Protein AF-0000000084731061 (afdb_homodimer)

Organism: Pneumocystis jirovecii (NCBI:txid42068)

Foldseek 3Di:
DADEAEAEDQQPPPVSVVVQVVVVHDHFDKDWDQDPVRDIDIDGPDQQAQHEYEYEFELDQAQSDDADDDGSDGDHSVNRLNRQLVVQLNNVVSHHPAYEYEYQHDPCLVPPDPVLLVSLVSCVVSPHAEYEYEDRVDPCSVVSHPHHYHYHYQPDDQDDLLVVVLVCLVVPPPVSQQAEEEELAPVCQVNSVSSCVVNVHHYKYFDQDDPDDDPPVDDDRQTEIGTQQAQHEYEYEAQGPDVVSQVNVVRYPHHPHYFYQYSNSRDGNVD/DADEAEAEDQQPPPVSVVVQVVVVHDHFDKDWDQDPVRAIDIDGPDQQAQHEYEYEFELDQAQSDDADDDGSDGDHSVNRLNRQLVVQLNNVVSHHPAYEYEYQHDPCLVPPDPVLLVSLVSCVVSPHAEYEYEDRVDPCSVVSHPHHYHYHYLPDPQDDLLVVVLVCLVVPPPVSQQAEEEELAPVCQVNSVSSCVVNVHHYWYFDQPPPDDDPPVDDDRQGEIGTQQAQHEYEYEAQGPDVVSQVSVVRYPHHPHYFYQYSNRRPRNVD

Structure (mmCIF, N/CA/C/O backbone):
data_AF-0000000084731061-model_v1
#
loop_
_entity.id
_entity.type
_entity.pdbx_description
1 polymer 'ribose-phosphate diphosphokinase'
#
loop_
_atom_site.group_PDB
_atom_site.id
_atom_site.type_symbol
_atom_site.label_atom_id
_atom_site.label_alt_id
_atom_site.label_comp_id
_atom_site.label_asym_id
_atom_site.label_entity_id
_atom_site.label_seq_id
_atom_site.pdbx_PDB_ins_code
_atom_site.Cartn_x
_atom_site.Cartn_y
_atom_site.Cartn_z
_atom_site.occupancy
_atom_site.B_iso_or_equiv
_atom_site.auth_seq_id
_atom_site.auth_comp_id
_atom_site.auth_asym_id
_atom_site.auth_atom_id
_atom_site.pdbx_PDB_model_num
ATOM 1 N N . MET A 1 1 ? 14.797 -31.547 1.756 1 49.38 1 MET A N 1
ATOM 2 C CA . MET A 1 1 ? 14.055 -30.828 0.726 1 49.38 1 MET A CA 1
ATOM 3 C C . MET A 1 1 ? 13.375 -29.594 1.308 1 49.38 1 MET A C 1
ATOM 5 O O . MET A 1 1 ? 12.766 -29.656 2.377 1 49.38 1 MET A O 1
ATOM 9 N N . ARG A 1 2 ? 13.812 -28.438 0.919 1 66.88 2 ARG A N 1
ATOM 10 C CA . ARG A 1 2 ? 13.234 -27.266 1.582 1 66.88 2 ARG A CA 1
ATOM 11 C C . ARG A 1 2 ? 11.719 -27.219 1.416 1 66.88 2 ARG A C 1
ATOM 13 O O . ARG A 1 2 ? 11.195 -27.625 0.375 1 66.88 2 ARG A O 1
ATOM 20 N N . ARG A 1 3 ? 10.938 -27.219 2.49 1 87.12 3 ARG A N 1
ATOM 21 C CA . ARG A 1 3 ? 9.484 -27.125 2.467 1 87.12 3 ARG A CA 1
ATOM 22 C C . ARG A 1 3 ? 9.023 -25.953 1.605 1 87.12 3 ARG A C 1
ATOM 24 O O . ARG A 1 3 ? 9.688 -24.906 1.556 1 87.12 3 ARG A O 1
ATOM 31 N N . LEU A 1 4 ? 8.109 -26.344 0.687 1 92.69 4 LEU A N 1
ATOM 32 C CA . LEU A 1 4 ? 7.551 -25.375 -0.24 1 92.69 4 LEU A CA 1
ATOM 33 C C . LEU A 1 4 ? 6.129 -24.984 0.163 1 92.69 4 LEU A C 1
ATOM 35 O O . LEU A 1 4 ? 5.324 -25.859 0.512 1 92.69 4 LEU A O 1
ATOM 39 N N . HIS A 1 5 ? 5.922 -23.688 0.292 1 95.88 5 HIS A N 1
ATOM 40 C CA . HIS A 1 5 ? 4.57 -23.188 0.5 1 95.88 5 HIS A CA 1
ATOM 41 C C . HIS A 1 5 ? 4.113 -22.328 -0.673 1 95.88 5 HIS A C 1
ATOM 43 O O . HIS A 1 5 ? 4.883 -21.5 -1.182 1 95.88 5 HIS A O 1
ATOM 49 N N . ILE A 1 6 ? 2.854 -22.578 -1.116 1 95.31 6 ILE A N 1
ATOM 50 C CA . ILE A 1 6 ? 2.254 -21.75 -2.154 1 95.31 6 ILE A CA 1
ATOM 51 C C . ILE A 1 6 ? 1.003 -21.062 -1.607 1 95.31 6 ILE A C 1
ATOM 53 O O . ILE A 1 6 ? 0.086 -21.734 -1.12 1 95.31 6 ILE A O 1
ATOM 57 N N . PHE A 1 7 ? 1.066 -19.766 -1.639 1 95.5 7 PHE A N 1
ATOM 58 C CA . PHE A 1 7 ? -0.09 -19 -1.208 1 95.5 7 PHE A CA 1
ATOM 59 C C . PHE A 1 7 ? -0.701 -18.234 -2.383 1 95.5 7 PHE A C 1
ATOM 61 O O . PHE A 1 7 ? 0.004 -17.875 -3.324 1 95.5 7 PHE A O 1
ATOM 68 N N . GLY A 1 8 ? -2.004 -18.047 -2.328 1 90 8 GLY A N 1
ATOM 69 C CA . GLY A 1 8 ? -2.711 -17.281 -3.344 1 90 8 GLY A CA 1
ATOM 70 C C . GLY A 1 8 ? -3.305 -15.992 -2.811 1 90 8 GLY A C 1
ATOM 71 O O . GLY A 1 8 ? -3.803 -15.953 -1.685 1 90 8 GLY A O 1
ATOM 72 N N . GLY A 1 9 ? -3.125 -14.961 -3.596 1 86.5 9 GLY A N 1
ATOM 73 C CA . GLY A 1 9 ? -3.879 -13.75 -3.301 1 86.5 9 GLY A CA 1
ATOM 74 C C . GLY A 1 9 ? -5.348 -13.859 -3.668 1 86.5 9 GLY A C 1
ATOM 75 O O . GLY A 1 9 ? -5.844 -14.953 -3.936 1 86.5 9 GLY A O 1
ATOM 76 N N . SER A 1 10 ? -6.023 -12.734 -3.611 1 82.06 10 SER A N 1
ATOM 77 C CA . SER A 1 10 ? -7.473 -12.734 -3.771 1 82.06 10 SER A CA 1
ATOM 78 C C . SER A 1 10 ? -7.867 -12.805 -5.242 1 82.06 10 SER A C 1
ATOM 80 O O . SER A 1 10 ? -9.031 -13.055 -5.566 1 82.06 10 SER A O 1
ATOM 82 N N . THR A 1 11 ? -7.055 -12.617 -6.188 1 69.25 11 THR A N 1
ATOM 83 C CA . THR A 1 11 ? -7.449 -12.367 -7.57 1 69.25 11 THR A CA 1
ATOM 84 C C . THR A 1 11 ? -7.465 -13.672 -8.367 1 69.25 11 THR A C 1
ATOM 86 O O . THR A 1 11 ? -8.109 -13.758 -9.414 1 69.25 11 THR A O 1
ATOM 89 N N . HIS A 1 12 ? -6.789 -14.773 -7.961 1 64.5 12 HIS A N 1
ATOM 90 C CA . HIS A 1 12 ? -6.68 -15.883 -8.906 1 64.5 12 HIS A CA 1
ATOM 91 C C . HIS A 1 12 ? -6.758 -17.219 -8.188 1 64.5 12 HIS A C 1
ATOM 93 O O . HIS A 1 12 ? -5.789 -17.984 -8.18 1 64.5 12 HIS A O 1
ATOM 99 N N . ASP A 1 13 ? -7.879 -17.469 -8 1 68.19 13 ASP A N 1
ATOM 100 C CA . ASP A 1 13 ? -8.062 -18.75 -7.332 1 68.19 13 ASP A CA 1
ATOM 101 C C . ASP A 1 13 ? -7.848 -19.922 -8.305 1 68.19 13 ASP A C 1
ATOM 103 O O . ASP A 1 13 ? -7.266 -20.938 -7.941 1 68.19 13 ASP A O 1
ATOM 107 N N . VAL A 1 14 ? -8.242 -19.719 -9.492 1 63.91 14 VAL A N 1
ATOM 108 C CA . VAL A 1 14 ? -8.148 -20.766 -10.5 1 63.91 14 VAL A CA 1
ATOM 109 C C . VAL A 1 14 ? -6.68 -21.031 -10.828 1 63.91 14 VAL A C 1
ATOM 111 O O . VAL A 1 14 ? -6.266 -22.188 -10.953 1 63.91 14 VAL A O 1
ATOM 114 N N . LEU A 1 15 ? -5.957 -20 -10.93 1 70.88 15 LEU A N 1
ATOM 115 C CA . LEU A 1 15 ? -4.543 -20.141 -11.266 1 70.88 15 LEU A CA 1
ATOM 116 C C . LEU A 1 15 ? -3.793 -20.875 -10.156 1 70.88 15 LEU A C 1
ATOM 118 O O . LEU A 1 15 ? -2.975 -21.75 -10.438 1 70.88 15 LEU A O 1
ATOM 122 N N . ILE A 1 16 ? -4.074 -20.531 -8.984 1 80.31 16 ILE A N 1
ATOM 123 C CA . ILE A 1 16 ? -3.361 -21.141 -7.863 1 80.31 16 ILE A CA 1
ATOM 124 C C . ILE A 1 16 ? -3.711 -22.625 -7.777 1 80.31 16 ILE A C 1
ATOM 126 O O . ILE A 1 16 ? -2.848 -23.453 -7.492 1 80.31 16 ILE A O 1
ATOM 130 N N . THR A 1 17 ? -4.941 -22.906 -7.977 1 77.31 17 THR A N 1
ATOM 131 C CA . THR A 1 17 ? -5.383 -24.297 -7.941 1 77.31 17 THR A CA 1
ATOM 132 C C . THR A 1 17 ? -4.699 -25.109 -9.039 1 77.31 17 THR A C 1
ATOM 134 O O . THR A 1 17 ? -4.234 -26.219 -8.797 1 77.31 17 THR A O 1
ATOM 137 N N . GLY A 1 18 ? -4.652 -24.547 -10.203 1 74.75 18 GLY A N 1
ATOM 138 C CA . GLY A 1 18 ? -3.99 -25.219 -11.312 1 74.75 18 GLY A CA 1
ATOM 139 C C . GLY A 1 18 ? -2.516 -25.469 -11.055 1 74.75 18 GLY A C 1
ATOM 140 O O . GLY A 1 18 ? -2.018 -26.562 -11.32 1 74.75 18 GLY A O 1
ATOM 141 N N . ILE A 1 19 ? -1.861 -24.469 -10.516 1 79.44 19 ILE A N 1
ATOM 142 C CA . ILE A 1 19 ? -0.438 -24.578 -10.219 1 79.44 19 ILE A CA 1
ATOM 143 C C . ILE A 1 19 ? -0.212 -25.672 -9.164 1 79.44 19 ILE A C 1
ATOM 145 O O . ILE A 1 19 ? 0.644 -26.547 -9.336 1 79.44 19 ILE A O 1
ATOM 149 N N . CYS A 1 20 ? -1.009 -25.625 -8.18 1 86.19 20 CYS A N 1
ATOM 150 C CA . CYS A 1 20 ? -0.845 -26.562 -7.078 1 86.19 20 CYS A CA 1
ATOM 151 C C . CYS A 1 20 ? -1.155 -27.984 -7.527 1 86.19 20 CYS A C 1
ATOM 153 O O . CYS A 1 20 ? -0.453 -28.922 -7.156 1 86.19 20 CYS A O 1
ATOM 155 N N . GLU A 1 21 ? -2.166 -28.125 -8.297 1 81.31 21 GLU A N 1
ATOM 156 C CA . GLU A 1 21 ? -2.514 -29.438 -8.82 1 81.31 21 GLU A CA 1
ATOM 157 C C . GLU A 1 21 ? -1.374 -30.016 -9.656 1 81.31 21 GLU A C 1
ATOM 159 O O . GLU A 1 21 ? -1.05 -31.203 -9.531 1 81.31 21 GLU A O 1
ATOM 164 N N . HIS A 1 22 ? -0.803 -29.219 -10.492 1 79.69 22 HIS A N 1
ATOM 165 C CA . HIS A 1 22 ? 0.297 -29.641 -11.344 1 79.69 22 HIS A CA 1
ATOM 166 C C . HIS A 1 22 ? 1.511 -30.047 -10.516 1 79.69 22 HIS A C 1
ATOM 168 O O . HIS A 1 22 ? 2.254 -30.953 -10.898 1 79.69 22 HIS A O 1
ATOM 174 N N . LEU A 1 23 ? 1.654 -29.438 -9.375 1 85.12 23 LEU A N 1
ATOM 175 C CA . LEU A 1 23 ? 2.826 -29.688 -8.539 1 85.12 23 LEU A CA 1
ATOM 176 C C . LEU A 1 23 ? 2.531 -30.734 -7.477 1 85.12 23 LEU A C 1
ATOM 178 O O . LEU A 1 23 ? 3.436 -31.172 -6.762 1 85.12 23 LEU A O 1
ATOM 182 N N . GLY A 1 24 ? 1.313 -31.125 -7.402 1 88.75 24 GLY A N 1
ATOM 183 C CA . GLY A 1 24 ? 0.92 -32.094 -6.375 1 88.75 24 GLY A CA 1
ATOM 184 C C . GLY A 1 24 ? 0.938 -31.484 -4.977 1 88.75 24 GLY A C 1
ATOM 185 O O . GLY A 1 24 ? 1.316 -32.156 -4.016 1 88.75 24 GLY A O 1
ATOM 186 N N . LEU A 1 25 ? 0.628 -30.219 -4.895 1 91.25 25 LEU A N 1
ATOM 187 C CA . LEU A 1 25 ? 0.623 -29.516 -3.621 1 91.25 25 LEU A CA 1
ATOM 188 C C . LEU A 1 25 ? -0.746 -28.906 -3.346 1 91.25 25 LEU A C 1
ATOM 190 O O . LEU A 1 25 ? -1.604 -28.859 -4.23 1 91.25 25 LEU A O 1
ATOM 194 N N . ARG A 1 26 ? -0.938 -28.547 -2.102 1 91.88 26 ARG A N 1
ATOM 195 C CA . ARG A 1 26 ? -2.113 -27.766 -1.716 1 91.88 26 ARG A CA 1
ATOM 196 C C . ARG A 1 26 ? -1.736 -26.328 -1.398 1 91.88 26 ARG A C 1
ATOM 198 O O . ARG A 1 26 ? -0.678 -26.078 -0.821 1 91.88 26 ARG A O 1
ATOM 205 N N . PRO A 1 27 ? -2.629 -25.484 -1.808 1 92.5 27 PRO A N 1
ATOM 206 C CA . PRO A 1 27 ? -2.365 -24.109 -1.407 1 92.5 27 PRO A CA 1
ATOM 207 C C . PRO A 1 27 ? -2.305 -23.938 0.108 1 92.5 27 PRO A C 1
ATOM 209 O O . PRO A 1 27 ? -3.07 -24.562 0.838 1 92.5 27 PRO A O 1
ATOM 212 N N . GLY A 1 28 ? -1.352 -23.109 0.56 1 94.12 28 GLY A N 1
ATOM 213 C CA . GLY A 1 28 ? -1.274 -22.812 1.98 1 94.12 28 GLY A CA 1
ATOM 214 C C . GLY A 1 28 ? -2.43 -21.969 2.477 1 94.12 28 GLY A C 1
ATOM 215 O O . GLY A 1 28 ? -2.984 -21.172 1.723 1 94.12 28 GLY A O 1
ATOM 216 N N . PRO A 1 29 ? -2.799 -22.234 3.736 1 95.25 29 PRO A N 1
ATOM 217 C CA . PRO A 1 29 ? -3.852 -21.375 4.309 1 95.25 29 PRO A CA 1
ATOM 218 C C . PRO A 1 29 ? -3.412 -19.922 4.48 1 95.25 29 PRO A C 1
ATOM 220 O O . PRO A 1 29 ? -2.342 -19.672 5.035 1 95.25 29 PRO A O 1
ATOM 223 N N . ILE A 1 30 ? -4.285 -19.031 3.947 1 94.38 30 ILE A N 1
ATOM 224 C CA . ILE A 1 30 ? -4.012 -17.609 4.051 1 94.38 30 ILE A CA 1
ATOM 225 C C . ILE A 1 30 ? -5.32 -16.844 4.211 1 94.38 30 ILE A C 1
ATOM 227 O O . ILE A 1 30 ? -6.328 -17.188 3.596 1 94.38 30 ILE A O 1
ATOM 231 N N . SER A 1 31 ? -5.316 -15.883 5.145 1 94.19 31 SER A N 1
ATOM 232 C CA . SER A 1 31 ? -6.477 -15.023 5.352 1 94.19 31 SER A CA 1
ATOM 233 C C . SER A 1 31 ? -6.25 -13.641 4.754 1 94.19 31 SER A C 1
ATOM 235 O O . SER A 1 31 ? -5.273 -12.969 5.086 1 94.19 31 SER A O 1
ATOM 237 N N . LEU A 1 32 ? -7.141 -13.289 3.85 1 91.25 32 LEU A N 1
ATOM 238 C CA . LEU A 1 32 ? -7.125 -11.984 3.201 1 91.25 32 LEU A CA 1
ATOM 239 C C . LEU A 1 32 ? -8.406 -11.211 3.506 1 91.25 32 LEU A C 1
ATOM 241 O O . LEU A 1 32 ? -9.508 -11.727 3.314 1 91.25 32 LEU A O 1
ATOM 245 N N . SER A 1 33 ? -8.227 -10.008 4.016 1 89.75 33 SER A N 1
ATOM 246 C CA . SER A 1 33 ? -9.422 -9.219 4.301 1 89.75 33 SER A CA 1
ATOM 247 C C . SER A 1 33 ? -9.148 -7.727 4.113 1 89.75 33 SER A C 1
ATOM 249 O O . SER A 1 33 ? -7.996 -7.293 4.113 1 89.75 33 SER A O 1
ATOM 251 N N . THR A 1 34 ? -10.227 -7.059 3.805 1 86.75 34 THR A N 1
ATOM 252 C CA . THR A 1 34 ? -10.211 -5.598 3.768 1 86.75 34 THR A CA 1
ATOM 253 C C . THR A 1 34 ? -10.883 -5.02 5.008 1 86.75 34 THR A C 1
ATOM 255 O O . THR A 1 34 ? -12.039 -5.34 5.305 1 86.75 34 THR A O 1
ATOM 258 N N . LEU A 1 35 ? -10.18 -4.207 5.695 1 83.5 35 LEU A N 1
ATOM 259 C CA . LEU A 1 35 ? -10.711 -3.611 6.918 1 83.5 35 LEU A CA 1
ATOM 260 C C . LEU A 1 35 ? -11.695 -2.498 6.602 1 83.5 35 LEU A C 1
ATOM 262 O O . LEU A 1 35 ? -11.859 -2.121 5.438 1 83.5 35 LEU A O 1
ATOM 266 N N . SER A 1 36 ? -12.406 -1.979 7.574 1 76.38 36 SER A N 1
ATOM 267 C CA . SER A 1 36 ? -13.445 -0.975 7.406 1 76.38 36 SER A CA 1
ATOM 268 C C . SER A 1 36 ? -12.883 0.314 6.816 1 76.38 36 SER A C 1
ATOM 270 O O . SER A 1 36 ? -13.578 1.03 6.098 1 76.38 36 SER A O 1
ATOM 272 N N . ASN A 1 37 ? -11.656 0.562 7.129 1 74.75 37 ASN A N 1
ATOM 273 C CA . ASN A 1 37 ? -11.016 1.755 6.59 1 74.75 37 ASN A CA 1
ATOM 274 C C . ASN A 1 37 ? -10.383 1.483 5.227 1 74.75 37 ASN A C 1
ATOM 276 O O . ASN A 1 37 ? -9.57 2.277 4.746 1 74.75 37 ASN A O 1
ATOM 280 N N . SER A 1 38 ? -10.555 0.317 4.625 1 84.38 38 SER A N 1
ATOM 281 C CA . SER A 1 38 ? -10.156 -0.1 3.285 1 84.38 38 SER A CA 1
ATOM 282 C C . SER A 1 38 ? -8.688 -0.519 3.254 1 84.38 38 SER A C 1
ATOM 284 O O . SER A 1 38 ? -8.117 -0.706 2.178 1 84.38 38 SER A O 1
ATOM 286 N N . GLU A 1 39 ? -8.094 -0.617 4.512 1 90.06 39 GLU A N 1
ATOM 287 C CA . GLU A 1 39 ? -6.746 -1.181 4.574 1 90.06 39 GLU A CA 1
ATOM 288 C C . GLU A 1 39 ? -6.773 -2.695 4.395 1 90.06 39 GLU A C 1
ATOM 290 O O . GLU A 1 39 ? -7.793 -3.34 4.66 1 90.06 39 GLU A O 1
ATOM 295 N N . THR A 1 40 ? -5.711 -3.191 3.861 1 92.38 40 THR A N 1
ATOM 296 C CA . THR A 1 40 ? -5.605 -4.621 3.59 1 92.38 40 THR A CA 1
ATOM 297 C C . THR A 1 40 ? -5 -5.355 4.781 1 92.38 40 THR A C 1
ATOM 299 O O . THR A 1 40 ? -4.051 -4.867 5.402 1 92.38 40 THR A O 1
ATOM 302 N N . HIS A 1 41 ? -5.621 -6.504 5.164 1 93.56 41 HIS A N 1
ATOM 303 C CA . HIS A 1 41 ? -5.113 -7.355 6.23 1 93.56 41 HIS A CA 1
ATOM 304 C C . HIS A 1 41 ? -4.809 -8.758 5.719 1 93.56 41 HIS A C 1
ATOM 306 O O . HIS A 1 41 ? -5.645 -9.383 5.062 1 93.56 41 HIS A O 1
ATOM 312 N N . VAL A 1 42 ? -3.541 -9.211 6.012 1 95.44 42 VAL A N 1
ATOM 313 C CA . VAL A 1 42 ? -3.094 -10.523 5.555 1 95.44 42 VAL A CA 1
ATOM 314 C C . VAL A 1 42 ? -2.518 -11.312 6.73 1 95.44 42 VAL A C 1
ATOM 316 O O . VAL A 1 42 ? -1.74 -10.773 7.523 1 95.44 42 VAL A O 1
ATOM 319 N N . THR A 1 43 ? -2.896 -12.57 6.84 1 95.19 43 THR A N 1
ATOM 320 C CA . THR A 1 43 ? -2.318 -13.469 7.828 1 95.19 43 THR A CA 1
ATOM 321 C C . THR A 1 43 ? -2.008 -14.828 7.207 1 95.19 43 THR A C 1
ATOM 323 O O . THR A 1 43 ? -2.867 -15.438 6.562 1 95.19 43 THR A O 1
ATOM 326 N N . LEU A 1 44 ? -0.804 -15.25 7.426 1 95.88 44 LEU A N 1
ATOM 327 C CA . LEU A 1 44 ? -0.435 -16.594 7.008 1 95.88 44 LEU A CA 1
ATOM 328 C C . LEU A 1 44 ? -0.953 -17.641 7.996 1 95.88 44 LEU A C 1
ATOM 330 O O . LEU A 1 44 ? -0.828 -17.453 9.211 1 95.88 44 LEU A O 1
ATOM 334 N N . GLY A 1 45 ? -1.534 -18.672 7.453 1 95.56 45 GLY A N 1
ATOM 335 C CA . GLY A 1 45 ? -2.17 -19.672 8.305 1 95.56 45 GLY A CA 1
ATOM 336 C C . GLY A 1 45 ? -1.247 -20.812 8.672 1 95.56 45 GLY A C 1
ATOM 337 O O . GLY A 1 45 ? -1.649 -21.734 9.383 1 95.56 45 GLY A O 1
ATOM 338 N N . SER A 1 46 ? -0.018 -20.797 8.18 1 93.94 46 SER A N 1
ATOM 339 C CA . SER A 1 46 ? 0.953 -21.844 8.484 1 93.94 46 SER A CA 1
ATOM 340 C C . SER A 1 46 ? 2.346 -21.266 8.695 1 93.94 46 SER A C 1
ATOM 342 O O . SER A 1 46 ? 2.643 -20.172 8.219 1 93.94 46 SER A O 1
ATOM 344 N N . SER A 1 47 ? 3.152 -22.016 9.469 1 95.5 47 SER A N 1
ATOM 345 C CA . SER A 1 47 ? 4.547 -21.625 9.633 1 95.5 47 SER A CA 1
ATOM 346 C C . SER A 1 47 ? 5.328 -21.781 8.336 1 95.5 47 SER A C 1
ATOM 348 O O . SER A 1 47 ? 5.168 -22.781 7.625 1 95.5 47 SER A O 1
ATOM 350 N N . VAL A 1 48 ? 6.098 -20.766 8.07 1 97.06 48 VAL A N 1
ATOM 351 C CA . VAL A 1 48 ? 6.883 -20.812 6.84 1 97.06 48 VAL A CA 1
ATOM 352 C C . VAL A 1 48 ? 8.367 -20.734 7.176 1 97.06 48 VAL A C 1
ATOM 354 O O . VAL A 1 48 ? 9.188 -20.359 6.332 1 97.06 48 VAL A O 1
ATOM 357 N N . ARG A 1 49 ? 8.727 -21.047 8.359 1 96.25 49 ARG A N 1
ATOM 358 C CA . ARG A 1 49 ? 10.109 -20.953 8.82 1 96.25 49 ARG A CA 1
ATOM 359 C C . ARG A 1 49 ? 11.031 -21.828 7.988 1 96.25 49 ARG A C 1
ATOM 361 O O . ARG A 1 49 ? 10.742 -23.016 7.773 1 96.25 49 ARG A O 1
ATOM 368 N N . ASN A 1 50 ? 12.062 -21.25 7.48 1 95.94 50 ASN A N 1
ATOM 369 C CA . ASN A 1 50 ? 13.117 -21.922 6.727 1 95.94 50 ASN A CA 1
ATOM 370 C C . ASN A 1 50 ? 12.562 -22.578 5.461 1 95.94 50 ASN A C 1
ATOM 372 O O . ASN A 1 50 ? 13.094 -23.594 5 1 95.94 50 ASN A O 1
ATOM 376 N N . SER A 1 51 ? 11.469 -22.047 4.941 1 96.88 51 SER A N 1
ATOM 377 C CA . SER A 1 51 ? 10.844 -22.609 3.752 1 96.88 51 SER A CA 1
ATOM 378 C C . SER A 1 51 ? 10.953 -21.656 2.564 1 96.88 51 SER A C 1
ATOM 380 O O . SER A 1 51 ? 11.266 -20.469 2.736 1 96.88 51 SER A O 1
ATOM 382 N N . ASP A 1 52 ? 10.773 -22.266 1.371 1 96.94 52 ASP A N 1
ATOM 383 C CA . ASP A 1 52 ? 10.57 -21.453 0.17 1 96.94 52 ASP A CA 1
ATOM 384 C C . ASP A 1 52 ? 9.086 -21.125 -0.02 1 96.94 52 ASP A C 1
ATOM 386 O O . ASP A 1 52 ? 8.25 -22.016 -0.08 1 96.94 52 ASP A O 1
ATOM 390 N N . VAL A 1 53 ? 8.852 -19.844 -0.095 1 97.69 53 VAL A N 1
ATOM 391 C CA . VAL A 1 53 ? 7.465 -19.391 -0.169 1 97.69 53 VAL A CA 1
ATOM 392 C C . VAL A 1 53 ? 7.191 -18.781 -1.544 1 97.69 53 VAL A C 1
ATOM 394 O O . VAL A 1 53 ? 7.969 -17.969 -2.035 1 97.69 53 VAL A O 1
ATOM 397 N N . TYR A 1 54 ? 6.074 -19.234 -2.186 1 96.5 54 TYR A N 1
ATOM 398 C CA . TYR A 1 54 ? 5.574 -18.672 -3.432 1 96.5 54 TYR A CA 1
ATOM 399 C C . TYR A 1 54 ? 4.223 -18 -3.219 1 96.5 54 TYR A C 1
ATOM 401 O O . TYR A 1 54 ? 3.297 -18.609 -2.68 1 96.5 54 TYR A O 1
ATOM 409 N N . ILE A 1 55 ? 4.172 -16.75 -3.613 1 96.06 55 ILE A N 1
ATOM 410 C CA . ILE A 1 55 ? 2.912 -16.031 -3.531 1 96.06 55 ILE A CA 1
ATOM 411 C C . ILE A 1 55 ? 2.414 -15.695 -4.938 1 96.06 55 ILE A C 1
ATOM 413 O O . ILE A 1 55 ? 3.07 -14.961 -5.68 1 96.06 55 ILE A O 1
ATOM 417 N N . VAL A 1 56 ? 1.175 -16.203 -5.258 1 90.94 56 VAL A N 1
ATOM 418 C CA . VAL A 1 56 ? 0.612 -16.031 -6.594 1 90.94 56 VAL A CA 1
ATOM 419 C C . VAL A 1 56 ? -0.49 -14.977 -6.559 1 90.94 56 VAL A C 1
ATOM 421 O O . VAL A 1 56 ? -1.464 -15.109 -5.812 1 90.94 56 VAL A O 1
ATOM 424 N N . GLN A 1 57 ? -0.232 -13.922 -7.27 1 86.19 57 GLN A N 1
ATOM 425 C CA . GLN A 1 57 ? -1.229 -12.859 -7.332 1 86.19 57 GLN A CA 1
ATOM 426 C C . GLN A 1 57 ? -1.157 -12.117 -8.664 1 86.19 57 GLN A C 1
ATOM 428 O O . GLN A 1 57 ? -0.068 -11.891 -9.195 1 86.19 57 GLN A O 1
ATOM 433 N N . THR A 1 58 ? -2.293 -11.891 -9.312 1 69.19 58 THR A N 1
ATOM 434 C CA . THR A 1 58 ? -2.311 -11.078 -10.531 1 69.19 58 THR A CA 1
ATOM 435 C C . THR A 1 58 ? -3.059 -9.773 -10.297 1 69.19 58 THR A C 1
ATOM 437 O O . THR A 1 58 ? -4.012 -9.727 -9.516 1 69.19 58 THR A O 1
ATOM 440 N N . VAL A 1 59 ? -2.357 -8.578 -10.445 1 62.66 59 VAL A N 1
ATOM 441 C CA . VAL A 1 59 ? -2.979 -7.27 -10.25 1 62.66 59 VAL A CA 1
ATOM 442 C C . VAL A 1 59 ? -3.834 -6.922 -11.469 1 62.66 59 VAL A C 1
ATOM 444 O O . VAL A 1 59 ? -3.316 -6.77 -12.578 1 62.66 59 VAL A O 1
ATOM 447 N N . GLY A 1 60 ? -4.914 -7.684 -11.789 1 53.5 60 GLY A N 1
ATOM 448 C CA . GLY A 1 60 ? -5.797 -7.332 -12.891 1 53.5 60 GLY A CA 1
ATOM 449 C C . GLY A 1 60 ? -7.254 -7.246 -12.477 1 53.5 60 GLY A C 1
ATOM 450 O O . GLY A 1 60 ? -7.633 -7.719 -11.406 1 53.5 60 GLY A O 1
ATOM 451 N N . ASN A 1 61 ? -7.918 -6.082 -12.867 1 45.22 61 ASN A N 1
ATOM 452 C CA . ASN A 1 61 ? -9.352 -5.867 -12.711 1 45.22 61 ASN A CA 1
ATOM 453 C C . ASN A 1 61 ? -10.133 -7.168 -12.906 1 45.22 61 ASN A C 1
ATOM 455 O O . ASN A 1 61 ? -10.688 -7.414 -13.977 1 45.22 61 ASN A O 1
ATOM 459 N N . ARG A 1 62 ? -9.57 -8.188 -12.375 1 42.97 62 ARG A N 1
ATOM 460 C CA . ARG A 1 62 ? -10.352 -9.344 -12.805 1 42.97 62 ARG A CA 1
ATOM 461 C C . ARG A 1 62 ? -11.445 -9.68 -11.797 1 42.97 62 ARG A C 1
ATOM 463 O O . ARG A 1 62 ? -11.305 -9.398 -10.609 1 42.97 62 ARG A O 1
ATOM 470 N N . TYR A 1 63 ? -12.617 -9.805 -12.266 1 36.81 63 TYR A N 1
ATOM 471 C CA . TYR A 1 63 ? -13.812 -10.273 -11.57 1 36.81 63 TYR A CA 1
ATOM 472 C C . TYR A 1 63 ? -13.516 -11.547 -10.789 1 36.81 63 TYR A C 1
ATOM 474 O O . TYR A 1 63 ? -12.875 -12.469 -11.305 1 36.81 63 TYR A O 1
ATOM 482 N N . VAL A 1 64 ? -13.102 -11.359 -9.531 1 37.56 64 VAL A N 1
ATOM 483 C CA . VAL A 1 64 ? -12.984 -12.531 -8.672 1 37.56 64 VAL A CA 1
ATOM 484 C C . VAL A 1 64 ? -14.375 -12.992 -8.242 1 37.56 64 VAL A C 1
ATOM 486 O O . VAL A 1 64 ? -15.18 -12.188 -7.762 1 37.56 64 VAL A O 1
ATOM 489 N N . GLY A 1 65 ? -15.32 -13.414 -8.883 1 34.34 65 GLY A N 1
ATOM 490 C CA . GLY A 1 65 ? -16.531 -13.969 -8.312 1 34.34 65 GLY A CA 1
ATOM 491 C C . GLY A 1 65 ? -16.672 -15.461 -8.531 1 34.34 65 GLY A C 1
ATOM 492 O O . GLY A 1 65 ? -16.094 -16.016 -9.469 1 34.34 65 GLY A O 1
ATOM 493 N N . ARG A 1 66 ? -16.688 -16.281 -7.477 1 33.19 66 ARG A N 1
ATOM 494 C CA . ARG A 1 66 ? -17.188 -17.641 -7.668 1 33.19 66 ARG A CA 1
ATOM 495 C C . ARG A 1 66 ? -18.375 -17.656 -8.625 1 33.19 66 ARG A C 1
ATOM 497 O O . ARG A 1 66 ? -19.031 -16.625 -8.828 1 33.19 66 ARG A O 1
ATOM 504 N N . ARG A 1 67 ? -18.984 -18.922 -9.086 1 33.91 67 ARG A N 1
ATOM 505 C CA . ARG A 1 67 ? -20.094 -19.312 -9.938 1 33.91 67 ARG A CA 1
ATOM 506 C C . ARG A 1 67 ? -21.328 -18.453 -9.68 1 33.91 67 ARG A C 1
ATOM 508 O O . ARG A 1 67 ? -21.906 -17.906 -10.617 1 33.91 67 ARG A O 1
ATOM 515 N N . ARG A 1 68 ? -22.484 -19 -8.961 1 32.62 68 ARG A N 1
ATOM 516 C CA . ARG A 1 68 ? -23.906 -18.641 -8.945 1 32.62 68 ARG A CA 1
ATOM 517 C C . ARG A 1 68 ? -24.094 -17.188 -8.516 1 32.62 68 ARG A C 1
ATOM 519 O O . ARG A 1 68 ? -24.672 -16.391 -9.25 1 32.62 68 ARG A O 1
ATOM 526 N N . LYS A 1 69 ? -24.609 -16.812 -7.285 1 37.56 69 LYS A N 1
ATOM 527 C CA . LYS A 1 69 ? -25.281 -15.633 -6.758 1 37.56 69 LYS A CA 1
ATOM 528 C C . LYS A 1 69 ? -24.297 -14.523 -6.43 1 37.56 69 LYS A C 1
ATOM 530 O O . LYS A 1 69 ? -24.656 -13.523 -5.809 1 37.56 69 LYS A O 1
ATOM 535 N N . ARG A 1 70 ? -23 -14.875 -6.191 1 37.69 70 ARG A N 1
ATOM 536 C CA . ARG A 1 70 ? -22.266 -13.93 -5.363 1 37.69 70 ARG A CA 1
ATOM 537 C C . ARG A 1 70 ? -21.547 -12.883 -6.219 1 37.69 70 ARG A C 1
ATOM 539 O O . ARG A 1 70 ? -21 -13.211 -7.273 1 37.69 70 ARG A O 1
ATOM 546 N N . ARG A 1 71 ? -21.703 -11.672 -6.102 1 38.97 71 ARG A N 1
ATOM 547 C CA . ARG A 1 71 ? -21.25 -10.367 -6.566 1 38.97 71 ARG A CA 1
ATOM 548 C C . ARG A 1 71 ? -19.734 -10.352 -6.734 1 38.97 71 ARG A C 1
ATOM 550 O O . ARG A 1 71 ? -18.984 -10.539 -5.77 1 38.97 71 ARG A O 1
ATOM 557 N N . LEU A 1 72 ? -19.297 -10.781 -7.973 1 41.16 72 LEU A N 1
ATOM 558 C CA . LEU A 1 72 ? -17.906 -10.617 -8.375 1 41.16 72 LEU A CA 1
ATOM 559 C C . LEU A 1 72 ? -17.344 -9.281 -7.883 1 41.16 72 LEU A C 1
ATOM 561 O O . LEU A 1 72 ? -17.906 -8.227 -8.195 1 41.16 72 LEU A O 1
ATOM 565 N N . LYS A 1 73 ? -16.797 -9.258 -6.742 1 51.84 73 LYS A N 1
ATOM 566 C CA . LYS A 1 73 ? -16.125 -8.047 -6.285 1 51.84 73 LYS A CA 1
ATOM 567 C C . LYS A 1 73 ? -14.766 -7.883 -6.953 1 51.84 73 LYS A C 1
ATOM 569 O O . LYS A 1 73 ? -13.977 -8.828 -7.012 1 51.84 73 LYS A O 1
ATOM 574 N N . ARG A 1 74 ? -14.602 -6.957 -7.84 1 58.81 74 ARG A N 1
ATOM 575 C CA . ARG A 1 74 ? -13.352 -6.578 -8.5 1 58.81 74 ARG A CA 1
ATOM 576 C C . ARG A 1 74 ? -12.328 -6.078 -7.488 1 58.81 74 ARG A C 1
ATOM 578 O O . ARG A 1 74 ? -12.594 -5.145 -6.73 1 58.81 74 ARG A O 1
ATOM 585 N N . THR A 1 75 ? -11.305 -6.922 -7.402 1 72.69 75 THR A N 1
ATOM 586 C CA . THR A 1 75 ? -10.219 -6.395 -6.582 1 72.69 75 THR A CA 1
ATOM 587 C C . THR A 1 75 ? -9.484 -5.277 -7.312 1 72.69 75 THR A C 1
ATOM 589 O O . THR A 1 75 ? -9.078 -5.441 -8.469 1 72.69 75 THR A O 1
ATOM 592 N N . ARG A 1 76 ? -9.406 -4.211 -6.695 1 84.5 76 ARG A N 1
ATOM 593 C CA . ARG A 1 76 ? -8.711 -3.07 -7.281 1 84.5 76 ARG A CA 1
ATOM 594 C C . ARG A 1 76 ? -7.203 -3.303 -7.309 1 84.5 76 ARG A C 1
ATOM 596 O O . ARG A 1 76 ? -6.66 -4.012 -6.457 1 84.5 76 ARG A O 1
ATOM 603 N N . ALA A 1 77 ? -6.547 -2.785 -8.281 1 88.44 77 ALA A N 1
ATOM 604 C CA . ALA A 1 77 ? -5.125 -3.012 -8.531 1 88.44 77 ALA A CA 1
ATOM 605 C C . ALA A 1 77 ? -4.297 -2.727 -7.281 1 88.44 77 ALA A C 1
ATOM 607 O O . ALA A 1 77 ? -3.449 -3.531 -6.895 1 88.44 77 ALA A O 1
ATOM 608 N N . ASN A 1 78 ? -4.605 -1.646 -6.652 1 92.38 78 ASN A N 1
ATOM 609 C CA . ASN A 1 78 ? -3.779 -1.242 -5.52 1 92.38 78 ASN A CA 1
ATOM 610 C C . ASN A 1 78 ? -4.078 -2.082 -4.281 1 92.38 78 ASN A C 1
ATOM 612 O O . ASN A 1 78 ? -3.193 -2.309 -3.451 1 92.38 78 ASN A O 1
ATOM 616 N N . ASP A 1 79 ? -5.258 -2.57 -4.141 1 91.06 79 ASP A N 1
ATOM 617 C CA . ASP A 1 79 ? -5.551 -3.508 -3.062 1 91.06 79 ASP A CA 1
ATOM 618 C C . ASP A 1 79 ? -4.812 -4.832 -3.268 1 91.06 79 ASP A C 1
ATOM 620 O O . ASP A 1 79 ? -4.258 -5.391 -2.318 1 91.06 79 ASP A O 1
ATOM 624 N N . ALA A 1 80 ? -4.844 -5.289 -4.469 1 90.69 80 ALA A N 1
ATOM 625 C CA . ALA A 1 80 ? -4.141 -6.523 -4.797 1 90.69 80 ALA A CA 1
ATOM 626 C C . ALA A 1 80 ? -2.639 -6.379 -4.559 1 90.69 80 ALA A C 1
ATOM 628 O O . ALA A 1 80 ? -1.989 -7.301 -4.062 1 90.69 80 ALA A O 1
ATOM 629 N N . LEU A 1 81 ? -2.16 -5.273 -4.938 1 93.88 81 LEU A N 1
ATOM 630 C CA . LEU A 1 81 ? -0.737 -4.996 -4.77 1 93.88 81 LEU A CA 1
ATOM 631 C C . LEU A 1 81 ? -0.362 -4.965 -3.291 1 93.88 81 LEU A C 1
ATOM 633 O O . LEU A 1 81 ? 0.649 -5.547 -2.891 1 93.88 81 LEU A O 1
ATOM 637 N N . MET A 1 82 ? -1.188 -4.34 -2.504 1 94.25 82 MET A N 1
ATOM 638 C CA . MET A 1 82 ? -0.894 -4.262 -1.075 1 94.25 82 MET A CA 1
ATOM 639 C C . MET A 1 82 ? -1.039 -5.629 -0.415 1 94.25 82 MET A C 1
ATOM 641 O O . MET A 1 82 ? -0.301 -5.953 0.517 1 94.25 82 MET A O 1
ATOM 645 N N . GLU A 1 83 ? -1.97 -6.398 -0.906 1 93.5 83 GLU A N 1
ATOM 646 C CA . GLU A 1 83 ? -2.066 -7.777 -0.442 1 93.5 83 GLU A CA 1
ATOM 647 C C . GLU A 1 83 ? -0.767 -8.539 -0.693 1 93.5 83 GLU A C 1
ATOM 649 O O . GLU A 1 83 ? -0.288 -9.266 0.179 1 93.5 83 GLU A O 1
ATOM 654 N N . LEU A 1 84 ? -0.277 -8.359 -1.819 1 94.94 84 LEU A N 1
ATOM 655 C CA . LEU A 1 84 ? 0.952 -9.039 -2.209 1 94.94 84 LEU A CA 1
ATOM 656 C C . LEU A 1 84 ? 2.127 -8.578 -1.356 1 94.94 84 LEU A C 1
ATOM 658 O O . LEU A 1 84 ? 2.863 -9.398 -0.804 1 94.94 84 LEU A O 1
ATOM 662 N N . PHE A 1 85 ? 2.293 -7.277 -1.192 1 97.19 85 PHE A N 1
ATOM 663 C CA . PHE A 1 85 ? 3.381 -6.738 -0.384 1 97.19 85 PHE A CA 1
ATOM 664 C C . PHE A 1 85 ? 3.285 -7.234 1.054 1 97.19 85 PHE A C 1
ATOM 666 O O . PHE A 1 85 ? 4.293 -7.609 1.654 1 97.19 85 PHE A O 1
ATOM 673 N N . SER A 1 86 ? 2.082 -7.211 1.535 1 97 86 SER A N 1
ATOM 674 C CA . SER A 1 86 ? 1.87 -7.621 2.918 1 97 86 SER A CA 1
ATOM 675 C C . SER A 1 86 ? 2.201 -9.102 3.111 1 97 86 SER A C 1
ATOM 677 O O . SER A 1 86 ? 2.814 -9.477 4.113 1 97 86 SER A O 1
ATOM 679 N N . ALA A 1 87 ? 1.785 -9.898 2.186 1 96.81 87 ALA A N 1
ATOM 680 C CA . ALA A 1 87 ? 2.061 -11.336 2.268 1 96.81 87 ALA A CA 1
ATOM 681 C C . ALA A 1 87 ? 3.561 -11.609 2.189 1 96.81 87 ALA A C 1
ATOM 683 O O . ALA A 1 87 ? 4.086 -12.438 2.939 1 96.81 87 ALA A O 1
ATOM 684 N N . VAL A 1 88 ? 4.223 -10.945 1.287 1 97.88 88 VAL A N 1
ATOM 685 C CA . VAL A 1 88 ? 5.668 -11.094 1.143 1 97.88 88 VAL A CA 1
ATOM 686 C C . VAL A 1 88 ? 6.359 -10.695 2.443 1 97.88 88 VAL A C 1
ATOM 688 O O . VAL A 1 88 ? 7.195 -11.445 2.965 1 97.88 88 VAL A O 1
ATOM 691 N N . HIS A 1 89 ? 5.996 -9.602 2.945 1 98.06 89 HIS A N 1
ATOM 692 C CA . HIS A 1 89 ? 6.641 -9.086 4.148 1 98.06 89 HIS A CA 1
ATOM 693 C C . HIS A 1 89 ? 6.359 -9.984 5.352 1 98.06 89 HIS A C 1
ATOM 695 O O . HIS A 1 89 ? 7.238 -10.203 6.184 1 98.06 89 HIS A O 1
ATOM 701 N N . ALA A 1 90 ? 5.113 -10.438 5.441 1 97.62 90 ALA A N 1
ATOM 702 C CA . ALA A 1 90 ? 4.754 -11.367 6.508 1 97.62 90 ALA A CA 1
ATOM 703 C C . ALA A 1 90 ? 5.598 -12.633 6.441 1 97.62 90 ALA A C 1
ATOM 705 O O . ALA A 1 90 ? 6.035 -13.148 7.473 1 97.62 90 ALA A O 1
ATOM 706 N N . SER A 1 91 ? 5.824 -13.117 5.27 1 97.75 91 SER A N 1
ATOM 707 C CA . SER A 1 91 ? 6.621 -14.32 5.078 1 97.75 91 SER A CA 1
ATOM 708 C C . SER A 1 91 ? 8.07 -14.102 5.512 1 97.75 91 SER A C 1
ATOM 710 O O . SER A 1 91 ? 8.664 -14.961 6.164 1 97.75 91 SER A O 1
ATOM 712 N N . LYS A 1 92 ? 8.586 -12.961 5.125 1 97 92 LYS A N 1
ATOM 713 C CA . LYS A 1 92 ? 9.961 -12.641 5.508 1 97 92 LYS A CA 1
ATOM 714 C C . LYS A 1 92 ? 10.086 -12.5 7.023 1 97 92 LYS A C 1
ATOM 716 O O . LYS A 1 92 ? 11.039 -13.008 7.617 1 97 92 LYS A O 1
ATOM 721 N N . GLY A 1 93 ? 9.133 -11.859 7.609 1 95.44 93 GLY A N 1
ATOM 722 C CA . GLY A 1 93 ? 9.133 -11.703 9.055 1 95.44 93 GLY A CA 1
ATOM 723 C C . GLY A 1 93 ? 9 -13.016 9.805 1 95.44 93 GLY A C 1
ATOM 724 O O . GLY A 1 93 ? 9.445 -13.133 10.945 1 95.44 93 GLY A O 1
ATOM 725 N N . ALA A 1 94 ? 8.43 -13.992 9.133 1 96.56 94 ALA A N 1
ATOM 726 C CA . ALA A 1 94 ? 8.227 -15.312 9.734 1 96.56 94 ALA A CA 1
ATOM 727 C C . ALA A 1 94 ? 9.414 -16.234 9.461 1 96.56 94 ALA A C 1
ATOM 729 O O . ALA A 1 94 ? 9.305 -17.453 9.602 1 96.56 94 ALA A O 1
ATOM 730 N N . SER A 1 95 ? 10.5 -15.664 8.914 1 96.81 95 SER A N 1
ATOM 731 C CA . SER A 1 95 ? 11.789 -16.328 8.773 1 96.81 95 SER A CA 1
ATOM 732 C C . SER A 1 95 ? 11.773 -17.344 7.637 1 96.81 95 SER A C 1
ATOM 734 O O . SER A 1 95 ? 12.367 -18.422 7.75 1 96.81 95 SER A O 1
ATOM 736 N N . SER A 1 96 ? 11 -17.031 6.648 1 97.5 96 SER A N 1
ATOM 737 C CA . SER A 1 96 ? 11.141 -17.844 5.438 1 97.5 96 SER A CA 1
ATOM 738 C C . SER A 1 96 ? 12.539 -17.703 4.844 1 97.5 96 SER A C 1
ATOM 740 O O . SER A 1 96 ? 13.227 -16.719 5.086 1 97.5 96 SER A O 1
ATOM 742 N N . GLN A 1 97 ? 12.969 -18.703 4.078 1 97.19 97 GLN A N 1
ATOM 743 C CA . GLN A 1 97 ? 14.297 -18.672 3.465 1 97.19 97 GLN A CA 1
ATOM 744 C C . GLN A 1 97 ? 14.297 -17.812 2.199 1 97.19 97 GLN A C 1
ATOM 746 O O . GLN A 1 97 ? 15.195 -17 1.998 1 97.19 97 GLN A O 1
ATOM 751 N N . ARG A 1 98 ? 13.312 -18.094 1.37 1 97.69 98 ARG A N 1
ATOM 752 C CA . ARG A 1 98 ? 13.156 -17.359 0.12 1 97.69 98 ARG A CA 1
ATOM 753 C C . ARG A 1 98 ? 11.688 -17.078 -0.182 1 97.69 98 ARG A C 1
ATOM 755 O O . ARG A 1 98 ? 10.836 -17.953 0 1 97.69 98 ARG A O 1
ATOM 762 N N . VAL A 1 99 ? 11.445 -15.859 -0.592 1 98.31 99 VAL A N 1
ATOM 763 C CA . VAL A 1 99 ? 10.094 -15.484 -0.983 1 98.31 99 VAL A CA 1
ATOM 764 C C . VAL A 1 99 ? 10.062 -15.102 -2.461 1 98.31 99 VAL A C 1
ATOM 766 O O . VAL A 1 99 ? 10.797 -14.211 -2.891 1 98.31 99 VAL A O 1
ATOM 769 N N . THR A 1 100 ? 9.219 -15.789 -3.262 1 97.81 100 THR A N 1
ATOM 770 C CA . THR A 1 100 ? 9.055 -15.531 -4.688 1 97.81 100 THR A CA 1
ATOM 771 C C . THR A 1 100 ? 7.637 -15.055 -4.992 1 97.81 100 THR A C 1
ATOM 773 O O . THR A 1 100 ? 6.66 -15.703 -4.605 1 97.81 100 THR A O 1
ATOM 776 N N . ALA A 1 101 ? 7.559 -13.898 -5.605 1 96.88 101 ALA A N 1
ATOM 777 C CA . ALA A 1 101 ? 6.266 -13.422 -6.09 1 96.88 101 ALA A CA 1
ATOM 778 C C . ALA A 1 101 ? 6.012 -13.891 -7.523 1 96.88 101 ALA A C 1
ATOM 780 O O . ALA A 1 101 ? 6.863 -13.711 -8.398 1 96.88 101 ALA A O 1
ATOM 781 N N . VAL A 1 102 ? 4.852 -14.523 -7.738 1 92.25 102 VAL A N 1
ATOM 782 C CA . VAL A 1 102 ? 4.445 -14.984 -9.062 1 92.25 102 VAL A CA 1
ATOM 783 C C . VAL A 1 102 ? 3.287 -14.133 -9.578 1 92.25 102 VAL A C 1
ATOM 785 O O . VAL A 1 102 ? 2.154 -14.258 -9.102 1 92.25 102 VAL A O 1
ATOM 788 N N . LEU A 1 103 ? 3.611 -13.328 -10.562 1 89.56 103 LEU A N 1
ATOM 789 C CA . LEU A 1 103 ? 2.66 -12.375 -11.109 1 89.56 103 LEU A CA 1
ATOM 790 C C . LEU A 1 103 ? 2.545 -12.523 -12.625 1 89.56 103 LEU A C 1
ATOM 792 O O . LEU A 1 103 ? 3.279 -11.883 -13.375 1 89.56 103 LEU A O 1
ATOM 796 N N . PRO A 1 104 ? 1.602 -13.25 -13.094 1 79.75 104 PRO A N 1
ATOM 797 C CA . PRO A 1 104 ? 1.471 -13.398 -14.547 1 79.75 104 PRO A CA 1
ATOM 798 C C . PRO A 1 104 ? 1.359 -12.055 -15.266 1 79.75 104 PRO A C 1
ATOM 800 O O . PRO A 1 104 ? 1.889 -11.898 -16.375 1 79.75 104 PRO A O 1
ATOM 803 N N . LEU A 1 105 ? 0.706 -11.078 -14.641 1 79.5 105 LEU A N 1
ATOM 804 C CA . LEU A 1 105 ? 0.677 -9.695 -15.094 1 79.5 105 LEU A CA 1
ATOM 805 C C . LEU A 1 105 ? 1.301 -8.766 -14.055 1 79.5 105 LEU A C 1
ATOM 807 O O . LEU A 1 105 ? 0.762 -8.609 -12.961 1 79.5 105 LEU A O 1
ATOM 811 N N . PHE A 1 106 ? 2.352 -8.195 -14.516 1 88.06 106 PHE A N 1
ATOM 812 C CA . PHE A 1 106 ? 3.031 -7.332 -13.555 1 88.06 106 PHE A CA 1
ATOM 813 C C . PHE A 1 106 ? 2.33 -5.984 -13.453 1 88.06 106 PHE A C 1
ATOM 815 O O . PHE A 1 106 ? 2.113 -5.312 -14.461 1 88.06 106 PHE A O 1
ATOM 822 N N . PRO A 1 107 ? 2.066 -5.562 -12.203 1 90.12 107 PRO A N 1
ATOM 823 C CA . PRO A 1 107 ? 1.364 -4.293 -12.016 1 90.12 107 PRO A CA 1
ATOM 824 C C . PRO A 1 107 ? 2.168 -3.094 -12.516 1 90.12 107 PRO A C 1
ATOM 826 O O . PRO A 1 107 ? 3.387 -3.043 -12.336 1 90.12 107 PRO A O 1
ATOM 829 N N . TYR A 1 108 ? 1.455 -2.174 -13.195 1 91 108 TYR A N 1
ATOM 830 C CA . TYR A 1 108 ? 1.991 -0.887 -13.625 1 91 108 TYR A CA 1
ATOM 831 C C . TYR A 1 108 ? 3.047 -1.07 -14.711 1 91 108 TYR A C 1
ATOM 833 O O . TYR A 1 108 ? 3.855 -0.173 -14.961 1 91 108 TYR A O 1
ATOM 841 N N . SER A 1 109 ? 3.137 -2.271 -15.312 1 86.38 109 SER A N 1
ATOM 842 C CA . SER A 1 109 ? 4.156 -2.539 -16.328 1 86.38 109 SER A CA 1
ATOM 843 C C . SER A 1 109 ? 3.887 -1.747 -17.594 1 86.38 109 SER A C 1
ATOM 845 O O . SER A 1 109 ? 4.809 -1.481 -18.375 1 86.38 109 SER A O 1
ATOM 847 N N . ARG A 1 110 ? 2.623 -1.366 -17.828 1 81.06 110 ARG A N 1
ATOM 848 C CA . ARG A 1 110 ? 2.271 -0.601 -19.031 1 81.06 110 ARG A CA 1
ATOM 849 C C . ARG A 1 110 ? 2.023 0.864 -18.688 1 81.06 110 ARG A C 1
ATOM 851 O O . ARG A 1 110 ? 1.515 1.623 -19.516 1 81.06 110 ARG A O 1
ATOM 858 N N . HIS A 1 111 ? 2.293 1.186 -17.453 1 85.88 111 HIS A N 1
ATOM 859 C CA . HIS A 1 111 ? 2.082 2.535 -16.953 1 85.88 111 HIS A CA 1
ATOM 860 C C . HIS A 1 111 ? 3.082 3.516 -17.562 1 85.88 111 HIS A C 1
ATOM 862 O O . HIS A 1 111 ? 4.242 3.166 -17.781 1 85.88 111 HIS A O 1
ATOM 868 N N . ALA A 1 112 ? 2.713 4.703 -17.844 1 79.56 112 ALA A N 1
ATOM 869 C CA . ALA A 1 112 ? 3.58 5.691 -18.469 1 79.56 112 ALA A CA 1
ATOM 870 C C . ALA A 1 112 ? 4.164 6.648 -17.438 1 79.56 112 ALA A C 1
ATOM 872 O O . ALA A 1 112 ? 5.051 7.449 -17.766 1 79.56 112 ALA A O 1
ATOM 873 N N . GLY A 1 113 ? 3.939 6.547 -16.203 1 86.62 113 GLY A N 1
ATOM 874 C CA . GLY A 1 113 ? 4.383 7.508 -15.211 1 86.62 113 GLY A CA 1
ATOM 875 C C . GLY A 1 113 ? 5.426 6.945 -14.266 1 86.62 113 GLY A C 1
ATOM 876 O O . GLY A 1 113 ? 6.043 5.918 -14.555 1 86.62 113 GLY A O 1
ATOM 877 N N . ALA A 1 114 ? 5.695 7.695 -13.219 1 84.75 114 ALA A N 1
ATOM 878 C CA . ALA A 1 114 ? 6.758 7.41 -12.266 1 84.75 114 ALA A CA 1
ATOM 879 C C . ALA A 1 114 ? 6.527 6.066 -11.57 1 84.75 114 ALA A C 1
ATOM 881 O O . ALA A 1 114 ? 7.48 5.406 -11.156 1 84.75 114 ALA A O 1
ATOM 882 N N . ALA A 1 115 ? 5.297 5.688 -11.531 1 88.88 115 ALA A N 1
ATOM 883 C CA . ALA A 1 115 ? 4.969 4.457 -10.82 1 88.88 115 ALA A CA 1
ATOM 884 C C . ALA A 1 115 ? 5.602 3.246 -11.5 1 88.88 115 ALA A C 1
ATOM 886 O O . ALA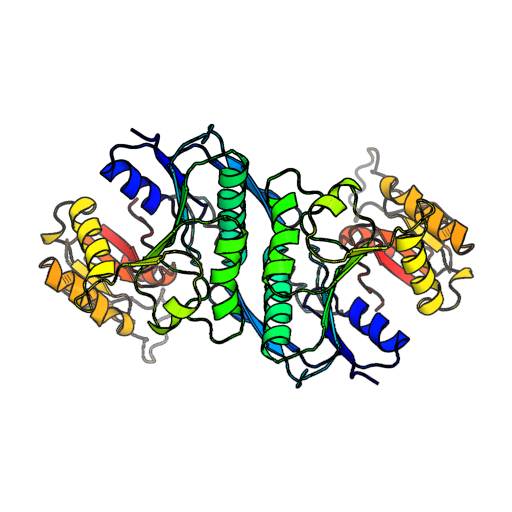 A 1 115 ? 5.848 2.223 -10.852 1 88.88 115 ALA A O 1
ATOM 887 N N . ARG A 1 116 ? 5.898 3.381 -12.781 1 90.5 116 ARG A N 1
ATOM 888 C CA . ARG A 1 116 ? 6.496 2.291 -13.547 1 90.5 116 ARG A CA 1
ATOM 889 C C . ARG A 1 116 ? 7.824 1.856 -12.93 1 90.5 116 ARG A C 1
ATOM 891 O O . ARG A 1 116 ? 8.094 0.66 -12.805 1 90.5 116 ARG A O 1
ATOM 898 N N . ALA A 1 117 ? 8.602 2.766 -12.555 1 94.38 117 ALA A N 1
ATOM 899 C CA . ALA A 1 117 ? 9.914 2.473 -11.969 1 94.38 117 ALA A CA 1
ATOM 900 C C . ALA A 1 117 ? 9.805 2.246 -10.469 1 94.38 117 ALA A C 1
ATOM 902 O O . ALA A 1 117 ? 10.688 1.633 -9.859 1 94.38 117 ALA A O 1
ATOM 903 N N . LEU A 1 118 ? 8.789 2.66 -9.859 1 97.31 118 LEU A N 1
ATOM 904 C CA . LEU A 1 118 ? 8.602 2.613 -8.414 1 97.31 118 LEU A CA 1
ATOM 905 C C . LEU A 1 118 ? 8.242 1.202 -7.957 1 97.31 118 LEU A C 1
ATOM 907 O O . LEU A 1 118 ? 8.797 0.704 -6.973 1 97.31 118 LEU A O 1
ATOM 911 N N . ILE A 1 119 ? 7.336 0.556 -8.648 1 96.75 119 ILE A N 1
ATOM 912 C CA . ILE A 1 119 ? 6.703 -0.674 -8.188 1 96.75 119 ILE A CA 1
ATOM 913 C C . ILE A 1 119 ? 7.762 -1.756 -7.992 1 96.75 119 ILE A C 1
ATOM 915 O O . ILE A 1 119 ? 7.809 -2.408 -6.945 1 96.75 119 ILE A O 1
ATOM 919 N N . PRO A 1 120 ? 8.719 -1.984 -8.977 1 96.75 120 PRO A N 1
ATOM 920 C CA . PRO A 1 120 ? 9.781 -2.973 -8.758 1 96.75 120 PRO A CA 1
ATOM 921 C C . PRO A 1 120 ? 10.578 -2.713 -7.48 1 96.75 120 PRO A C 1
ATOM 923 O O . PRO A 1 120 ? 10.914 -3.654 -6.762 1 96.75 120 PRO A O 1
ATOM 926 N N . ARG A 1 121 ? 10.805 -1.479 -7.164 1 96.56 121 ARG A N 1
ATOM 927 C CA . ARG A 1 121 ? 11.57 -1.111 -5.977 1 96.56 121 ARG A CA 1
ATOM 928 C C . ARG A 1 121 ? 10.805 -1.468 -4.703 1 96.56 121 ARG A C 1
ATOM 930 O O . ARG A 1 121 ? 11.398 -1.877 -3.709 1 96.56 121 ARG A O 1
ATOM 937 N N . LEU A 1 122 ? 9.547 -1.296 -4.754 1 97.81 122 LEU A N 1
ATOM 938 C CA . LEU A 1 122 ? 8.734 -1.587 -3.58 1 97.81 122 LEU A CA 1
ATOM 939 C C . LEU A 1 122 ? 8.719 -3.082 -3.283 1 97.81 122 LEU A C 1
ATOM 941 O O . LEU A 1 122 ? 8.664 -3.49 -2.121 1 97.81 122 LEU A O 1
ATOM 945 N N . PHE A 1 123 ? 8.789 -3.879 -4.328 1 97.31 123 PHE A N 1
ATOM 946 C CA . PHE A 1 123 ? 8.859 -5.32 -4.121 1 97.31 123 PHE A CA 1
ATOM 947 C C . PHE A 1 123 ? 10.109 -5.691 -3.34 1 97.31 123 PHE A C 1
ATOM 949 O O . PHE A 1 123 ? 10.047 -6.484 -2.398 1 97.31 123 PHE A O 1
ATOM 956 N N . ALA A 1 124 ? 11.156 -5.145 -3.779 1 97.25 124 ALA A N 1
ATOM 957 C CA . ALA A 1 124 ? 12.422 -5.418 -3.098 1 97.25 124 ALA A CA 1
ATOM 958 C C . ALA A 1 124 ? 12.359 -4.98 -1.637 1 97.25 124 ALA A C 1
ATOM 960 O O . ALA A 1 124 ? 12.797 -5.711 -0.745 1 97.25 124 ALA A O 1
ATOM 961 N N . SER A 1 125 ? 11.805 -3.857 -1.379 1 96.88 125 SER A N 1
ATOM 962 C CA . SER A 1 125 ? 11.727 -3.314 -0.027 1 96.88 125 SER A CA 1
ATOM 963 C C . SER A 1 125 ? 10.789 -4.145 0.846 1 96.88 125 SER A C 1
ATOM 965 O O . SER A 1 125 ? 10.984 -4.234 2.061 1 96.88 125 SER A O 1
AT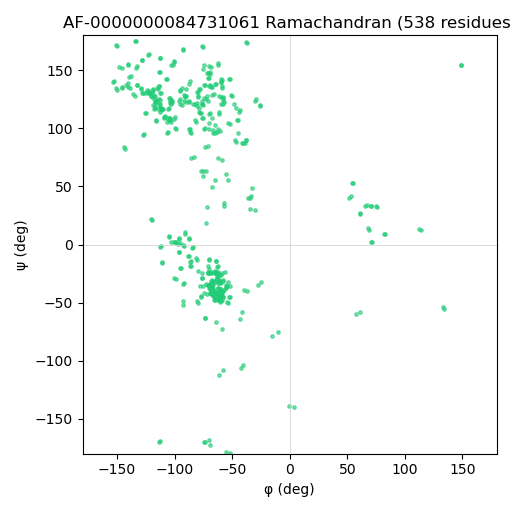OM 967 N N . ALA A 1 126 ? 9.773 -4.734 0.227 1 97.62 126 ALA A N 1
ATOM 968 C CA . ALA A 1 126 ? 8.844 -5.586 0.964 1 97.62 126 ALA A CA 1
ATOM 969 C C . ALA A 1 126 ? 9.516 -6.887 1.396 1 97.62 126 ALA A C 1
ATOM 971 O O . ALA A 1 126 ? 9.008 -7.602 2.26 1 97.62 126 ALA A O 1
ATOM 972 N N . GLY A 1 127 ? 10.617 -7.227 0.696 1 97.5 127 GLY A N 1
ATOM 973 C CA . GLY A 1 127 ? 11.367 -8.414 1.08 1 97.5 127 GLY A CA 1
ATOM 974 C C . GLY A 1 127 ? 11.328 -9.508 0.03 1 97.5 127 GLY A C 1
ATOM 975 O O . G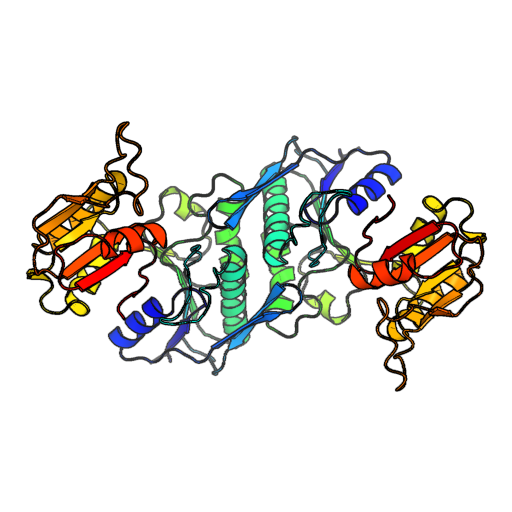LY A 1 127 ? 11.711 -10.648 0.302 1 97.5 127 GLY A O 1
ATOM 976 N N . CYS A 1 128 ? 10.859 -9.125 -1.111 1 98.19 128 CYS A N 1
ATOM 977 C CA . CYS A 1 128 ? 10.797 -10.109 -2.186 1 98.19 128 CYS A CA 1
ATOM 978 C C . CYS A 1 128 ? 12.195 -10.484 -2.662 1 98.19 128 CYS A C 1
ATOM 980 O O . CYS A 1 128 ? 13.039 -9.609 -2.879 1 98.19 128 CYS A O 1
ATOM 982 N N . ASP A 1 129 ? 12.391 -11.844 -2.891 1 98.31 129 ASP A N 1
ATOM 983 C CA . ASP A 1 129 ? 13.711 -12.32 -3.318 1 98.31 129 ASP A CA 1
ATOM 984 C C . ASP A 1 129 ? 13.742 -12.562 -4.824 1 98.31 129 ASP A C 1
ATOM 986 O O . ASP A 1 129 ? 14.805 -12.484 -5.449 1 98.31 129 ASP A O 1
ATOM 990 N N . HIS A 1 130 ? 12.656 -12.875 -5.32 1 98.12 130 HIS A N 1
ATOM 991 C CA . HIS A 1 130 ? 12.562 -13.289 -6.719 1 98.12 130 HIS A CA 1
ATOM 992 C C . HIS A 1 130 ? 11.172 -13 -7.285 1 98.12 130 HIS A C 1
ATOM 994 O O . HIS A 1 130 ? 10.172 -13.102 -6.574 1 98.12 130 HIS A O 1
ATOM 1000 N N . ILE A 1 131 ? 11.148 -12.523 -8.555 1 97.12 131 ILE A N 1
ATOM 1001 C CA . ILE A 1 131 ? 9.875 -12.266 -9.219 1 97.12 131 ILE A CA 1
ATOM 1002 C C . ILE A 1 131 ? 9.766 -13.133 -10.469 1 97.12 131 ILE A C 1
ATOM 1004 O O . ILE A 1 131 ? 10.727 -13.266 -11.234 1 97.12 131 ILE A O 1
ATOM 1008 N N . ILE A 1 132 ? 8.617 -13.789 -10.586 1 92.38 132 ILE A N 1
ATOM 1009 C CA . ILE A 1 132 ? 8.266 -14.477 -11.828 1 92.38 132 ILE A CA 1
ATOM 1010 C C . ILE A 1 132 ? 7.09 -13.773 -12.492 1 92.38 132 ILE A C 1
ATOM 1012 O O . ILE A 1 132 ? 6.035 -13.602 -11.867 1 92.38 132 ILE A O 1
ATOM 1016 N N . THR A 1 133 ? 7.301 -13.242 -13.641 1 89.94 133 THR A N 1
ATOM 1017 C CA . THR A 1 133 ? 6.25 -12.562 -14.391 1 89.94 133 THR A CA 1
ATOM 1018 C C . THR A 1 133 ? 6.242 -13.016 -15.844 1 89.94 133 THR A C 1
ATOM 1020 O O . THR A 1 133 ? 6.98 -13.938 -16.219 1 89.94 133 THR A O 1
ATOM 1023 N N . MET A 1 134 ? 5.207 -12.5 -16.594 1 80.5 134 MET A N 1
ATOM 1024 C CA . MET A 1 134 ? 5.074 -12.969 -17.969 1 80.5 134 MET A CA 1
ATOM 1025 C C . MET A 1 134 ? 4.875 -11.797 -18.922 1 80.5 134 MET A C 1
ATOM 1027 O O . MET A 1 134 ? 4.16 -10.844 -18.609 1 80.5 134 MET A O 1
ATOM 1031 N N . ASP A 1 135 ? 5.5 -11.812 -20.016 1 75.06 135 ASP A N 1
ATOM 1032 C CA . ASP A 1 135 ? 5.266 -11 -21.203 1 75.06 135 ASP A CA 1
ATOM 1033 C C . ASP A 1 135 ? 5.277 -9.508 -20.859 1 75.06 135 ASP A C 1
ATOM 1035 O O . ASP A 1 135 ? 4.34 -8.781 -21.188 1 75.06 135 ASP A O 1
ATOM 1039 N N . LEU A 1 136 ? 6.348 -9.094 -20.203 1 81.12 136 LEU A N 1
ATOM 1040 C CA . LEU A 1 136 ? 6.496 -7.66 -20 1 81.12 136 LEU A CA 1
ATOM 1041 C C . LEU A 1 136 ? 6.5 -6.926 -21.344 1 81.12 136 LEU A C 1
ATOM 1043 O O . LEU A 1 136 ? 7.191 -7.34 -22.281 1 81.12 136 LEU A O 1
ATOM 1047 N N . HIS A 1 137 ? 5.613 -5.922 -21.484 1 70.81 137 HIS A N 1
ATOM 1048 C CA . HIS A 1 137 ? 5.391 -5.184 -22.719 1 70.81 137 HIS A CA 1
ATOM 1049 C C . HIS A 1 137 ? 6.664 -4.488 -23.188 1 70.81 137 HIS A C 1
ATOM 1051 O O . HIS A 1 137 ? 6.875 -4.312 -24.391 1 70.81 137 HIS A O 1
ATOM 1057 N N . ASP A 1 138 ? 7.504 -4.043 -22.422 1 79.94 138 ASP A N 1
ATOM 1058 C CA . ASP A 1 138 ? 8.742 -3.301 -22.656 1 79.94 138 ASP A CA 1
ATOM 1059 C C . ASP A 1 138 ? 9.93 -3.994 -22.016 1 79.94 138 ASP A C 1
ATOM 1061 O O . ASP A 1 138 ? 10.047 -4.031 -20.781 1 79.94 138 ASP A O 1
ATOM 1065 N N . PRO A 1 139 ? 10.859 -4.504 -22.844 1 76.88 139 PRO A N 1
ATOM 1066 C CA . PRO A 1 139 ? 12.039 -5.176 -22.297 1 76.88 139 PRO A CA 1
ATOM 1067 C C . PRO A 1 139 ? 12.852 -4.273 -21.375 1 76.88 139 PRO A C 1
ATOM 1069 O O . PRO A 1 139 ? 13.484 -4.758 -20.422 1 76.88 139 PRO A O 1
ATOM 1072 N N . GLN A 1 140 ? 12.844 -2.988 -21.625 1 87.06 140 GLN A N 1
ATOM 1073 C CA . GLN A 1 140 ? 13.602 -2.049 -20.812 1 87.06 140 GLN A CA 1
ATOM 1074 C C . GLN A 1 140 ? 13.07 -2.016 -19.375 1 87.06 140 GLN A C 1
ATOM 1076 O O . GLN A 1 140 ? 13.75 -1.524 -18.469 1 87.06 140 GLN A O 1
ATOM 1081 N N . PHE A 1 141 ? 11.883 -2.59 -19.25 1 90.88 141 PHE A N 1
ATOM 1082 C CA . PHE A 1 141 ? 11.258 -2.623 -17.938 1 90.88 141 PHE A CA 1
ATOM 1083 C C . PHE A 1 141 ? 12.102 -3.432 -16.969 1 90.88 141 PHE A C 1
ATOM 1085 O O . PHE A 1 141 ? 12.102 -3.156 -15.758 1 90.88 141 PHE A O 1
ATOM 1092 N N . LEU A 1 142 ? 12.852 -4.398 -17.438 1 91.12 142 LEU A N 1
ATOM 1093 C CA . LEU A 1 142 ? 13.68 -5.258 -16.609 1 91.12 142 LEU A CA 1
ATOM 1094 C C . LEU A 1 142 ? 14.75 -4.445 -15.875 1 91.12 142 LEU A C 1
ATOM 1096 O O . LEU A 1 142 ? 15.227 -4.848 -14.812 1 91.12 142 LEU A O 1
ATOM 1100 N N . GLY A 1 143 ? 15.086 -3.367 -16.359 1 93.38 143 GLY A N 1
ATOM 1101 C CA . GLY A 1 143 ? 16.125 -2.518 -15.797 1 93.38 143 GLY A CA 1
ATOM 1102 C C . GLY A 1 143 ? 15.711 -1.87 -14.484 1 93.38 143 GLY A C 1
ATOM 1103 O O . GLY A 1 143 ? 16.562 -1.385 -13.734 1 93.38 143 GLY A O 1
ATOM 1104 N N . PHE A 1 144 ? 14.469 -1.916 -14.133 1 94.25 144 PHE A N 1
ATOM 1105 C CA . PHE A 1 144 ? 13.977 -1.253 -12.93 1 94.25 144 PHE A CA 1
ATOM 1106 C C . PHE A 1 144 ? 14.133 -2.158 -11.711 1 94.25 144 PHE A C 1
ATOM 1108 O O . PHE A 1 144 ? 14 -1.704 -10.578 1 94.25 144 PHE A O 1
ATOM 1115 N N . PHE A 1 145 ? 14.367 -3.467 -11.906 1 96 145 PHE A N 1
ATOM 1116 C CA . PHE A 1 145 ? 14.344 -4.414 -10.797 1 96 145 PHE A CA 1
ATOM 1117 C C . PHE A 1 145 ? 15.711 -4.488 -10.125 1 96 145 PHE A C 1
ATOM 1119 O O . PHE A 1 145 ? 16.75 -4.512 -10.797 1 96 145 PHE A O 1
ATOM 1126 N N . ASP A 1 146 ? 15.664 -4.574 -8.812 1 94.31 146 ASP A N 1
ATOM 1127 C CA . ASP A 1 146 ? 16.875 -4.77 -8.016 1 94.31 146 ASP A CA 1
ATOM 1128 C C . ASP A 1 146 ? 16.984 -6.219 -7.543 1 94.31 146 ASP A C 1
ATOM 1130 O O . ASP A 1 146 ? 17.859 -6.543 -6.727 1 94.31 146 ASP A O 1
ATOM 1134 N N . ILE A 1 147 ? 16.062 -6.973 -7.945 1 96.19 147 ILE A N 1
ATOM 1135 C CA . ILE A 1 147 ? 16.047 -8.391 -7.59 1 96.19 147 ILE A CA 1
ATOM 1136 C C . ILE A 1 147 ? 15.891 -9.234 -8.852 1 96.19 147 ILE A C 1
ATOM 1138 O O . ILE A 1 147 ? 15.445 -8.734 -9.891 1 96.19 147 ILE A O 1
ATOM 1142 N N . PRO A 1 148 ? 16.312 -10.578 -8.758 1 97 148 PRO A N 1
ATOM 1143 C CA . PRO A 1 148 ? 16.172 -11.43 -9.938 1 97 148 PRO A CA 1
ATOM 1144 C C . PRO A 1 148 ? 14.734 -11.547 -10.422 1 97 148 PRO A C 1
ATOM 1146 O O . PRO A 1 148 ? 13.812 -11.633 -9.609 1 97 148 PRO A O 1
ATOM 1149 N N . VAL A 1 149 ? 14.625 -11.414 -11.773 1 96.12 149 VAL A N 1
ATOM 1150 C CA . VAL A 1 149 ? 13.305 -11.531 -12.383 1 96.12 149 VAL A CA 1
ATOM 1151 C C . VAL A 1 149 ? 13.344 -12.555 -13.508 1 96.12 149 VAL A C 1
ATOM 1153 O O . VAL A 1 149 ? 14.266 -12.555 -14.336 1 96.12 149 VAL A O 1
ATOM 1156 N N . ASP A 1 150 ? 12.445 -13.469 -13.523 1 92.62 150 ASP A N 1
ATOM 1157 C CA . ASP A 1 150 ? 12.18 -14.344 -14.664 1 92.62 150 ASP A CA 1
ATOM 1158 C C . ASP A 1 150 ? 10.992 -13.852 -15.477 1 92.62 150 ASP A C 1
ATOM 1160 O O . ASP A 1 150 ? 9.844 -13.969 -15.047 1 92.62 150 ASP A O 1
ATOM 1164 N N . ASN A 1 151 ? 11.297 -13.195 -16.531 1 89.5 151 ASN A N 1
ATOM 1165 C CA . ASN A 1 151 ? 10.242 -12.82 -17.469 1 89.5 151 ASN A CA 1
ATOM 1166 C C . ASN A 1 151 ? 9.969 -13.938 -18.469 1 89.5 151 ASN A C 1
ATOM 1168 O O . ASN A 1 151 ? 10.68 -14.078 -19.469 1 89.5 151 ASN A O 1
ATOM 1172 N N . ILE A 1 152 ? 9.039 -14.711 -18.234 1 78.88 152 ILE A N 1
ATOM 1173 C CA . ILE A 1 152 ? 8.703 -15.828 -19.109 1 78.88 152 ILE A CA 1
ATOM 1174 C C . ILE A 1 152 ? 8.023 -15.312 -20.375 1 78.88 152 ILE A C 1
ATOM 1176 O O . ILE A 1 152 ? 6.988 -14.648 -20.312 1 78.88 152 ILE A O 1
ATOM 1180 N N . VAL A 1 153 ? 8.945 -15.25 -21.516 1 66.62 153 VAL A N 1
ATOM 1181 C CA . VAL A 1 153 ? 8.414 -14.766 -22.781 1 66.62 153 VAL A CA 1
ATOM 1182 C C . VAL A 1 153 ? 7.664 -15.891 -23.5 1 66.62 153 VAL A C 1
ATOM 1184 O O . VAL A 1 153 ? 8.164 -17.016 -23.594 1 66.62 153 VAL A O 1
ATOM 1187 N N . SER A 1 154 ? 6.625 -15.555 -23.609 1 50.84 154 SER A N 1
ATOM 1188 C CA . SER A 1 154 ? 5.855 -16.547 -24.359 1 50.84 154 SER A CA 1
ATOM 1189 C C . SER A 1 154 ? 6.359 -16.672 -25.797 1 50.84 154 SER A C 1
ATOM 1191 O O . SER A 1 154 ? 6.586 -15.664 -26.469 1 50.84 154 SER A O 1
ATOM 1193 N N . ARG A 1 155 ? 7.824 -16.984 -26.188 1 44.62 155 ARG A N 1
ATOM 1194 C CA . ARG A 1 155 ? 8.336 -17.062 -27.547 1 44.62 155 ARG A CA 1
ATOM 1195 C C . ARG A 1 155 ? 7.23 -16.812 -28.562 1 44.62 155 ARG A C 1
ATOM 1197 O O . ARG A 1 155 ? 6.117 -16.422 -28.203 1 44.62 155 ARG A O 1
ATOM 1204 N N . GLY A 1 156 ? 7.18 -17.625 -29.734 1 35.81 156 GLY A N 1
ATOM 1205 C CA . GLY A 1 156 ? 6.254 -17.344 -30.812 1 35.81 156 GLY A CA 1
ATOM 1206 C C . GLY A 1 156 ? 4.969 -16.672 -30.344 1 35.81 156 GLY A C 1
ATOM 1207 O O . GLY A 1 156 ? 4.547 -16.859 -29.203 1 35.81 156 GLY A O 1
ATOM 1208 N N . LEU A 1 157 ? 4.598 -15.375 -31.016 1 35.38 157 LEU A N 1
ATOM 1209 C CA . LEU A 1 157 ? 3.602 -14.32 -30.844 1 35.38 157 LEU A CA 1
ATOM 1210 C C . LEU A 1 157 ? 2.477 -14.781 -29.922 1 35.38 157 LEU A C 1
ATOM 1212 O O . LEU A 1 157 ? 2.031 -14.023 -29.047 1 35.38 157 LEU A O 1
ATOM 1216 N N . PHE A 1 158 ? 1.512 -15.594 -30.422 1 36.03 158 PHE A N 1
ATOM 1217 C CA . PHE A 1 158 ? 0.211 -16.234 -30.297 1 36.03 158 PHE A CA 1
ATOM 1218 C C . PHE A 1 158 ? 0.188 -17.172 -29.094 1 36.03 158 PHE A C 1
ATOM 1220 O O . PHE A 1 158 ? -0.862 -17.703 -28.734 1 36.03 158 PHE A O 1
ATOM 1227 N N . GLN A 1 159 ? 1.313 -17.609 -28.547 1 38.59 159 GLN A N 1
ATOM 1228 C CA . GLN A 1 159 ? 1.453 -18.953 -28 1 38.59 159 GLN A CA 1
ATOM 1229 C C . GLN A 1 159 ? 1.135 -18.969 -26.5 1 38.59 159 GLN A C 1
ATOM 1231 O O . GLN A 1 159 ? 0.566 -19.938 -26 1 38.59 159 GLN A O 1
ATOM 1236 N N . LYS A 1 160 ? 1.726 -18.031 -25.703 1 44.84 160 LYS A N 1
ATOM 1237 C CA . LYS A 1 160 ? 1.738 -18.375 -24.281 1 44.84 160 LYS A CA 1
ATOM 1238 C C . LYS A 1 160 ? 0.349 -18.219 -23.672 1 44.84 160 LYS A C 1
ATOM 1240 O O . LYS A 1 160 ? -0.16 -19.141 -23.047 1 44.84 160 LYS A O 1
ATOM 1245 N N . PRO A 1 161 ? -0.155 -16.938 -23.672 1 45.94 161 PRO A N 1
ATOM 1246 C CA . PRO A 1 161 ? -1.549 -16.984 -23.234 1 45.94 161 PRO A CA 1
ATOM 1247 C C . PRO A 1 161 ? -2.387 -17.984 -24.016 1 45.94 161 PRO A C 1
ATOM 1249 O O . PRO A 1 161 ? -3.25 -18.656 -23.453 1 45.94 161 PRO A O 1
ATOM 1252 N N . VAL A 1 162 ? -1.983 -18.016 -25.312 1 50.34 162 VAL A N 1
ATOM 1253 C CA . VAL A 1 162 ? -2.67 -18.969 -26.188 1 50.34 162 VAL A CA 1
ATOM 1254 C C . VAL A 1 162 ? -2.34 -20.391 -25.75 1 50.34 162 VAL A C 1
ATOM 1256 O O . VAL A 1 162 ? -3.215 -21.266 -25.734 1 50.34 162 VAL A O 1
ATOM 1259 N N . LEU A 1 163 ? -1.076 -20.516 -25.281 1 49.28 163 LEU A N 1
ATOM 1260 C CA . LEU A 1 163 ? -0.713 -21.859 -24.859 1 49.28 163 LEU A CA 1
ATOM 1261 C C . LEU A 1 163 ? -1.413 -22.219 -23.562 1 49.28 163 LEU A C 1
ATOM 1263 O O . LEU A 1 163 ? -1.881 -23.359 -23.391 1 49.28 163 LEU A O 1
ATOM 1267 N N . ILE A 1 164 ? -1.408 -21.219 -22.703 1 53.78 164 ILE A N 1
ATOM 1268 C CA . ILE A 1 164 ? -2.123 -21.469 -21.469 1 53.78 164 ILE A CA 1
ATOM 1269 C C . ILE A 1 164 ? -3.602 -21.719 -21.75 1 53.78 164 ILE A C 1
ATOM 1271 O O . ILE A 1 164 ? -4.215 -22.625 -21.188 1 53.78 164 ILE A O 1
ATOM 1275 N N . THR A 1 165 ? -4.082 -20.797 -22.562 1 59.31 165 THR A N 1
ATOM 1276 C CA . THR A 1 165 ? -5.469 -20.984 -22.984 1 59.31 165 THR A CA 1
ATOM 1277 C C . THR A 1 165 ? -5.641 -22.328 -23.688 1 59.31 165 THR A C 1
ATOM 1279 O O . THR A 1 165 ? -6.613 -23.047 -23.453 1 59.31 165 THR A O 1
ATOM 1282 N N . CYS A 1 166 ? -4.633 -22.672 -24.516 1 62.09 166 CYS A N 1
ATOM 1283 C CA . CYS A 1 166 ? -4.684 -23.938 -25.219 1 62.09 166 CYS A CA 1
ATOM 1284 C C . CYS A 1 166 ? -4.637 -25.109 -24.25 1 62.09 166 CYS A C 1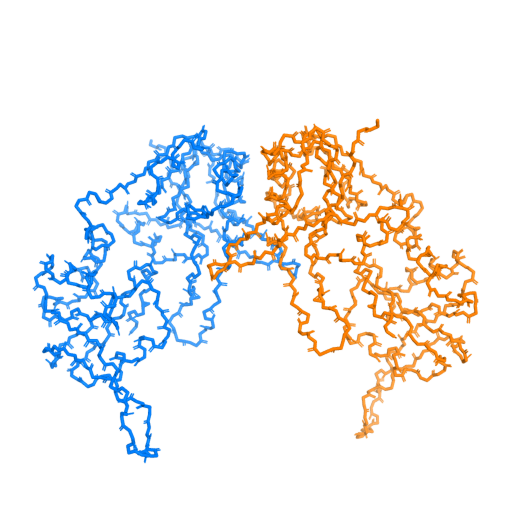
ATOM 1286 O O . CYS A 1 166 ? -5.422 -26.062 -24.375 1 62.09 166 CYS A O 1
ATOM 1288 N N . ARG A 1 167 ? -3.766 -24.969 -23.312 1 60.44 167 ARG A N 1
ATOM 1289 C CA . ARG A 1 167 ? -3.658 -26.031 -22.328 1 60.44 167 ARG A CA 1
ATOM 1290 C C . ARG A 1 167 ? -4.93 -26.141 -21.5 1 60.44 167 ARG A C 1
ATOM 1292 O O . ARG A 1 167 ? -5.383 -27.25 -21.188 1 60.44 167 ARG A O 1
ATOM 1299 N N . TYR A 1 168 ? -5.422 -25.016 -21.156 1 60 168 TYR A N 1
ATOM 1300 C CA . TYR A 1 168 ? -6.684 -25.016 -20.422 1 60 168 TYR A CA 1
ATOM 1301 C C . TYR A 1 168 ? -7.781 -25.703 -21.219 1 60 168 TYR A C 1
ATOM 1303 O O . TYR A 1 168 ? -8.523 -26.531 -20.688 1 60 168 TYR A O 1
ATOM 1311 N N . ILE A 1 169 ? -7.875 -25.328 -22.438 1 67.44 169 ILE A N 1
ATOM 1312 C CA . ILE A 1 169 ? -8.898 -25.891 -23.312 1 67.44 169 ILE A CA 1
ATOM 1313 C C . ILE A 1 169 ? -8.711 -27.406 -23.406 1 67.44 169 ILE A C 1
ATOM 1315 O O . ILE A 1 169 ? -9.664 -28.172 -23.266 1 67.44 169 ILE A O 1
ATOM 1319 N N . GLN A 1 170 ? -7.465 -27.781 -23.531 1 70.75 170 GLN A N 1
ATOM 1320 C CA . GLN A 1 170 ? -7.164 -29.203 -23.656 1 70.75 170 GLN A CA 1
ATOM 1321 C C . GLN A 1 170 ? -7.516 -29.953 -22.391 1 70.75 170 GLN A C 1
ATOM 1323 O O . GLN A 1 170 ? -8 -31.094 -22.453 1 70.75 170 GLN A O 1
ATOM 1328 N N . ARG A 1 171 ? -7.383 -29.266 -21.344 1 65.38 171 ARG A N 1
ATOM 1329 C CA . ARG A 1 171 ? -7.535 -29.953 -20.062 1 65.38 171 ARG A CA 1
ATOM 1330 C C . ARG A 1 171 ? -8.977 -29.875 -19.562 1 65.38 171 ARG A C 1
ATOM 1332 O O . ARG A 1 171 ? -9.469 -30.812 -18.922 1 65.38 171 ARG A O 1
ATOM 1339 N N . HIS A 1 172 ? -9.664 -28.75 -19.859 1 63.53 172 HIS A N 1
ATOM 1340 C CA . HIS A 1 172 ? -10.922 -28.516 -19.172 1 63.53 172 HIS A CA 1
ATOM 1341 C C . HIS A 1 172 ? -12.109 -28.641 -20.109 1 63.53 172 HIS A C 1
ATOM 1343 O O . HIS A 1 172 ? -13.258 -28.672 -19.672 1 63.53 172 HIS A O 1
ATOM 1349 N N . ILE A 1 173 ? -11.883 -28.625 -21.328 1 65.75 173 ILE A N 1
ATOM 1350 C CA . ILE A 1 173 ? -12.969 -28.781 -22.281 1 65.75 173 ILE A CA 1
ATOM 1351 C C . ILE A 1 173 ? -12.914 -30.172 -22.906 1 65.75 173 ILE A C 1
ATOM 1353 O O . ILE A 1 173 ? -12.102 -30.422 -23.797 1 65.75 173 ILE A O 1
ATOM 1357 N N . PRO A 1 174 ? -13.781 -30.984 -22.234 1 74.12 174 PRO A N 1
ATOM 1358 C CA . PRO A 1 174 ? -13.836 -32.312 -22.859 1 74.12 174 PRO A CA 1
ATOM 1359 C C . PRO A 1 174 ? -14.125 -32.219 -24.359 1 74.12 174 PRO A C 1
ATOM 1361 O O . PRO A 1 174 ? -14.906 -31.391 -24.797 1 74.12 174 PRO A O 1
ATOM 1364 N N . ASP A 1 175 ? -13.508 -33.094 -25.266 1 78.5 175 ASP A N 1
ATOM 1365 C CA . ASP A 1 175 ? -13.68 -33.156 -26.719 1 78.5 175 ASP A CA 1
ATOM 1366 C C . ASP A 1 175 ? -13.484 -31.781 -27.344 1 78.5 175 ASP A C 1
ATOM 1368 O O . ASP A 1 175 ? -14.266 -31.375 -28.203 1 78.5 175 ASP A O 1
ATOM 1372 N N . TYR A 1 176 ? -12.469 -31.031 -26.828 1 79.31 176 TYR A N 1
ATOM 1373 C CA . TYR A 1 176 ? -12.242 -29.672 -27.281 1 79.31 176 TYR A CA 1
ATOM 1374 C C . TYR A 1 176 ? -12.039 -29.625 -28.797 1 79.31 176 TYR A C 1
ATOM 1376 O O . TYR A 1 176 ? -12.312 -28.594 -29.438 1 79.31 176 TYR A O 1
ATOM 1384 N N . ARG A 1 177 ? -11.633 -30.672 -29.375 1 80.31 177 ARG A N 1
ATOM 1385 C CA . ARG A 1 177 ? -11.383 -30.688 -30.812 1 80.31 177 ARG A CA 1
ATOM 1386 C C . ARG A 1 177 ? -12.672 -30.469 -31.594 1 80.31 177 ARG A C 1
ATOM 1388 O O . ARG A 1 177 ? -12.648 -30.031 -32.75 1 80.31 177 ARG A O 1
ATOM 1395 N N . ASN A 1 178 ? -13.828 -30.797 -30.969 1 79.38 178 ASN A N 1
ATOM 1396 C CA . ASN A 1 178 ? -15.125 -30.594 -31.609 1 79.38 178 ASN A CA 1
ATOM 1397 C C . ASN A 1 178 ? -15.75 -29.266 -31.172 1 79.38 178 ASN A C 1
ATOM 1399 O O . ASN A 1 178 ? -16.875 -28.953 -31.547 1 79.38 178 ASN A O 1
ATOM 1403 N N . ALA A 1 179 ? -15.07 -28.516 -30.453 1 79.75 179 ALA A N 1
ATOM 1404 C CA . ALA A 1 179 ? -15.547 -27.203 -30.031 1 79.75 179 ALA A CA 1
ATOM 1405 C C . ALA A 1 179 ? -15.078 -26.109 -31 1 79.75 179 ALA A C 1
ATOM 1407 O O . ALA A 1 179 ? -14.281 -26.375 -31.906 1 79.75 179 ALA A O 1
ATOM 1408 N N . VAL A 1 180 ? -15.688 -24.938 -30.828 1 80.88 180 VAL A N 1
ATOM 1409 C CA . VAL A 1 180 ? -15.344 -23.812 -31.688 1 80.88 180 VAL A CA 1
ATOM 1410 C C . VAL A 1 180 ? -14.859 -22.641 -30.812 1 80.88 180 VAL A C 1
ATOM 1412 O O . VAL A 1 180 ? -15.414 -22.375 -29.75 1 80.88 180 VAL A O 1
ATOM 1415 N N . ILE A 1 181 ? -13.734 -22.156 -31.234 1 80.44 181 ILE A N 1
ATOM 1416 C CA . ILE A 1 181 ? -13.227 -20.953 -30.578 1 80.44 181 ILE A CA 1
ATOM 1417 C C . ILE A 1 181 ? -13.938 -19.719 -31.125 1 80.44 181 ILE A C 1
ATOM 1419 O O . ILE A 1 181 ? -14.008 -19.531 -32.344 1 80.44 181 ILE A O 1
ATOM 1423 N N . VAL A 1 182 ? -14.516 -18.891 -30.203 1 76.06 182 VAL A N 1
ATOM 1424 C CA . VAL A 1 182 ? -15.297 -17.734 -30.609 1 76.06 182 VAL A CA 1
ATOM 1425 C C . VAL A 1 182 ? -14.625 -16.453 -30.109 1 76.06 182 VAL A C 1
ATOM 1427 O O . VAL A 1 182 ? -14.242 -16.375 -28.938 1 76.06 182 VAL A O 1
ATOM 1430 N N . SER A 1 183 ? -14.43 -15.57 -30.984 1 74.81 183 SER A N 1
ATOM 1431 C CA . SER A 1 183 ? -14.023 -14.219 -30.625 1 74.81 183 SER A CA 1
ATOM 1432 C C . SER A 1 183 ? -15.227 -13.281 -30.531 1 74.81 183 SER A C 1
ATOM 1434 O O . SER A 1 183 ? -16.078 -13.281 -31.422 1 74.81 183 SER A O 1
ATOM 1436 N N . PRO A 1 184 ? -15.289 -12.508 -29.422 1 70.5 184 PRO A N 1
ATOM 1437 C CA . PRO A 1 184 ? -16.453 -11.617 -29.281 1 70.5 184 PRO A CA 1
ATOM 1438 C C . PRO A 1 184 ? -16.422 -10.453 -30.266 1 70.5 184 PRO A C 1
ATOM 1440 O O . PRO A 1 184 ? -17.469 -9.859 -30.547 1 70.5 184 PRO A O 1
ATOM 1443 N N . ASP A 1 185 ? -15.242 -10.086 -30.719 1 64.56 185 ASP A N 1
ATOM 1444 C CA . ASP A 1 185 ? -15.133 -8.992 -31.688 1 64.56 185 ASP A CA 1
ATOM 1445 C C . ASP A 1 185 ? -13.93 -9.188 -32.594 1 64.56 185 ASP A C 1
ATOM 1447 O O . ASP A 1 185 ? -13.172 -10.156 -32.469 1 64.56 185 ASP A O 1
ATOM 1451 N N . ALA A 1 186 ? -13.898 -8.305 -33.625 1 66.69 186 ALA A N 1
ATOM 1452 C CA . ALA A 1 186 ? -12.852 -8.383 -34.625 1 66.69 186 ALA A CA 1
ATOM 1453 C C . ALA A 1 186 ? -11.477 -8.164 -34.031 1 66.69 186 ALA A C 1
ATOM 1455 O O . ALA A 1 186 ? -10.477 -8.695 -34.531 1 66.69 186 ALA A O 1
ATOM 1456 N N . GLY A 1 187 ? -11.477 -7.449 -32.969 1 63.97 187 GLY A N 1
ATOM 1457 C CA . GLY A 1 187 ? -10.203 -7.137 -32.344 1 63.97 187 GLY A CA 1
ATOM 1458 C C . GLY A 1 187 ? -9.539 -8.344 -31.719 1 63.97 187 GLY A C 1
ATOM 1459 O O . GLY A 1 187 ? -8.312 -8.469 -31.734 1 63.97 187 GLY A O 1
ATOM 1460 N N . GLY A 1 188 ? -10.383 -9.188 -31.172 1 66.5 188 GLY A N 1
ATOM 1461 C CA . GLY A 1 188 ? -9.852 -10.398 -30.562 1 66.5 188 GLY A CA 1
ATOM 1462 C C . GLY A 1 188 ? -9.648 -11.531 -31.562 1 66.5 188 GLY A C 1
ATOM 1463 O O . GLY A 1 188 ? -9.18 -12.609 -31.188 1 66.5 188 GLY A O 1
ATOM 1464 N N . ALA A 1 189 ? -10.023 -11.305 -32.812 1 71.06 189 ALA A N 1
ATOM 1465 C CA . ALA A 1 189 ? -10.023 -12.352 -33.844 1 71.06 189 ALA A CA 1
ATOM 1466 C C . ALA A 1 189 ? -8.633 -12.961 -34 1 71.06 189 ALA A C 1
ATOM 1468 O O . ALA A 1 189 ? -8.484 -14.172 -34.156 1 71.06 189 ALA A O 1
ATOM 1469 N N . LYS A 1 190 ? -7.684 -12.188 -33.938 1 66.25 190 LYS A N 1
ATOM 1470 C CA . LYS A 1 190 ? -6.328 -12.695 -34.125 1 66.25 190 LYS A CA 1
ATOM 1471 C C . LYS A 1 190 ? -5.945 -13.664 -33 1 66.25 190 LYS A C 1
ATOM 1473 O O . LYS A 1 190 ? -5.445 -14.758 -33.281 1 66.25 190 LYS A O 1
ATOM 1478 N N . ARG A 1 191 ? -6.242 -13.305 -31.812 1 67.88 191 ARG A N 1
ATOM 1479 C CA . ARG A 1 191 ? -5.961 -14.164 -30.672 1 67.88 191 ARG A CA 1
ATOM 1480 C C . ARG A 1 191 ? -6.738 -15.477 -30.766 1 67.88 191 ARG A C 1
ATOM 1482 O O . ARG A 1 191 ? -6.176 -16.547 -30.562 1 67.88 191 ARG A O 1
ATOM 1489 N N . ALA A 1 192 ? -7.973 -15.305 -31.078 1 73.06 192 ALA A N 1
ATOM 1490 C CA . ALA A 1 192 ? -8.828 -16.484 -31.203 1 73.06 192 ALA A CA 1
ATOM 1491 C C . ALA A 1 192 ? -8.344 -17.406 -32.312 1 73.06 192 ALA A C 1
ATOM 1493 O O . ALA A 1 192 ? -8.352 -18.625 -32.156 1 73.06 192 ALA A O 1
ATOM 1494 N N . THR A 1 193 ? -7.848 -16.844 -33.438 1 73.62 193 THR A N 1
ATOM 1495 C CA . THR A 1 193 ? -7.359 -17.609 -34.562 1 73.62 193 THR A CA 1
ATOM 1496 C C . THR A 1 193 ? -6.086 -18.375 -34.219 1 73.62 193 THR A C 1
ATOM 1498 O O . THR A 1 193 ? -5.91 -19.531 -34.594 1 73.62 193 THR A O 1
ATOM 1501 N N . VAL A 1 194 ? -5.336 -17.766 -33.438 1 68.62 194 VAL A N 1
ATOM 1502 C CA . VAL A 1 194 ? -4.09 -18.422 -33.031 1 68.62 194 VAL A CA 1
ATOM 1503 C C . VAL A 1 194 ? -4.398 -19.625 -32.156 1 68.62 194 VAL A C 1
ATOM 1505 O O . VAL A 1 194 ? -3.818 -20.703 -32.312 1 68.62 194 VAL A O 1
ATOM 1508 N N . ILE A 1 195 ? -5.344 -19.438 -31.25 1 72.62 195 ILE A N 1
ATOM 1509 C CA . ILE A 1 195 ? -5.738 -20.531 -30.375 1 72.62 195 ILE A CA 1
ATOM 1510 C C . ILE A 1 195 ? -6.367 -21.656 -31.203 1 72.62 195 ILE A C 1
ATOM 1512 O O . ILE A 1 195 ? -6.02 -22.828 -31.031 1 72.62 195 ILE A O 1
ATOM 1516 N N . ALA A 1 196 ? -7.227 -21.312 -32.062 1 78.06 196 ALA A N 1
ATOM 1517 C CA . ALA A 1 196 ? -7.914 -22.281 -32.906 1 78.06 196 ALA A CA 1
ATOM 1518 C C . ALA A 1 196 ? -6.922 -23.062 -33.781 1 78.06 196 ALA A C 1
ATOM 1520 O O . ALA A 1 196 ? -7 -24.297 -33.844 1 78.06 196 ALA A O 1
ATOM 1521 N N . ASN A 1 197 ? -5.941 -22.359 -34.312 1 76.38 197 ASN A N 1
ATOM 1522 C CA . ASN A 1 197 ? -4.957 -23 -35.188 1 76.38 197 ASN A CA 1
ATOM 1523 C C . ASN A 1 197 ? -4.004 -23.891 -34.375 1 76.38 197 ASN A C 1
ATOM 1525 O O . ASN A 1 197 ? -3.637 -24.969 -34.812 1 76.38 197 ASN A O 1
ATOM 1529 N N . THR A 1 198 ? -3.779 -23.422 -33.25 1 71.94 198 THR A N 1
ATOM 1530 C CA . THR A 1 198 ? -2.859 -24.188 -32.406 1 71.94 198 THR A CA 1
ATOM 1531 C C . THR A 1 198 ? -3.486 -25.5 -31.984 1 71.94 198 THR A C 1
ATOM 1533 O O . THR A 1 198 ? -2.809 -26.531 -31.938 1 71.94 198 THR A O 1
ATOM 1536 N N . LEU A 1 199 ? -4.75 -25.469 -31.672 1 78.38 199 LEU A N 1
ATOM 1537 C CA . LEU A 1 199 ? -5.418 -26.641 -31.125 1 78.38 199 LEU A CA 1
ATOM 1538 C C . LEU A 1 199 ? -6.156 -27.406 -32.219 1 78.38 199 LEU A C 1
ATOM 1540 O O . LEU A 1 199 ? -6.73 -28.469 -31.953 1 78.38 199 LEU A O 1
ATOM 1544 N N . GLY A 1 200 ? -6.051 -26.891 -33.375 1 80.31 200 GLY A N 1
ATOM 1545 C CA . GLY A 1 200 ? -6.781 -27.516 -34.469 1 80.31 200 GLY A CA 1
ATOM 1546 C C . GLY A 1 200 ? -8.289 -27.391 -34.312 1 80.31 200 GLY A C 1
ATOM 1547 O O . GLY A 1 200 ? -9.023 -28.344 -34.594 1 80.31 200 GLY A O 1
ATOM 1548 N N . MET A 1 201 ? -8.727 -26.281 -33.75 1 81.12 201 MET A N 1
ATOM 1549 C CA . MET A 1 201 ? -10.156 -26.047 -33.5 1 81.12 201 MET A CA 1
ATOM 1550 C C . MET A 1 201 ? -10.719 -25.078 -34.562 1 81.12 201 MET A C 1
ATOM 1552 O O . ME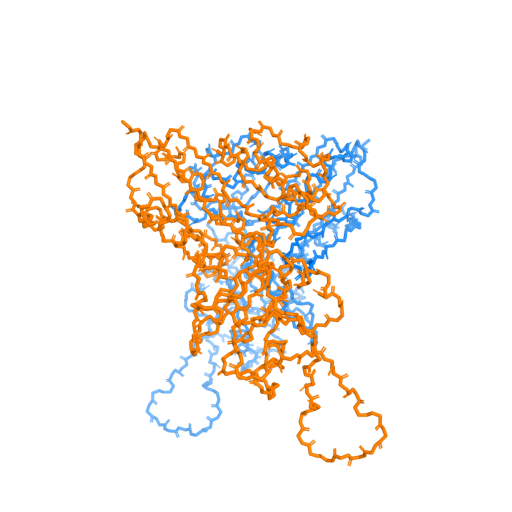T A 1 201 ? -9.969 -24.328 -35.188 1 81.12 201 MET A O 1
ATOM 1556 N N . ASP A 1 202 ? -12.07 -25.203 -34.781 1 81.56 202 ASP A N 1
ATOM 1557 C CA . ASP A 1 202 ? -12.758 -24.234 -35.656 1 81.56 202 ASP A CA 1
ATOM 1558 C C . ASP A 1 202 ? -12.82 -22.875 -34.969 1 81.56 202 ASP A C 1
ATOM 1560 O O . ASP A 1 202 ? -12.734 -22.766 -33.75 1 81.56 202 ASP A O 1
ATOM 1564 N N . PHE A 1 203 ? -12.898 -21.906 -35.844 1 82.88 203 PHE A N 1
ATOM 1565 C CA . PHE A 1 203 ? -12.93 -20.516 -35.406 1 82.88 203 PHE A CA 1
ATOM 1566 C C . PHE A 1 203 ? -14.219 -19.844 -35.844 1 82.88 203 PHE A C 1
ATOM 1568 O O . PHE A 1 203 ? -14.711 -20.094 -36.938 1 82.88 203 PHE A O 1
ATOM 1575 N N . ALA A 1 204 ? -14.906 -19.062 -34.781 1 79.25 204 ALA A N 1
ATOM 1576 C CA . ALA A 1 204 ? -16.078 -18.234 -35.094 1 79.25 204 ALA A CA 1
ATOM 1577 C C . ALA A 1 204 ? -15.945 -16.844 -34.469 1 79.25 204 ALA A C 1
ATOM 1579 O O . ALA A 1 204 ? -15.18 -16.641 -33.531 1 79.25 204 ALA A O 1
ATOM 1580 N N . LEU A 1 205 ? -16.578 -15.891 -35.062 1 75.81 205 LEU A N 1
ATOM 1581 C CA . LEU A 1 205 ? -16.578 -14.492 -34.625 1 75.81 205 LEU A CA 1
ATOM 1582 C C . LEU A 1 205 ? -17.984 -13.992 -34.406 1 75.81 205 LEU A C 1
ATOM 1584 O O . LEU A 1 205 ? -18.906 -14.305 -35.188 1 75.81 205 LEU A O 1
ATOM 1588 N N . VAL A 1 206 ? -18.203 -13.281 -33.188 1 68.75 206 VAL A N 1
ATOM 1589 C CA . VAL A 1 206 ? -19.5 -12.648 -32.969 1 68.75 206 VAL A CA 1
ATOM 1590 C C . VAL A 1 206 ? -19.578 -11.328 -33.75 1 68.75 206 VAL A C 1
ATOM 1592 O O . VAL A 1 206 ? -18.672 -10.484 -33.625 1 68.75 206 VAL A O 1
ATOM 1595 N N . HIS A 1 207 ? -20.469 -11.289 -34.625 1 63.19 207 HIS A N 1
ATOM 1596 C CA . HIS A 1 207 ? -20.719 -10.07 -35.375 1 63.19 207 HIS A CA 1
ATOM 1597 C C . HIS A 1 207 ? -22.016 -9.406 -34.938 1 63.19 207 HIS A C 1
ATOM 1599 O O . HIS A 1 207 ? -23.078 -10.047 -34.969 1 63.19 207 HIS A O 1
ATOM 1605 N N . LYS A 1 208 ? -21.938 -8.258 -34.156 1 53.44 208 LYS A N 1
ATOM 1606 C CA . LYS A 1 208 ? -23.141 -7.496 -33.781 1 53.44 208 LYS A CA 1
ATOM 1607 C C . LYS A 1 208 ? -23.719 -6.785 -35 1 53.44 208 LYS A C 1
ATOM 1609 O O . LYS A 1 208 ? -23.047 -5.996 -35.656 1 53.44 208 LYS A O 1
ATOM 1614 N N . GLU A 1 209 ? -24.797 -7.344 -35.5 1 47.72 209 GLU A N 1
ATOM 1615 C CA . GLU A 1 209 ? -25.469 -6.641 -36.562 1 47.72 209 GLU A CA 1
ATOM 1616 C C . GLU A 1 209 ? -26.219 -5.418 -36.062 1 47.72 209 GLU A C 1
ATOM 1618 O O . GLU A 1 209 ? -27.062 -5.531 -35.156 1 47.72 209 GLU A O 1
ATOM 1623 N N . ARG A 1 210 ? -25.641 -4.328 -35.906 1 43.62 210 ARG A N 1
ATOM 1624 C CA . ARG A 1 210 ? -26.422 -3.111 -35.719 1 43.62 210 ARG A CA 1
ATOM 1625 C C . ARG A 1 210 ? -27.578 -3.062 -36.719 1 43.62 210 ARG A C 1
ATOM 1627 O O . ARG A 1 210 ? -27.422 -3.369 -37.906 1 43.62 210 ARG A O 1
ATOM 1634 N N . ASP A 1 211 ? -28.812 -3.318 -36 1 41.09 211 ASP A N 1
ATOM 1635 C CA . ASP A 1 211 ? -29.938 -3.064 -36.906 1 41.09 211 ASP A CA 1
ATOM 1636 C C . ASP A 1 211 ? -29.75 -1.758 -37.688 1 41.09 211 ASP A C 1
ATOM 1638 O O . ASP A 1 211 ? -29.609 -0.693 -37.062 1 41.09 211 ASP A O 1
ATOM 1642 N N . LEU A 1 212 ? -29.312 -1.75 -38.719 1 34.03 212 LEU A N 1
ATOM 1643 C CA . LEU A 1 212 ? -29.625 -0.714 -39.688 1 34.03 212 LEU A CA 1
ATOM 1644 C C . LEU A 1 212 ? -31.125 -0.49 -39.781 1 34.03 212 LEU A C 1
ATOM 1646 O O . LEU A 1 212 ? -31.906 -1.447 -39.781 1 34.03 212 LEU A O 1
ATOM 1650 N N . GLY A 1 213 ? -31.938 0.779 -39.531 1 36.19 213 GLY A N 1
ATOM 1651 C CA . GLY A 1 213 ? -33.188 1.522 -39.656 1 36.19 213 GLY A CA 1
ATOM 1652 C C . GLY A 1 213 ? -34.375 0.83 -39.031 1 36.19 213 GLY A C 1
ATOM 1653 O O . GLY A 1 213 ? -35.438 1.415 -38.906 1 36.19 213 GLY A O 1
ATOM 1654 N N . ILE A 1 214 ? -34.906 -0.431 -39.344 1 32.53 214 ILE A N 1
ATOM 1655 C CA . ILE A 1 214 ? -36.281 -0.801 -39 1 32.53 214 ILE A CA 1
ATOM 1656 C C . ILE A 1 214 ? -36.406 -0.949 -37.469 1 32.53 214 ILE A C 1
ATOM 1658 O O . ILE A 1 214 ? -35.562 -1.58 -36.844 1 32.53 214 ILE A O 1
ATOM 1662 N N . ARG A 1 215 ? -37.188 -0.044 -36.781 1 33.78 215 ARG A N 1
ATOM 1663 C CA . ARG A 1 215 ? -37.719 0.085 -35.438 1 33.78 215 ARG A CA 1
ATOM 1664 C C . ARG A 1 215 ? -38.062 -1.279 -34.844 1 33.78 215 ARG A C 1
ATOM 1666 O O . ARG A 1 215 ? -39.219 -1.715 -34.938 1 33.78 215 ARG A O 1
ATOM 1673 N N . PHE A 1 216 ? -37.406 -2.414 -35.156 1 29.12 216 PHE A N 1
ATOM 1674 C CA . PHE A 1 216 ? -38.031 -3.588 -34.531 1 29.12 216 PHE A CA 1
ATOM 1675 C C . PHE A 1 216 ? -37.969 -3.496 -33.031 1 29.12 216 PHE A C 1
ATOM 1677 O O . PHE A 1 216 ? -36.938 -3.135 -32.438 1 29.12 216 PHE A O 1
ATOM 1684 N N . HIS A 1 217 ? -39.031 -3.025 -32.375 1 34.78 217 HIS A N 1
ATOM 1685 C CA . HIS A 1 217 ? -39.375 -3.008 -30.953 1 34.78 217 HIS A CA 1
ATOM 1686 C C . HIS A 1 217 ? -38.656 -4.141 -30.203 1 34.78 217 HIS A C 1
ATOM 1688 O O . HIS A 1 217 ? -38.875 -4.316 -29 1 34.78 217 HIS A O 1
ATOM 1694 N N . GLY A 1 218 ? -38.469 -5.258 -30.953 1 34.31 218 GLY A N 1
ATOM 1695 C CA . GLY A 1 218 ? -38.25 -6.422 -30.109 1 34.31 218 GLY A CA 1
ATOM 1696 C C . GLY A 1 218 ? -36.906 -6.383 -29.406 1 34.31 218 GLY A C 1
ATOM 1697 O O . GLY A 1 218 ? -36.094 -5.461 -29.609 1 34.31 218 GLY A O 1
ATOM 1698 N N . PRO A 1 219 ? -36.531 -7.555 -28.812 1 36.28 219 PRO A N 1
ATOM 1699 C CA . PRO A 1 219 ? -35.469 -7.816 -27.844 1 36.28 219 PRO A CA 1
ATOM 1700 C C . PRO A 1 219 ? -34.094 -7.359 -28.328 1 36.28 219 PRO A C 1
ATOM 1702 O O . PRO A 1 219 ? -33.938 -7.055 -29.516 1 36.28 219 PRO A O 1
ATOM 1705 N N . ASP A 1 220 ? -33 -7.52 -27.625 1 41.12 220 ASP A N 1
ATOM 1706 C CA . ASP A 1 220 ? -31.578 -7.27 -27.578 1 41.12 220 ASP A CA 1
ATOM 1707 C C . ASP A 1 220 ? -30.938 -7.562 -28.938 1 41.12 220 ASP A C 1
ATOM 1709 O O . ASP A 1 220 ? -31.359 -8.469 -29.656 1 41.12 220 ASP A O 1
ATOM 1713 N N . PRO A 1 221 ? -30.328 -6.555 -29.703 1 45.72 221 PRO A N 1
ATOM 1714 C CA . PRO A 1 221 ? -29.609 -6.828 -30.953 1 45.72 221 PRO A CA 1
ATOM 1715 C C . PRO A 1 221 ? -29.062 -8.25 -31.016 1 45.72 221 PRO A C 1
ATOM 1717 O O . PRO A 1 221 ? -28.625 -8.797 -30 1 45.72 221 PRO A O 1
ATOM 1720 N N . GLU A 1 222 ? -29.594 -8.969 -32.094 1 46.44 222 GLU A N 1
ATOM 1721 C CA . GLU A 1 222 ? -29.281 -10.383 -32.25 1 46.44 222 GLU A CA 1
ATOM 1722 C C . GLU A 1 222 ? -27.797 -10.602 -32.469 1 46.44 222 GLU A C 1
ATOM 1724 O O . GLU A 1 222 ? -27.172 -9.922 -33.281 1 46.44 222 GLU A O 1
ATOM 1729 N N . MET A 1 223 ? -26.953 -10.961 -31.547 1 51.06 223 MET A N 1
ATOM 1730 C CA . MET A 1 223 ? -25.594 -11.461 -31.625 1 51.06 223 MET A CA 1
ATOM 1731 C C . MET A 1 223 ? -25.5 -12.672 -32.562 1 51.06 223 MET A C 1
ATOM 1733 O O . MET A 1 223 ? -26.281 -13.617 -32.406 1 51.06 223 MET A O 1
ATOM 1737 N N . VAL A 1 224 ? -24.844 -12.398 -34 1 56.16 224 VAL A N 1
ATOM 1738 C CA . VAL A 1 224 ? -24.703 -13.508 -34.938 1 56.16 224 VAL A CA 1
ATOM 1739 C C . VAL A 1 224 ? -23.297 -14.094 -34.844 1 56.16 224 VAL A C 1
ATOM 1741 O O . VAL A 1 224 ? -22.312 -13.352 -34.75 1 56.16 224 VAL A O 1
ATOM 1744 N N . LEU A 1 225 ? -23.109 -15.328 -34.594 1 60.69 225 LEU A N 1
ATOM 1745 C CA . LEU A 1 225 ? -21.844 -16.047 -34.656 1 60.69 225 LEU A CA 1
ATOM 1746 C C . LEU A 1 225 ? -21.469 -16.359 -36.094 1 60.69 225 LEU A C 1
ATOM 1748 O O . LEU A 1 225 ? -22.281 -16.938 -36.844 1 60.69 225 LEU A O 1
ATOM 1752 N N . VAL A 1 226 ? -20.422 -15.766 -36.562 1 63.91 226 VAL A N 1
ATOM 1753 C CA . VAL A 1 226 ? -19.891 -16.062 -37.875 1 63.91 226 VAL A CA 1
ATOM 1754 C C . VAL A 1 226 ? -18.906 -17.234 -37.781 1 63.91 226 VAL A C 1
ATOM 1756 O O . VAL A 1 226 ? -17.812 -17.094 -37.219 1 63.91 226 VAL A O 1
ATOM 1759 N N . GLY A 1 227 ? -19.312 -18.359 -38.094 1 65.31 227 GLY A N 1
ATOM 1760 C CA . GLY A 1 227 ? -18.594 -19.625 -38.062 1 65.31 227 GLY A CA 1
ATOM 1761 C C . GLY A 1 227 ? -19.5 -20.812 -37.781 1 65.31 227 GLY A C 1
ATOM 1762 O O . GLY A 1 227 ? -20.688 -20.641 -37.5 1 65.31 227 GLY A O 1
ATOM 1763 N N . ASP A 1 228 ? -19.125 -22 -38.219 1 64.25 228 ASP A N 1
ATOM 1764 C CA . ASP A 1 228 ? -19.891 -23.219 -37.938 1 64.25 228 ASP A CA 1
ATOM 1765 C C . ASP A 1 228 ? -19.859 -23.547 -36.469 1 64.25 228 ASP A C 1
ATOM 1767 O O . ASP A 1 228 ? -18.891 -24.109 -35.969 1 64.25 228 ASP A O 1
ATOM 1771 N N . VAL A 1 229 ? -20.938 -23.156 -35.75 1 65.12 229 VAL A N 1
ATOM 1772 C CA . VAL A 1 229 ? -20.984 -23.375 -34.281 1 65.12 229 VAL A CA 1
ATOM 1773 C C . VAL A 1 229 ? -22.062 -24.391 -33.938 1 65.12 229 VAL A C 1
ATOM 1775 O O . VAL A 1 229 ? -22.25 -24.734 -32.781 1 65.12 229 VAL A O 1
ATOM 1778 N N . GLY A 1 230 ? -22.75 -24.844 -34.906 1 65.94 230 GLY A N 1
ATOM 1779 C CA . GLY A 1 230 ? -23.859 -25.734 -34.656 1 65.94 230 GLY A CA 1
ATOM 1780 C C . GLY A 1 230 ? -23.469 -26.984 -33.906 1 65.94 230 GLY A C 1
ATOM 1781 O O . GLY A 1 230 ? -22.594 -27.734 -34.344 1 65.94 230 GLY A O 1
ATOM 1782 N N . GLY A 1 231 ? -24.156 -27.234 -32.719 1 69 231 GLY A N 1
ATOM 1783 C CA . GLY A 1 231 ? -23.953 -28.453 -31.953 1 69 231 GLY A CA 1
ATOM 1784 C C . GLY A 1 231 ? -22.609 -28.516 -31.266 1 69 231 GLY A C 1
ATOM 1785 O O . GLY A 1 231 ? -22.25 -29.531 -30.672 1 69 231 GLY A O 1
ATOM 1786 N N . LYS A 1 232 ? -21.844 -27.469 -31.406 1 73.06 232 LYS A N 1
ATOM 1787 C CA . LYS A 1 232 ? -20.516 -27.484 -30.812 1 73.06 232 LYS A CA 1
ATOM 1788 C C . LYS A 1 232 ? -20.484 -26.703 -29.5 1 73.06 232 LYS A C 1
ATOM 1790 O O . LYS A 1 232 ? -21.391 -25.922 -29.219 1 73.06 232 LYS A O 1
ATOM 1795 N N . VAL A 1 233 ? -19.531 -27.047 -28.734 1 75.62 233 VAL A N 1
ATOM 1796 C CA . VAL A 1 233 ? -19.203 -26.234 -27.562 1 75.62 233 VAL A CA 1
ATOM 1797 C C . VAL A 1 233 ? -18.453 -24.984 -27.984 1 75.62 233 VAL A C 1
ATOM 1799 O O . VAL A 1 233 ? -17.453 -25.062 -28.703 1 75.62 233 VAL A O 1
ATOM 1802 N N . ALA A 1 234 ? -18.984 -23.844 -27.672 1 75.38 234 ALA A N 1
ATOM 1803 C CA . ALA A 1 234 ? -18.359 -22.562 -28 1 75.38 234 ALA A CA 1
ATOM 1804 C C . ALA A 1 234 ? -17.5 -22.062 -26.828 1 75.38 234 ALA A C 1
ATOM 1806 O O . ALA A 1 234 ? -17.969 -21.969 -25.703 1 75.38 234 ALA A O 1
ATOM 1807 N N . VAL A 1 235 ? -16.234 -21.922 -27.219 1 75.69 235 VAL A N 1
ATOM 1808 C CA . VAL A 1 235 ? -15.305 -21.375 -26.234 1 75.69 235 VAL A CA 1
ATOM 1809 C C . VAL A 1 235 ? -14.977 -19.922 -26.578 1 75.69 235 VAL A C 1
ATOM 1811 O O . VAL A 1 235 ? -14.266 -19.656 -27.547 1 75.69 235 VAL A O 1
ATOM 1814 N N . LEU A 1 236 ? -15.5 -19.047 -25.812 1 72.44 236 LEU A N 1
ATOM 1815 C CA . LEU A 1 236 ? -15.266 -17.625 -26 1 72.44 236 LEU A CA 1
ATOM 1816 C C . LEU A 1 236 ? -13.938 -17.219 -25.375 1 72.44 236 LEU A C 1
ATOM 1818 O O . LEU A 1 236 ? -13.672 -17.516 -24.203 1 72.44 236 LEU A O 1
ATOM 1822 N N . VAL A 1 237 ? -13.109 -16.688 -26.266 1 68.06 237 VAL A N 1
ATOM 1823 C CA . VAL A 1 237 ? -11.812 -16.219 -25.781 1 68.06 237 VAL A CA 1
ATOM 1824 C C . VAL A 1 237 ? -11.742 -14.695 -25.891 1 68.06 237 VAL A C 1
ATOM 1826 O O . VAL A 1 237 ? -11.977 -14.125 -26.953 1 68.06 237 VAL A O 1
ATOM 1829 N N . ASP A 1 238 ? -11.672 -13.93 -24.797 1 55.97 238 ASP A N 1
ATOM 1830 C CA . ASP A 1 238 ? -11.555 -12.477 -24.797 1 55.97 238 ASP A CA 1
ATOM 1831 C C . ASP A 1 238 ? -10.539 -12.008 -23.75 1 55.97 238 ASP A C 1
ATOM 1833 O O . ASP A 1 238 ? -10.188 -12.758 -22.844 1 55.97 238 ASP A O 1
ATOM 1837 N N . ASP A 1 239 ? -9.836 -10.961 -24.094 1 48.44 239 ASP A N 1
ATOM 1838 C CA . ASP A 1 239 ? -8.906 -10.375 -23.141 1 48.44 239 ASP A CA 1
ATOM 1839 C C . ASP A 1 239 ? -9.609 -10.023 -21.828 1 48.44 239 ASP A C 1
ATOM 1841 O O . ASP A 1 239 ? -9.031 -10.172 -20.75 1 48.44 239 ASP A O 1
ATOM 1845 N N . ILE A 1 240 ? -10.766 -9.305 -21.875 1 41.31 240 ILE A N 1
ATOM 1846 C CA . ILE A 1 240 ? -11.523 -8.859 -20.719 1 41.31 240 ILE A CA 1
ATOM 1847 C C . ILE A 1 240 ? -12.898 -9.523 -20.719 1 41.31 240 ILE A C 1
ATOM 1849 O O . ILE A 1 240 ? -13.578 -9.562 -21.75 1 41.31 240 ILE A O 1
ATOM 1853 N N . VAL A 1 241 ? -13.133 -10.461 -19.875 1 38.59 241 VAL A N 1
ATOM 1854 C CA . VAL A 1 241 ? -14.461 -11.07 -19.828 1 38.59 241 VAL A CA 1
ATOM 1855 C C . VAL A 1 241 ? -15.5 -10.016 -19.453 1 38.59 241 VAL A C 1
ATOM 1857 O O . VAL A 1 241 ? -15.469 -9.484 -18.328 1 38.59 241 VAL A O 1
ATOM 1860 N N . ASP A 1 242 ? -15.859 -9.203 -20.203 1 38.97 242 ASP A N 1
ATOM 1861 C CA . ASP A 1 242 ? -17.062 -8.438 -19.891 1 38.97 242 ASP A CA 1
ATOM 1862 C C . ASP A 1 242 ? -18.312 -9.305 -20.031 1 38.97 242 ASP A C 1
ATOM 1864 O O . ASP A 1 242 ? -18.344 -10.227 -20.844 1 38.97 242 ASP A O 1
ATOM 1868 N N . THR A 1 243 ? -19.047 -9.211 -18.875 1 41.38 243 THR A N 1
ATOM 1869 C CA . THR A 1 243 ? -20.312 -9.922 -18.812 1 41.38 243 THR A CA 1
ATOM 1870 C C . THR A 1 243 ? -21.047 -9.82 -20.156 1 41.38 243 THR A C 1
ATOM 1872 O O . THR A 1 243 ? -21.672 -10.781 -20.594 1 41.38 243 THR A O 1
ATOM 1875 N N . ASP A 1 244 ? -20.938 -8.742 -20.656 1 42.19 244 ASP A N 1
ATOM 1876 C CA . ASP A 1 244 ? -21.766 -8.516 -21.828 1 42.19 244 ASP A CA 1
ATOM 1877 C C . ASP A 1 244 ? -21.281 -9.352 -23.016 1 42.19 244 ASP A C 1
ATOM 1879 O O . ASP A 1 244 ? -22.094 -9.891 -23.781 1 42.19 244 ASP A O 1
ATOM 1883 N N . SER A 1 245 ? -20.062 -9.453 -23.109 1 43.81 245 SER A N 1
ATOM 1884 C CA . SER A 1 245 ? -19.531 -10.203 -24.234 1 43.81 245 SER A CA 1
ATOM 1885 C C . SER A 1 245 ? -19.844 -11.695 -24.109 1 43.81 245 SER A C 1
ATOM 1887 O O . SER A 1 245 ? -20.125 -12.367 -25.094 1 43.81 245 SER A O 1
ATOM 1889 N N . CYS A 1 246 ? -19.734 -12.125 -22.891 1 45.75 246 CYS A N 1
ATOM 1890 C CA . CYS A 1 246 ? -20.094 -13.523 -22.625 1 45.75 246 CYS A CA 1
ATOM 1891 C C . CYS A 1 246 ? -21.578 -13.758 -22.891 1 45.75 246 CYS A C 1
ATOM 1893 O O . CYS A 1 246 ? -21.969 -14.82 -23.391 1 45.75 246 CYS A O 1
ATOM 1895 N N . ALA A 1 247 ? -22.266 -12.758 -22.469 1 46.81 247 ALA A N 1
ATOM 1896 C CA . ALA A 1 247 ? -23.719 -12.875 -22.672 1 46.81 247 ALA A CA 1
ATOM 1897 C C . ALA A 1 247 ? -24.047 -12.961 -24.156 1 46.81 247 ALA A C 1
ATOM 1899 O O . ALA A 1 247 ? -24.953 -13.695 -24.562 1 46.81 247 ALA A O 1
ATOM 1900 N N . GLY A 1 248 ? -23.453 -12.273 -24.906 1 47 248 GLY A N 1
ATOM 1901 C CA . GLY A 1 248 ? -23.719 -12.328 -26.328 1 47 248 GLY A CA 1
ATOM 1902 C C . GLY A 1 248 ? -23.422 -13.688 -26.938 1 47 248 GLY A C 1
ATOM 1903 O O . GLY A 1 248 ? -24.156 -14.148 -27.812 1 47 248 GLY A O 1
ATOM 1904 N N . CYS A 1 249 ? -22.438 -14.297 -26.375 1 48.22 249 CYS A N 1
ATOM 1905 C CA . CYS A 1 249 ? -22.125 -15.633 -26.859 1 48.22 249 CYS A CA 1
ATOM 1906 C C . CYS A 1 249 ? -23.188 -16.641 -26.453 1 48.22 249 CYS A C 1
ATOM 1908 O O . CYS A 1 249 ? -23.5 -17.562 -27.219 1 48.22 249 CYS A O 1
ATOM 1910 N N . LYS A 1 250 ? -23.656 -16.359 -25.297 1 51.5 250 LYS A N 1
ATOM 1911 C CA . LYS A 1 250 ? -24.641 -17.312 -24.797 1 51.5 250 LYS A CA 1
ATOM 1912 C C . LYS A 1 250 ? -25.938 -17.203 -25.578 1 51.5 250 LYS A C 1
ATOM 1914 O O . LYS A 1 250 ? -26.734 -18.156 -25.625 1 51.5 250 LYS A O 1
ATOM 1919 N N . SER A 1 251 ? -26.062 -15.992 -26.125 1 48.78 251 SER A N 1
ATOM 1920 C CA . SER A 1 251 ? -27.328 -15.805 -26.828 1 48.78 251 SER A CA 1
ATOM 1921 C C . SER A 1 251 ? -27.234 -16.266 -28.281 1 48.78 251 SER A C 1
ATOM 1923 O O . SER A 1 251 ? -28.234 -16.344 -28.984 1 48.78 251 SER A O 1
ATOM 1925 N N . ALA A 1 252 ? -26.062 -16.531 -28.672 1 50 252 ALA A N 1
ATOM 1926 C CA . ALA A 1 252 ? -25.969 -16.938 -30.078 1 50 252 ALA A CA 1
ATOM 1927 C C . ALA A 1 252 ? -26.453 -18.359 -30.281 1 50 252 ALA A C 1
ATOM 1929 O O . ALA A 1 252 ? -26.078 -19.266 -29.516 1 50 252 ALA A O 1
ATOM 1930 N N . PRO A 1 253 ? -27.438 -18.531 -31.078 1 54.19 253 PRO A N 1
ATOM 1931 C CA . PRO A 1 253 ? -27.906 -19.875 -31.375 1 54.19 253 PRO A CA 1
ATOM 1932 C C . PRO A 1 253 ? -26.828 -20.766 -32 1 54.19 253 PRO A C 1
ATOM 1934 O O . PRO A 1 253 ? -25.891 -20.266 -32.594 1 54.19 253 PRO A O 1
ATOM 1937 N N . GLY A 1 254 ? -26.703 -22.203 -31.656 1 56.28 254 GLY A N 1
ATOM 1938 C CA . GLY A 1 254 ? -25.828 -23.125 -32.375 1 56.28 254 GLY A CA 1
ATOM 1939 C C . GLY A 1 254 ? -25 -24 -31.453 1 56.28 254 GLY A C 1
ATOM 1940 O O . GLY A 1 254 ? -25.094 -25.234 -31.531 1 56.28 254 GLY A O 1
ATOM 1941 N N . PRO A 1 255 ? -24.297 -23.125 -30.609 1 51.75 255 PRO A N 1
ATOM 1942 C CA . PRO A 1 255 ? -23.453 -24 -29.781 1 51.75 255 PRO A CA 1
ATOM 1943 C C . PRO A 1 255 ? -24.234 -24.75 -28.719 1 51.75 255 PRO A C 1
ATOM 1945 O O . PRO A 1 255 ? -25.25 -24.266 -28.234 1 51.75 255 PRO A O 1
ATOM 1948 N N . ARG A 1 256 ? -23.953 -26.078 -28.5 1 55.47 256 ARG A N 1
ATOM 1949 C CA . ARG A 1 256 ? -24.531 -26.875 -27.438 1 55.47 256 ARG A CA 1
ATOM 1950 C C . ARG A 1 256 ? -24.203 -26.297 -26.062 1 55.47 256 ARG A C 1
ATOM 1952 O O . ARG A 1 256 ? -25 -26.422 -25.125 1 55.47 256 ARG A O 1
ATOM 1959 N N . ARG A 1 257 ? -23.016 -25.859 -25.891 1 55.75 257 ARG A N 1
ATOM 1960 C CA . ARG A 1 257 ? -22.5 -25.312 -24.641 1 55.75 257 ARG A CA 1
ATOM 1961 C C . ARG A 1 257 ? -21.562 -24.141 -24.906 1 55.75 257 ARG A C 1
ATOM 1963 O O . ARG A 1 257 ? -20.922 -24.078 -25.969 1 55.75 257 ARG A O 1
ATOM 1970 N N . HIS A 1 258 ? -21.703 -23.094 -24.109 1 51.97 258 HIS A N 1
ATOM 1971 C CA . HIS A 1 258 ? -20.844 -21.922 -24.219 1 51.97 258 HIS A CA 1
ATOM 1972 C C . HIS A 1 258 ? -19.844 -21.844 -23.078 1 51.97 258 HIS A C 1
ATOM 1974 O O . HIS A 1 258 ? -20.234 -21.969 -21.906 1 51.97 258 HIS A O 1
ATOM 1980 N N . ASP A 1 259 ? -18.531 -22.094 -23.438 1 53.44 259 ASP A N 1
ATOM 1981 C CA . ASP A 1 259 ? -17.484 -21.875 -22.453 1 53.44 259 ASP A CA 1
ATOM 1982 C C . ASP A 1 259 ? -16.734 -20.562 -22.719 1 53.44 259 ASP A C 1
ATOM 1984 O O . ASP A 1 259 ? -16.578 -20.172 -23.875 1 53.44 259 ASP A O 1
ATOM 1988 N N . CYS A 1 260 ? -16.672 -19.656 -21.812 1 48.16 260 CYS A N 1
ATOM 1989 C CA . CYS A 1 260 ? -16 -18.359 -21.953 1 48.16 260 CYS A CA 1
ATOM 1990 C C . CYS A 1 260 ? -14.625 -18.391 -21.281 1 48.16 260 CYS A C 1
ATOM 1992 O O . CYS A 1 260 ? -14.5 -18.844 -20.141 1 48.16 260 CYS A O 1
ATOM 1994 N N . LEU A 1 261 ? -13.602 -18.391 -22.25 1 48.69 261 LEU A N 1
ATOM 1995 C CA . LEU A 1 261 ? -12.242 -18.297 -21.75 1 48.69 261 LEU A CA 1
ATOM 1996 C C . LEU A 1 261 ? -11.68 -16.891 -21.953 1 48.69 261 LEU A C 1
ATOM 1998 O O . LEU A 1 261 ? -11.867 -16.297 -23.031 1 48.69 261 LEU A O 1
ATOM 2002 N N . CYS A 1 262 ? -11.523 -16.141 -21.078 1 41.22 262 CYS A N 1
ATOM 2003 C CA . CYS A 1 262 ? -10.883 -14.836 -21.203 1 41.22 262 CYS A CA 1
ATOM 2004 C C . CYS A 1 262 ? -9.359 -14.969 -21.188 1 41.22 262 CYS A C 1
ATOM 2006 O O . CYS A 1 262 ? -8.805 -15.703 -20.375 1 41.22 262 CYS A O 1
ATOM 2008 N N . HIS A 1 263 ? -8.852 -14.812 -22.344 1 40.28 263 HIS A N 1
ATOM 2009 C CA . HIS A 1 263 ? -7.398 -14.82 -22.422 1 40.28 263 HIS A CA 1
ATOM 2010 C C . HIS A 1 263 ? -6.789 -14.039 -21.25 1 40.28 263 HIS A C 1
ATOM 2012 O O . HIS A 1 263 ? -5.719 -14.391 -20.766 1 40.28 263 HIS A O 1
ATOM 2018 N N . GLY A 1 264 ? -7.113 -12.898 -21.125 1 35.69 264 GLY A N 1
ATOM 2019 C CA . GLY A 1 264 ? -6.469 -12.203 -20.016 1 35.69 264 GLY A CA 1
ATOM 2020 C C . GLY A 1 264 ? -6.832 -12.781 -18.656 1 35.69 264 GLY A C 1
ATOM 2021 O O . GLY A 1 264 ? -5.98 -12.875 -17.766 1 35.69 264 GLY A O 1
ATOM 2022 N N . ASP A 1 265 ? -8.094 -12.648 -18.25 1 32.16 265 ASP A N 1
ATOM 2023 C CA . ASP A 1 265 ? -8.594 -13.164 -16.969 1 32.16 265 ASP A CA 1
ATOM 2024 C C . ASP A 1 265 ? -9.008 -14.625 -17.094 1 32.16 265 ASP A C 1
ATOM 2026 O O . ASP A 1 265 ? -9.93 -14.953 -17.844 1 32.16 265 ASP A O 1
ATOM 2030 N N . ALA A 1 266 ? -8.133 -15.648 -17.172 1 33 266 ALA A N 1
ATOM 2031 C CA . ALA A 1 266 ? -8.508 -17.062 -17.172 1 33 266 ALA A CA 1
ATOM 2032 C C . ALA A 1 266 ? -9.734 -17.312 -16.297 1 33 266 ALA A C 1
ATOM 2034 O O . ALA A 1 266 ? -9.609 -17.609 -15.109 1 33 266 ALA A O 1
ATOM 2035 N N . ARG A 1 267 ? -10.789 -16.562 -16.234 1 30.09 267 ARG A N 1
ATOM 2036 C CA . ARG A 1 267 ? -11.977 -16.875 -15.438 1 30.09 267 ARG A CA 1
ATOM 2037 C C . ARG A 1 267 ? -12.703 -18.094 -16 1 30.09 267 ARG A C 1
ATOM 2039 O O . ARG A 1 267 ? -12.844 -18.234 -17.219 1 30.09 267 ARG A O 1
ATOM 2046 N N . ASP A 1 268 ? -12.664 -19.281 -15.281 1 29.44 268 ASP A N 1
ATOM 2047 C CA . ASP A 1 268 ? -13.5 -20.469 -15.469 1 29.44 268 ASP A CA 1
ATOM 2048 C C . ASP A 1 268 ? -14.984 -20.109 -15.383 1 29.44 268 ASP A C 1
ATOM 2050 O O . ASP A 1 268 ? -15.453 -19.609 -14.359 1 29.44 268 ASP A O 1
ATOM 2054 N N . SER A 1 269 ? -15.625 -19.297 -16.141 1 27.23 269 SER A N 1
ATOM 2055 C CA . SER A 1 269 ? -17.062 -19.484 -16.078 1 27.23 269 SER A CA 1
ATOM 2056 C C . SER A 1 269 ? -17.438 -20.922 -16.453 1 27.23 269 SER A C 1
ATOM 2058 O O . SER A 1 269 ? -17.875 -21.188 -17.578 1 27.23 269 SER A O 1
ATOM 2060 N N . PHE A 1 270 ? -16.703 -21.953 -16.141 1 25.8 270 PHE A N 1
ATOM 2061 C CA . PHE A 1 270 ? -17.109 -23.281 -16.547 1 25.8 270 PHE A CA 1
ATOM 2062 C C . PHE A 1 270 ? -18.297 -23.766 -15.727 1 25.8 270 PHE A C 1
ATOM 2064 O O . PHE A 1 270 ? -18.844 -24.828 -15.984 1 25.8 270 PHE A O 1
ATOM 2071 N N . GLY A 1 271 ? -19.203 -23.047 -14.969 1 22.94 271 GLY A N 1
ATOM 2072 C CA . GLY A 1 271 ? -20.25 -23.953 -14.539 1 22.94 271 GLY A CA 1
ATOM 2073 C C . GLY A 1 271 ? -21.188 -24.375 -15.664 1 22.94 271 GLY A C 1
ATOM 2074 O O . GLY A 1 271 ? -21.312 -23.672 -16.672 1 22.94 271 GLY A O 1
ATOM 2075 N N . MET B 1 1 ? 16.672 31.266 -1.216 1 48.97 1 MET B N 1
ATOM 2076 C CA . MET B 1 1 ? 15.586 30.578 -0.509 1 48.97 1 MET B CA 1
ATOM 2077 C C . MET B 1 1 ? 15.094 29.375 -1.301 1 48.97 1 MET B C 1
ATOM 2079 O O . MET B 1 1 ? 14.883 29.469 -2.512 1 48.97 1 MET B O 1
ATOM 2083 N N . ARG B 1 2 ? 15.297 28.203 -0.792 1 67.19 2 ARG B N 1
ATOM 2084 C CA . ARG B 1 2 ? 14.938 27.047 -1.617 1 67.19 2 ARG B CA 1
ATOM 2085 C C . ARG B 1 2 ? 13.453 27.062 -1.969 1 67.19 2 ARG B C 1
ATOM 2087 O O . ARG B 1 2 ? 12.625 27.5 -1.163 1 67.19 2 ARG B O 1
ATOM 2094 N N . ARG B 1 3 ? 13.086 27.078 -3.229 1 87.19 3 ARG B N 1
ATOM 2095 C CA . ARG B 1 3 ? 11.703 27.047 -3.697 1 87.19 3 ARG B CA 1
ATOM 2096 C C . ARG B 1 3 ? 10.938 25.891 -3.049 1 87.19 3 ARG B C 1
ATOM 2098 O O . ARG B 1 3 ? 11.5 24.828 -2.789 1 87.19 3 ARG B O 1
ATOM 2105 N N . LEU B 1 4 ? 9.797 26.328 -2.51 1 92.5 4 LEU B N 1
ATOM 2106 C CA . LEU B 1 4 ? 8.914 25.375 -1.834 1 92.5 4 LEU B CA 1
ATOM 2107 C C . LEU B 1 4 ? 7.699 25.047 -2.697 1 92.5 4 LEU B C 1
ATOM 2109 O O . LEU B 1 4 ? 7.098 25.953 -3.293 1 92.5 4 LEU B O 1
ATOM 2113 N N . HIS B 1 5 ? 7.484 23.766 -2.916 1 95.81 5 HIS B N 1
ATOM 2114 C CA . HIS B 1 5 ? 6.262 23.312 -3.574 1 95.81 5 HIS B CA 1
ATOM 2115 C C . HIS B 1 5 ? 5.402 22.484 -2.631 1 95.81 5 HIS B C 1
ATOM 2117 O O . HIS B 1 5 ? 5.922 21.641 -1.896 1 95.81 5 HIS B O 1
ATOM 2123 N N . ILE B 1 6 ? 4.094 22.797 -2.613 1 95.12 6 ILE B N 1
ATOM 2124 C CA . ILE B 1 6 ? 3.143 22 -1.844 1 95.12 6 ILE B CA 1
ATOM 2125 C C . ILE B 1 6 ? 2.123 21.359 -2.783 1 95.12 6 ILE B C 1
ATOM 2127 O O . ILE B 1 6 ? 1.454 22.062 -3.549 1 95.12 6 ILE B O 1
ATOM 2131 N N . PHE B 1 7 ? 2.104 20.062 -2.771 1 95.5 7 PHE B N 1
ATOM 2132 C CA . PHE B 1 7 ? 1.13 19.328 -3.572 1 95.5 7 PHE B CA 1
ATOM 2133 C C . PHE B 1 7 ? 0.127 18.609 -2.682 1 95.5 7 PHE B C 1
ATOM 2135 O O . PHE B 1 7 ? 0.457 18.219 -1.562 1 95.5 7 PHE B O 1
ATOM 2142 N N . GLY B 1 8 ? -1.063 18.469 -3.139 1 90.06 8 GLY B N 1
ATOM 2143 C CA . GLY B 1 8 ? -2.104 17.75 -2.428 1 90.06 8 GLY B CA 1
ATOM 2144 C C . GLY B 1 8 ? -2.537 16.484 -3.141 1 90.06 8 GLY B C 1
ATOM 2145 O O . GLY B 1 8 ? -2.623 16.453 -4.371 1 90.06 8 GLY B O 1
ATOM 2146 N N . GLY B 1 9 ? -2.695 15.445 -2.381 1 86.44 9 GLY B N 1
ATOM 2147 C CA . GLY B 1 9 ? -3.355 14.266 -2.92 1 86.44 9 GLY B CA 1
ATOM 2148 C C . GLY B 1 9 ? -4.855 14.438 -3.064 1 86.44 9 GLY B C 1
ATOM 2149 O O . GLY B 1 9 ? -5.371 15.547 -2.963 1 86.44 9 GLY B O 1
ATOM 2150 N N . SER B 1 10 ? -5.512 13.328 -3.346 1 81.81 10 SER B N 1
ATOM 2151 C CA . SER B 1 10 ? -6.93 13.383 -3.688 1 81.81 10 SER B CA 1
ATOM 2152 C C . SER B 1 10 ? -7.797 13.469 -2.436 1 81.81 10 SER B C 1
ATOM 2154 O O . SER B 1 10 ? -8.984 13.781 -2.52 1 81.81 10 SER B O 1
ATOM 2156 N N . THR B 1 11 ? -7.355 13.273 -1.283 1 69.44 11 THR B N 1
ATOM 2157 C CA . THR B 1 11 ? -8.203 13.047 -0.117 1 69.44 11 THR B CA 1
ATOM 2158 C C . THR B 1 11 ? -8.445 14.352 0.639 1 69.44 11 THR B C 1
ATOM 2160 O O . THR B 1 11 ? -9.406 14.461 1.4 1 69.44 11 THR B O 1
ATOM 2163 N N . HIS B 1 12 ? -7.641 15.406 0.49 1 64.56 12 HIS B N 1
ATOM 2164 C CA . HIS B 1 12 ? -7.816 16.516 1.425 1 64.56 12 HIS B CA 1
ATOM 2165 C C . HIS B 1 12 ? -7.582 17.859 0.741 1 64.56 12 HIS B C 1
ATOM 2167 O O . HIS B 1 12 ? -6.641 18.562 1.081 1 64.56 12 HIS B O 1
ATOM 2173 N N . ASP B 1 13 ? -8.547 18.188 0.207 1 68.12 13 ASP B N 1
ATOM 2174 C CA . ASP B 1 13 ? -8.422 19.469 -0.474 1 68.12 13 ASP B CA 1
ATOM 2175 C C . ASP B 1 13 ? -8.508 20.625 0.52 1 68.12 13 ASP B C 1
ATOM 2177 O O . ASP B 1 13 ? -7.805 21.625 0.373 1 68.12 13 ASP B O 1
ATOM 2181 N N . VAL B 1 14 ? -9.305 20.453 1.484 1 64.19 14 VAL B N 1
ATOM 2182 C CA . VAL B 1 14 ? -9.508 21.5 2.473 1 64.19 14 VAL B CA 1
ATOM 2183 C C . VAL B 1 14 ? -8.227 21.719 3.281 1 64.19 14 VAL B C 1
ATOM 2185 O O . VAL B 1 14 ? -7.836 22.844 3.555 1 64.19 14 VAL B O 1
ATOM 2188 N N . LEU B 1 15 ? -7.637 20.641 3.60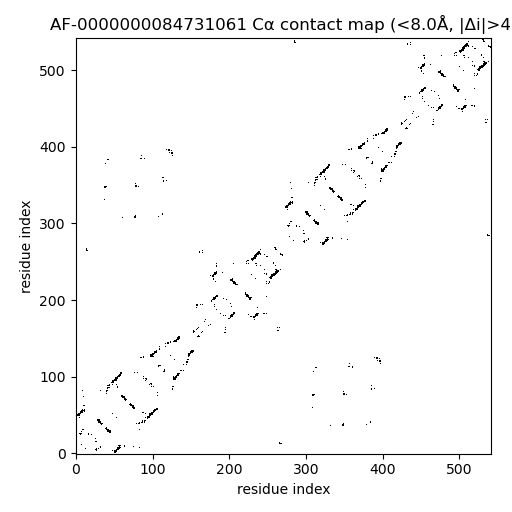4 1 71.25 15 LEU B N 1
ATOM 2189 C CA . LEU B 1 15 ? -6.418 20.734 4.398 1 71.25 15 LEU B CA 1
ATOM 2190 C C . LEU B 1 15 ? -5.309 21.422 3.617 1 71.25 15 LEU B C 1
ATOM 2192 O O . LEU B 1 15 ? -4.59 22.266 4.164 1 71.25 15 LEU B O 1
ATOM 2196 N N . ILE B 1 16 ? -5.172 21.078 2.424 1 80.31 16 ILE B N 1
ATOM 2197 C CA . ILE B 1 16 ? -4.102 21.656 1.614 1 80.31 16 ILE B CA 1
ATOM 2198 C C . ILE B 1 16 ? -4.34 23.156 1.433 1 80.31 16 ILE B C 1
ATOM 2200 O O . ILE B 1 16 ? -3.396 23.953 1.461 1 80.31 16 ILE B O 1
ATOM 2204 N N . THR B 1 17 ? -5.566 23.5 1.188 1 77.06 17 THR B N 1
ATOM 2205 C CA . THR B 1 17 ? -5.91 24.906 1.022 1 77.06 17 THR B CA 1
ATOM 2206 C C . THR B 1 17 ? -5.605 25.688 2.295 1 77.06 17 THR B C 1
ATOM 2208 O O . THR B 1 17 ? -5.043 26.781 2.234 1 77.06 17 THR B O 1
ATOM 2211 N N . GLY B 1 18 ? -5.969 25.125 3.398 1 74.62 18 GLY B N 1
ATOM 2212 C CA . GLY B 1 18 ? -5.691 25.766 4.672 1 74.62 18 GLY B CA 1
ATOM 2213 C C . GLY B 1 18 ? -4.207 25.953 4.934 1 74.62 18 GLY B C 1
ATOM 2214 O O . GLY B 1 18 ? -3.781 27.031 5.359 1 74.62 18 GLY B O 1
ATOM 2215 N N . ILE B 1 19 ? -3.457 24.953 4.656 1 79.62 19 ILE B N 1
ATOM 2216 C CA . ILE B 1 19 ? -2.012 25 4.852 1 79.62 19 ILE B CA 1
ATOM 2217 C C . ILE B 1 19 ? -1.4 26.062 3.947 1 79.62 19 ILE B C 1
ATOM 2219 O O . ILE B 1 19 ? -0.608 26.891 4.402 1 79.62 19 ILE B O 1
ATOM 2223 N N . CYS B 1 20 ? -1.812 26.047 2.715 1 85.94 20 CYS B N 1
ATOM 2224 C CA . CYS B 1 20 ? -1.245 26.969 1.741 1 85.94 20 CYS B CA 1
ATOM 2225 C C . CYS B 1 20 ? -1.63 28.406 2.07 1 85.94 20 CYS B C 1
ATOM 2227 O O . CYS B 1 20 ? -0.807 29.312 1.952 1 85.94 20 CYS B O 1
ATOM 2229 N N . GLU B 1 21 ? -2.836 28.594 2.477 1 81.38 21 GLU B N 1
ATOM 2230 C CA . GLU B 1 21 ? -3.285 29.922 2.861 1 81.38 21 GLU B CA 1
ATOM 2231 C C . GLU B 1 21 ? -2.469 30.469 4.031 1 81.38 21 GLU B C 1
ATOM 2233 O O . GLU B 1 21 ? -2.076 31.641 4.035 1 81.38 21 GLU B O 1
ATOM 2238 N N . HIS B 1 22 ? -2.254 29.641 5.004 1 79.25 22 HIS B N 1
ATOM 2239 C CA . HIS B 1 22 ? -1.489 30.031 6.184 1 79.25 22 HIS B CA 1
ATOM 2240 C C . HIS B 1 22 ? -0.051 30.375 5.816 1 79.25 22 HIS B C 1
ATOM 2242 O O . HIS B 1 22 ? 0.558 31.25 6.441 1 79.25 22 HIS B O 1
ATOM 2248 N N . LEU B 1 23 ? 0.444 29.75 4.785 1 84.94 23 LEU B N 1
ATOM 2249 C CA . LEU B 1 23 ? 1.838 29.938 4.395 1 84.94 23 LEU B CA 1
ATOM 2250 C C . LEU B 1 23 ? 1.96 30.984 3.305 1 84.94 23 LEU B C 1
ATOM 2252 O O . LEU B 1 23 ? 3.068 31.391 2.943 1 84.94 23 LEU B O 1
ATOM 2256 N N . GLY B 1 24 ? 0.857 31.438 2.816 1 88.38 24 GLY B N 1
ATOM 2257 C CA . GLY B 1 24 ? 0.872 32.406 1.724 1 88.38 24 GLY B CA 1
ATOM 2258 C C . GLY B 1 24 ? 1.333 31.797 0.409 1 88.38 24 GLY B C 1
ATOM 2259 O O . GLY B 1 24 ? 2.039 32.438 -0.363 1 88.38 24 GLY B O 1
ATOM 2260 N N . LEU B 1 25 ? 1.014 30.547 0.221 1 91 25 LEU B N 1
ATOM 2261 C CA . LEU B 1 25 ? 1.408 29.828 -0.989 1 91 25 LEU B CA 1
ATOM 2262 C C . LEU B 1 25 ? 0.188 29.266 -1.712 1 91 25 LEU B C 1
ATOM 2264 O O . LEU B 1 25 ? -0.918 29.266 -1.166 1 91 25 LEU B O 1
ATOM 2268 N N . ARG B 1 26 ? 0.413 28.922 -2.943 1 91.81 26 ARG B N 1
ATOM 2269 C CA . ARG B 1 26 ? -0.593 28.203 -3.707 1 91.81 26 ARG B CA 1
ATOM 2270 C C . ARG B 1 26 ? -0.191 26.734 -3.885 1 91.81 26 ARG B C 1
ATOM 2272 O O . ARG B 1 26 ? 0.989 26.438 -4.07 1 91.81 26 ARG B O 1
ATOM 2279 N N . PRO B 1 27 ? -1.197 25.922 -3.816 1 92.31 27 PRO B N 1
ATOM 2280 C CA . PRO B 1 27 ? -0.874 24.531 -4.109 1 92.31 27 PRO B CA 1
ATOM 2281 C C . PRO B 1 27 ? -0.305 24.344 -5.516 1 92.31 27 PRO B C 1
ATOM 2283 O O . PRO B 1 27 ? -0.75 25 -6.461 1 92.31 27 PRO B O 1
ATOM 2286 N N . GLY B 1 28 ? 0.699 23.484 -5.621 1 94.19 28 GLY B N 1
ATOM 2287 C CA . GLY B 1 28 ? 1.24 23.172 -6.934 1 94.19 28 GLY B CA 1
ATOM 2288 C C . GLY B 1 28 ? 0.285 22.375 -7.797 1 94.19 28 GLY B C 1
ATOM 2289 O O . GLY B 1 28 ? -0.523 21.594 -7.281 1 94.19 28 GLY B O 1
ATOM 2290 N N . PRO B 1 29 ? 0.398 22.625 -9.102 1 95.25 29 PRO B N 1
ATOM 2291 C CA . PRO B 1 29 ? -0.433 21.828 -10 1 95.25 29 PRO B CA 1
ATOM 2292 C C . PRO B 1 29 ? -0.023 20.359 -10.031 1 95.25 29 PRO B C 1
ATOM 2294 O O . PRO B 1 29 ? 1.159 20.047 -10.188 1 95.25 29 PRO B O 1
ATOM 2297 N N . ILE B 1 30 ? -1.074 19.5 -9.828 1 94.25 30 ILE B N 1
ATOM 2298 C CA . ILE B 1 30 ? -0.842 18.062 -9.844 1 94.25 30 ILE B CA 1
ATOM 2299 C C . ILE B 1 30 ? -2.053 17.344 -10.445 1 94.25 30 ILE B C 1
ATOM 2301 O O . ILE B 1 30 ? -3.195 17.75 -10.203 1 94.25 30 ILE B O 1
ATOM 2305 N N . SER B 1 31 ? -1.757 16.391 -11.344 1 94.12 31 SER B N 1
ATOM 2306 C CA . SER B 1 31 ? -2.814 15.578 -11.938 1 94.12 31 SER B CA 1
ATOM 2307 C C . SER B 1 31 ? -2.863 14.188 -11.312 1 94.12 31 SER B C 1
ATOM 2309 O O . SER B 1 31 ? -1.859 13.477 -11.297 1 94.12 31 SER B O 1
ATOM 2311 N N . LEU B 1 32 ? -4.047 13.891 -10.727 1 91.06 32 LEU B N 1
ATOM 2312 C CA . LEU B 1 32 ? -4.309 12.586 -10.117 1 91.06 32 LEU B CA 1
ATOM 2313 C C . LEU B 1 32 ? -5.438 11.867 -10.844 1 91.06 32 LEU B C 1
ATOM 2315 O O . LEU B 1 32 ? -6.516 12.43 -11.039 1 91.06 32 LEU B O 1
ATOM 2319 N N . SER B 1 33 ? -5.117 10.641 -11.32 1 89.62 33 SER B N 1
ATOM 2320 C CA . SER B 1 33 ? -6.176 9.891 -12 1 89.62 33 SER B CA 1
ATOM 2321 C C . SER B 1 33 ? -6.047 8.398 -11.742 1 89.62 33 SER B C 1
ATOM 2323 O O . SER B 1 33 ? -4.977 7.918 -11.352 1 89.62 33 SER B O 1
ATOM 2325 N N . THR B 1 34 ? -7.207 7.766 -11.797 1 86.62 34 THR B N 1
ATOM 2326 C CA . THR B 1 34 ? -7.262 6.309 -11.766 1 86.62 34 THR B CA 1
ATOM 2327 C C . THR B 1 34 ? -7.492 5.746 -13.164 1 86.62 34 THR B C 1
ATOM 2329 O O . THR B 1 34 ? -8.461 6.109 -13.828 1 86.62 34 THR B O 1
ATOM 2332 N N . LEU B 1 35 ? -6.617 4.898 -13.594 1 83.44 35 LEU B N 1
ATOM 2333 C CA . LEU B 1 35 ? -6.727 4.312 -14.93 1 83.44 35 LEU B CA 1
ATOM 2334 C C . LEU B 1 35 ? -7.809 3.242 -14.969 1 83.44 35 LEU B C 1
ATOM 2336 O O . LEU B 1 35 ? -8.367 2.879 -13.93 1 83.44 35 LEU B O 1
ATOM 2340 N N . SER B 1 36 ? -8.18 2.76 -16.109 1 76.12 36 SER B N 1
ATOM 2341 C CA . SER B 1 36 ? -9.266 1.801 -16.312 1 76.12 36 SER B CA 1
ATOM 2342 C C . SER B 1 36 ? -8.984 0.494 -15.57 1 76.12 36 SER B C 1
ATOM 2344 O O . SER B 1 36 ? -9.914 -0.186 -15.133 1 76.12 36 SER B O 1
ATOM 2346 N N . ASN B 1 37 ? -7.742 0.176 -15.453 1 74.5 37 ASN B N 1
ATOM 2347 C CA . ASN B 1 37 ? -7.371 -1.039 -14.742 1 74.5 37 ASN B CA 1
ATOM 2348 C C . ASN B 1 37 ? -7.223 -0.784 -13.242 1 74.5 37 ASN B C 1
ATOM 2350 O O . ASN B 1 37 ? -6.656 -1.607 -12.523 1 74.5 37 ASN B O 1
ATOM 2354 N N . SER B 1 38 ? -7.523 0.411 -12.75 1 84.44 38 SER B N 1
ATOM 2355 C CA . SER B 1 38 ? -7.578 0.822 -11.344 1 84.44 38 SER B CA 1
ATOM 2356 C C . SER B 1 38 ? -6.191 1.18 -10.82 1 84.44 38 SER B C 1
ATOM 2358 O O . SER B 1 38 ? -6.004 1.349 -9.617 1 84.44 38 SER B O 1
ATOM 2360 N N . GLU B 1 39 ? -5.234 1.235 -11.766 1 90 39 GLU B N 1
ATOM 2361 C CA . GLU B 1 39 ? -3.926 1.748 -11.359 1 90 39 GLU B CA 1
ATOM 2362 C C . GLU B 1 39 ? -3.955 3.264 -11.188 1 90 39 GLU B C 1
ATOM 2364 O O . GLU B 1 39 ? -4.797 3.945 -11.781 1 90 39 GLU B O 1
ATOM 2369 N N . THR B 1 40 ? -3.082 3.717 -10.375 1 92.31 40 THR B N 1
ATOM 2370 C CA . THR B 1 40 ? -3.021 5.145 -10.07 1 92.31 40 THR B CA 1
ATOM 2371 C C . THR B 1 40 ? -2.02 5.848 -10.984 1 92.31 40 THR B C 1
ATOM 2373 O O . THR B 1 40 ? -0.936 5.32 -11.242 1 92.31 40 THR B O 1
ATOM 2376 N N . HIS B 1 41 ? -2.441 7.02 -11.523 1 93.5 41 HIS B N 1
ATOM 2377 C CA . HIS B 1 41 ? -1.565 7.844 -12.352 1 93.5 41 HIS B CA 1
ATOM 2378 C C . HIS B 1 41 ? -1.391 9.234 -11.75 1 93.5 41 HIS B C 1
ATOM 2380 O O . HIS B 1 41 ? -2.373 9.898 -11.406 1 93.5 41 HIS B O 1
ATOM 2386 N N . VAL B 1 42 ? -0.071 9.648 -11.594 1 95.44 42 VAL B N 1
ATOM 2387 C CA . VAL B 1 42 ? 0.248 10.945 -11.008 1 95.44 42 VAL B CA 1
ATOM 2388 C C . VAL B 1 42 ? 1.22 11.703 -11.914 1 95.44 42 VAL B C 1
ATOM 2390 O O . VAL B 1 42 ? 2.197 11.125 -12.398 1 95.44 42 VAL B O 1
ATOM 2393 N N . THR B 1 43 ? 0.937 12.961 -12.156 1 95.12 43 THR B N 1
ATOM 2394 C CA . THR B 1 43 ? 1.852 13.828 -12.883 1 95.12 43 THR B CA 1
ATOM 2395 C C . THR B 1 43 ? 1.989 15.18 -12.188 1 95.12 43 THR B C 1
ATOM 2397 O O . THR B 1 43 ? 0.988 15.828 -11.867 1 95.12 43 THR B O 1
ATOM 2400 N N . LEU B 1 44 ? 3.234 15.555 -11.953 1 95.75 44 LEU B N 1
ATOM 2401 C CA . LEU B 1 44 ? 3.494 16.891 -11.422 1 95.75 44 LEU B CA 1
ATOM 2402 C C . LEU B 1 44 ? 3.383 17.938 -12.523 1 95.75 44 LEU B C 1
ATOM 2404 O O . LEU B 1 44 ? 3.9 17.75 -13.625 1 95.75 44 LEU B O 1
ATOM 2408 N N . GLY B 1 45 ? 2.701 19 -12.211 1 95.44 45 GLY B N 1
ATOM 2409 C CA . GLY B 1 45 ? 2.43 20.016 -13.219 1 95.44 45 GLY B CA 1
ATOM 2410 C C . GLY B 1 45 ? 3.469 21.125 -13.242 1 95.44 45 GLY B C 1
ATOM 2411 O O . GLY B 1 45 ? 3.373 22.047 -14.047 1 95.44 45 GLY B O 1
ATOM 2412 N N . SER B 1 46 ? 4.461 21.062 -12.367 1 93.94 46 SER B N 1
ATOM 2413 C CA . SER B 1 46 ? 5.52 22.062 -12.32 1 93.94 46 SER B CA 1
ATOM 2414 C C . SER B 1 46 ? 6.879 21.422 -12.047 1 93.94 46 SER B C 1
ATOM 2416 O O . SER B 1 46 ? 6.949 20.312 -11.508 1 93.94 46 SER B O 1
ATOM 2418 N N . SER B 1 47 ? 7.918 22.141 -12.5 1 95.44 47 SER B N 1
ATOM 2419 C CA . SER B 1 47 ? 9.266 21.688 -12.188 1 95.44 47 SER B CA 1
ATOM 2420 C C . SER B 1 47 ? 9.57 21.828 -10.695 1 95.44 47 SER B C 1
ATOM 2422 O O . SER B 1 47 ? 9.211 22.844 -10.078 1 95.44 47 SER B O 1
ATOM 2424 N N . VAL B 1 48 ? 10.172 20.781 -10.195 1 97 48 VAL B N 1
ATOM 2425 C CA . VAL B 1 48 ? 10.5 20.812 -8.773 1 97 48 VAL B CA 1
ATOM 2426 C C . VAL B 1 48 ? 12.008 20.672 -8.586 1 97 48 VAL B C 1
ATOM 2428 O O . VAL B 1 48 ? 12.469 20.266 -7.516 1 97 48 VAL B O 1
ATOM 2431 N N . ARG B 1 49 ? 12.75 20.984 -9.578 1 96.25 49 ARG B N 1
ATOM 2432 C CA . ARG B 1 49 ? 14.203 20.812 -9.547 1 96.25 49 ARG B CA 1
ATOM 2433 C C . ARG B 1 49 ? 14.82 21.656 -8.438 1 96.25 49 ARG B C 1
ATOM 2435 O O . ARG B 1 49 ? 14.523 22.859 -8.328 1 96.25 49 ARG B O 1
ATOM 2442 N N . ASN B 1 50 ? 15.594 21.047 -7.621 1 95.88 50 ASN B N 1
ATOM 2443 C CA . ASN B 1 50 ? 16.359 21.672 -6.547 1 95.88 50 ASN B CA 1
ATOM 2444 C C . ASN B 1 50 ? 15.438 22.359 -5.539 1 95.88 50 ASN B C 1
ATOM 2446 O O . ASN B 1 50 ? 15.812 23.359 -4.926 1 95.88 50 ASN B O 1
ATOM 2450 N N . SER B 1 51 ? 14.211 21.875 -5.422 1 96.81 51 SER B N 1
ATOM 2451 C CA . SER B 1 51 ? 13.242 22.469 -4.512 1 96.81 51 SER B CA 1
ATOM 2452 C C . SER B 1 51 ? 12.906 21.516 -3.367 1 96.81 51 SER B C 1
ATOM 2454 O O . SER B 1 51 ? 13.211 20.328 -3.432 1 96.81 51 SER B O 1
ATOM 2456 N N . ASP B 1 52 ? 12.359 22.141 -2.289 1 96.81 52 ASP B N 1
ATOM 2457 C CA . ASP B 1 52 ? 11.719 21.344 -1.234 1 96.81 52 ASP B CA 1
ATOM 2458 C C . ASP B 1 52 ? 10.25 21.078 -1.558 1 96.81 52 ASP B C 1
ATOM 2460 O O . ASP B 1 52 ? 9.477 22.016 -1.776 1 96.81 52 ASP B O 1
ATOM 2464 N N . VAL B 1 53 ? 9.945 19.812 -1.594 1 97.69 53 VAL B N 1
ATOM 2465 C CA . VAL B 1 53 ? 8.594 19.422 -1.997 1 97.69 53 VAL B CA 1
ATOM 2466 C C . VAL B 1 53 ? 7.852 18.828 -0.802 1 97.69 53 VAL B C 1
ATOM 2468 O O . VAL B 1 53 ? 8.383 17.984 -0.087 1 97.69 53 VAL B O 1
ATOM 2471 N N . TYR B 1 54 ? 6.613 19.328 -0.556 1 96.44 54 TYR B N 1
ATOM 2472 C CA . TYR B 1 54 ? 5.699 18.797 0.442 1 96.44 54 TYR B CA 1
ATOM 2473 C C . TYR B 1 54 ? 4.473 18.172 -0.219 1 96.44 54 TYR B C 1
ATOM 2475 O O . TYR B 1 54 ? 3.811 18.828 -1.035 1 96.44 54 TYR B O 1
ATOM 2483 N N . ILE B 1 55 ? 4.238 16.938 0.107 1 96.06 55 ILE B N 1
ATOM 2484 C CA . ILE B 1 55 ? 3.051 16.266 -0.4 1 96.06 55 ILE B CA 1
ATOM 2485 C C . ILE B 1 55 ? 2.096 15.969 0.752 1 96.06 55 ILE B C 1
ATOM 2487 O O . ILE B 1 55 ? 2.436 15.211 1.668 1 96.06 55 ILE B O 1
ATOM 2491 N N . VAL B 1 56 ? 0.86 16.531 0.641 1 90.94 56 VAL B N 1
ATOM 2492 C CA . VAL B 1 56 ? -0.125 16.391 1.709 1 90.94 56 VAL B CA 1
ATOM 2493 C C . VAL B 1 56 ? -1.194 15.383 1.3 1 90.94 56 VAL B C 1
ATOM 2495 O O . VAL B 1 56 ? -1.852 15.547 0.27 1 90.94 56 VAL B O 1
ATOM 2498 N N . GLN B 1 57 ? -1.264 14.32 2.062 1 86.25 57 GLN B N 1
ATOM 2499 C CA . GLN B 1 57 ? -2.27 13.297 1.782 1 86.25 57 GLN B CA 1
ATOM 2500 C C . GLN B 1 57 ? -2.691 12.578 3.059 1 86.25 57 GLN B C 1
ATOM 2502 O O . GLN B 1 57 ? -1.864 12.32 3.938 1 86.25 57 GLN B O 1
ATOM 2507 N N . THR B 1 58 ? -3.971 12.383 3.254 1 69.06 58 THR B N 1
ATOM 2508 C CA . THR B 1 58 ? -4.441 11.594 4.387 1 69.06 58 THR B CA 1
ATOM 2509 C C . THR B 1 58 ? -5.113 10.312 3.91 1 69.06 58 THR B C 1
ATOM 2511 O O . THR B 1 58 ? -5.758 10.297 2.859 1 69.06 58 THR B O 1
ATOM 2514 N N . VAL B 1 59 ? -4.559 9.102 4.246 1 62.72 59 VAL B N 1
ATOM 2515 C CA . VAL B 1 59 ? -5.121 7.816 3.836 1 62.72 59 VAL B CA 1
ATOM 2516 C C . VAL B 1 59 ? -6.355 7.5 4.68 1 62.72 59 VAL B C 1
ATOM 2518 O O . VAL B 1 59 ? -6.254 7.297 5.891 1 62.72 59 VAL B O 1
ATOM 2521 N N . GLY B 1 60 ? -7.398 8.336 4.672 1 53.53 60 GLY B N 1
ATOM 2522 C CA . GLY 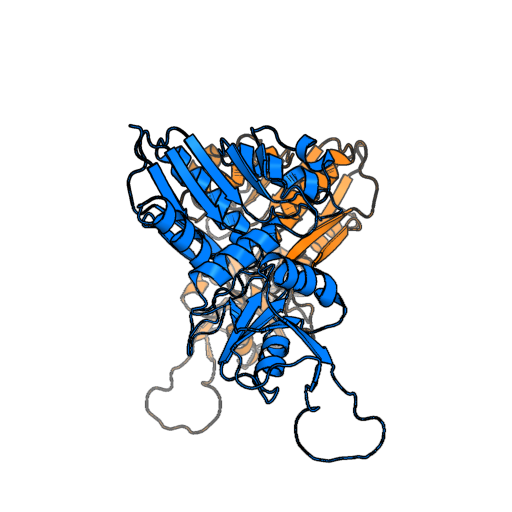B 1 60 ? -8.617 8.023 5.406 1 53.53 60 GLY B CA 1
ATOM 2523 C C . GLY B 1 60 ? -9.852 8.008 4.527 1 53.53 60 GLY B C 1
ATOM 2524 O O . GLY B 1 60 ? -9.82 8.484 3.391 1 53.53 60 GLY B O 1
ATOM 2525 N N . ASN B 1 61 ? -10.703 6.879 4.66 1 44.91 61 ASN B N 1
ATOM 2526 C CA . ASN B 1 61 ? -12 6.734 4.016 1 44.91 61 ASN B CA 1
ATOM 2527 C C . ASN B 1 61 ? -12.742 8.07 3.941 1 44.91 61 ASN B C 1
ATOM 2529 O O . ASN B 1 61 ? -13.609 8.352 4.77 1 44.91 61 ASN B O 1
ATOM 2533 N N . ARG B 1 62 ? -11.984 9.07 3.648 1 42.59 62 ARG B N 1
ATOM 2534 C CA . ARG B 1 62 ? -12.805 10.273 3.795 1 42.59 62 ARG B CA 1
ATOM 2535 C C . ARG B 1 62 ? -13.492 10.633 2.482 1 42.59 62 ARG B C 1
ATOM 2537 O O . ARG B 1 62 ? -12.984 10.32 1.403 1 42.59 62 ARG B O 1
ATOM 2544 N N . TYR B 1 63 ? -14.773 10.812 2.561 1 36.16 63 TYR B N 1
ATOM 2545 C CA . TYR B 1 63 ? -15.648 11.328 1.519 1 36.16 63 TYR B CA 1
ATOM 2546 C C . TYR B 1 63 ? -15.062 12.57 0.871 1 36.16 63 TYR B C 1
ATOM 2548 O O . TYR B 1 63 ? -14.594 13.477 1.565 1 36.16 63 TYR B O 1
ATOM 2556 N N . VAL B 1 64 ? -14.242 12.344 -0.159 1 37.12 64 VAL B N 1
ATOM 2557 C CA . VAL B 1 64 ? -13.805 13.508 -0.928 1 37.12 64 VAL B CA 1
ATOM 2558 C C . VAL B 1 64 ? -14.961 14.023 -1.777 1 37.12 64 VAL B C 1
ATOM 2560 O O . VAL B 1 64 ? -15.617 13.258 -2.488 1 37.12 64 VAL B O 1
ATOM 2563 N N . GLY B 1 65 ? -16.047 14.484 -1.448 1 33.62 65 GLY B N 1
ATOM 2564 C CA . GLY B 1 65 ? -16.984 15.102 -2.367 1 33.62 65 GLY B CA 1
ATOM 2565 C C . GLY B 1 65 ? -17.125 16.594 -2.162 1 33.62 65 GLY B C 1
ATOM 2566 O O . GLY B 1 65 ? -16.859 17.109 -1.073 1 33.62 65 GLY B O 1
ATOM 2567 N N . ARG B 1 66 ? -16.766 17.438 -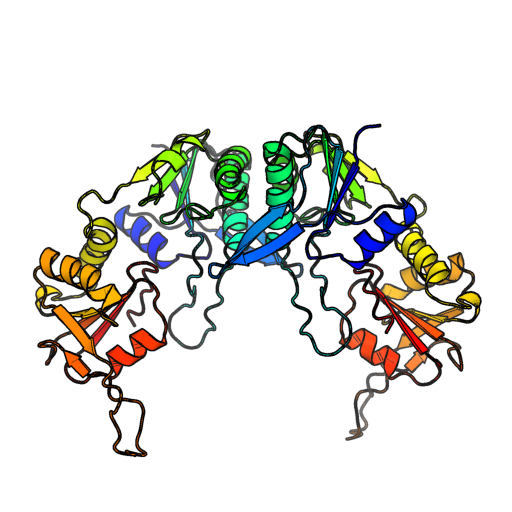3.139 1 31.94 66 ARG B N 1
ATOM 2568 C CA . ARG B 1 66 ? -17.234 18.828 -3.092 1 31.94 66 ARG B CA 1
ATOM 2569 C C . ARG B 1 66 ? -18.656 18.891 -2.551 1 31.94 66 ARG B C 1
ATOM 2571 O O . ARG B 1 66 ? -19.391 17.891 -2.568 1 31.94 66 ARG B O 1
ATOM 2578 N N . ARG B 1 67 ? -19.328 20.141 -2.268 1 32.78 67 ARG B N 1
ATOM 2579 C CA . ARG B 1 67 ? -20.641 20.562 -1.808 1 32.78 67 ARG B CA 1
ATOM 2580 C C . ARG B 1 67 ? -21.75 19.734 -2.436 1 32.78 67 ARG B C 1
ATOM 2582 O O . ARG B 1 67 ? -22.609 19.219 -1.731 1 32.78 67 ARG B O 1
ATOM 2589 N N . ARG B 1 68 ? -22.578 20.266 -3.533 1 31.53 68 ARG B N 1
ATOM 2590 C CA . ARG B 1 68 ? -23.922 19.984 -4.016 1 31.53 68 ARG B CA 1
ATOM 2591 C C . ARG B 1 68 ? -24.047 18.531 -4.484 1 31.53 68 ARG B C 1
ATOM 2593 O O . ARG B 1 68 ? -24.797 17.75 -3.91 1 31.53 68 ARG B O 1
ATOM 2600 N N . LYS B 1 69 ? -24.25 18.172 -5.859 1 35.56 69 LYS B N 1
ATOM 2601 C CA . LYS B 1 69 ? -24.766 17 -6.566 1 35.56 69 LYS B CA 1
ATOM 2602 C C . LYS B 1 69 ? -23.734 15.875 -6.586 1 35.56 69 LYS B C 1
ATOM 2604 O O . LYS B 1 69 ? -23.922 14.875 -7.285 1 35.56 69 LYS B O 1
ATOM 2609 N N . ARG B 1 70 ? -22.422 16.109 -6.477 1 37.31 70 ARG B N 1
ATOM 2610 C CA . ARG B 1 70 ? -21.484 15.133 -7.039 1 37.31 70 ARG B CA 1
ATOM 2611 C C . ARG B 1 70 ? -21.109 14.078 -6.004 1 37.31 70 ARG B C 1
ATOM 2613 O O . ARG B 1 70 ? -20.906 14.398 -4.832 1 37.31 70 ARG B O 1
ATOM 2620 N N . ARG B 1 71 ? -21.281 12.859 -6.184 1 38.22 71 ARG B N 1
ATOM 2621 C CA . ARG B 1 71 ? -21.031 11.547 -5.598 1 38.22 71 ARG B CA 1
ATOM 2622 C C . ARG B 1 71 ? -19.656 11.484 -4.957 1 38.22 71 ARG B C 1
ATOM 2624 O O . ARG B 1 71 ? -18.641 11.641 -5.645 1 38.22 71 ARG B O 1
ATOM 2631 N N . LEU B 1 72 ? -19.609 11.906 -3.666 1 41.22 72 LEU B N 1
ATOM 2632 C CA . LEU B 1 72 ? -18.422 11.703 -2.844 1 41.22 72 LEU B CA 1
ATOM 2633 C C . LEU B 1 72 ? -17.781 10.344 -3.133 1 41.22 72 LEU B C 1
ATOM 2635 O O . LEU B 1 72 ? -18.453 9.312 -3.025 1 41.22 72 LEU B O 1
ATOM 2639 N N . LYS B 1 73 ? -16.891 10.297 -4.059 1 51.47 73 LYS B N 1
ATOM 2640 C CA . LYS B 1 73 ? -16.156 9.055 -4.281 1 51.47 73 LYS B CA 1
ATOM 2641 C C . LYS B 1 73 ? -15.102 8.836 -3.201 1 51.47 73 LYS B C 1
ATOM 2643 O O . LYS B 1 73 ? -14.336 9.742 -2.885 1 51.47 73 LYS B O 1
ATOM 2648 N N . ARG B 1 74 ? -15.273 7.918 -2.322 1 59.03 74 ARG B N 1
ATOM 2649 C CA . ARG B 1 74 ? -14.344 7.492 -1.285 1 59.03 74 ARG B CA 1
ATOM 2650 C C . ARG B 1 74 ? -13.055 6.941 -1.898 1 59.03 74 ARG B C 1
ATOM 2652 O O . ARG B 1 74 ? -13.094 6.012 -2.705 1 59.03 74 ARG B O 1
ATOM 2659 N N . THR B 1 75 ? -12.023 7.738 -1.597 1 72.88 75 THR B N 1
ATOM 2660 C CA . THR B 1 75 ? -10.75 7.16 -2.016 1 72.88 75 THR B CA 1
ATOM 2661 C C . THR B 1 75 ? -10.336 6.023 -1.087 1 72.88 75 THR B C 1
ATOM 2663 O O . THR B 1 75 ? -10.344 6.176 0.136 1 72.88 75 THR B O 1
ATOM 2666 N N . ARG B 1 76 ? -10.086 4.945 -1.67 1 84.31 76 ARG B N 1
ATOM 2667 C CA . ARG B 1 76 ? -9.68 3.785 -0.887 1 84.31 76 ARG B CA 1
ATOM 2668 C C . ARG B 1 76 ? -8.258 3.963 -0.35 1 84.31 76 ARG B C 1
ATOM 2670 O O . ARG B 1 76 ? -7.438 4.648 -0.964 1 84.31 76 ARG B O 1
ATOM 2677 N N . ALA B 1 77 ? -8 3.432 0.787 1 88.5 77 ALA B N 1
ATOM 2678 C CA . ALA B 1 77 ? -6.738 3.605 1.501 1 88.5 77 ALA B CA 1
ATOM 2679 C C . ALA B 1 77 ? -5.551 3.277 0.603 1 88.5 77 ALA B C 1
ATOM 2681 O O . ALA B 1 77 ? -4.586 4.047 0.534 1 88.5 77 ALA B O 1
ATOM 2682 N N . ASN B 1 78 ? -5.668 2.209 -0.093 1 92.31 78 ASN B N 1
ATOM 2683 C CA . ASN B 1 78 ? -4.527 1.76 -0.885 1 92.31 78 ASN B CA 1
ATOM 2684 C C . ASN B 1 78 ? -4.355 2.604 -2.145 1 92.31 78 ASN B C 1
ATOM 2686 O O . ASN B 1 78 ? -3.234 2.781 -2.627 1 92.31 78 ASN B O 1
ATOM 2690 N N . ASP B 1 79 ? -5.391 3.141 -2.68 1 90.94 79 ASP B N 1
ATOM 2691 C CA . ASP B 1 79 ? -5.266 4.086 -3.785 1 90.94 79 ASP B CA 1
ATOM 2692 C C . ASP B 1 79 ? -4.59 5.375 -3.332 1 90.94 79 ASP B C 1
ATOM 2694 O O . ASP B 1 79 ? -3.73 5.91 -4.035 1 90.94 79 ASP B O 1
ATOM 2698 N N . ALA B 1 80 ? -4.996 5.836 -2.209 1 90.56 80 ALA B N 1
ATOM 2699 C CA . ALA B 1 80 ? -4.391 7.047 -1.66 1 90.56 80 ALA B CA 1
ATOM 2700 C C . ALA B 1 80 ? -2.906 6.84 -1.378 1 90.56 80 ALA B C 1
ATOM 2702 O O . ALA B 1 80 ? -2.09 7.734 -1.617 1 90.56 80 ALA B O 1
ATOM 2703 N N . LEU B 1 81 ? -2.639 5.723 -0.868 1 93.81 81 LEU B N 1
ATOM 2704 C CA . LEU B 1 81 ? -1.255 5.387 -0.55 1 93.81 81 LEU B CA 1
ATOM 2705 C C . LEU B 1 81 ? -0.404 5.336 -1.814 1 93.81 81 LEU B C 1
ATOM 2707 O O . LEU B 1 81 ? 0.707 5.871 -1.842 1 93.81 81 LEU B O 1
ATOM 2711 N N . MET B 1 82 ? -0.943 4.734 -2.832 1 94.25 82 MET B N 1
ATOM 2712 C CA . MET B 1 82 ? -0.193 4.633 -4.082 1 94.25 82 MET B CA 1
ATOM 2713 C C . MET B 1 82 ? -0.048 6 -4.742 1 94.25 82 MET B C 1
ATOM 2715 O O . MET B 1 82 ? 0.972 6.285 -5.371 1 94.25 82 MET B O 1
ATOM 2719 N N . GLU B 1 83 ? -1.046 6.816 -4.59 1 93.38 83 GLU B N 1
ATOM 2720 C CA . GLU B 1 83 ? -0.925 8.203 -5.043 1 93.38 83 GLU B CA 1
ATOM 2721 C C . GLU B 1 83 ? 0.241 8.906 -4.359 1 93.38 83 GLU B C 1
ATOM 2723 O O . GLU B 1 83 ? 1.013 9.617 -5.008 1 93.38 83 GLU B O 1
ATOM 2728 N N . LEU B 1 84 ? 0.323 8.711 -3.145 1 94.94 84 LEU B N 1
ATOM 2729 C CA . LEU B 1 84 ? 1.373 9.352 -2.357 1 94.94 84 LEU B CA 1
ATOM 2730 C C . LEU B 1 84 ? 2.748 8.836 -2.766 1 94.94 84 LEU B C 1
ATOM 2732 O O . LEU B 1 84 ? 3.658 9.625 -3.031 1 94.94 84 LEU B O 1
ATOM 2736 N N . PHE B 1 85 ? 2.895 7.527 -2.867 1 97.12 85 PHE B N 1
ATOM 2737 C CA . PHE B 1 85 ? 4.164 6.934 -3.266 1 97.12 85 PHE B CA 1
ATOM 2738 C C . PHE B 1 85 ? 4.582 7.422 -4.648 1 97.12 85 PHE B C 1
ATOM 2740 O O . PHE B 1 85 ? 5.75 7.746 -4.871 1 97.12 85 PHE B O 1
ATOM 2747 N N . SER B 1 86 ? 3.619 7.445 -5.512 1 96.94 86 SER B N 1
ATOM 2748 C CA . SER B 1 86 ? 3.898 7.859 -6.883 1 96.94 86 SER B CA 1
ATOM 2749 C C . SER B 1 86 ? 4.332 9.32 -6.941 1 96.94 86 SER B C 1
ATOM 2751 O O . SER B 1 86 ? 5.258 9.672 -7.68 1 96.94 86 SER B O 1
ATOM 2753 N N . ALA B 1 87 ? 3.674 10.148 -6.191 1 96.81 87 ALA B N 1
ATOM 2754 C CA . ALA B 1 87 ? 4.016 11.57 -6.168 1 96.81 87 ALA B CA 1
ATOM 2755 C C . ALA B 1 87 ? 5.41 11.789 -5.582 1 96.81 87 ALA B C 1
ATOM 2757 O O . ALA B 1 87 ? 6.188 12.594 -6.098 1 96.81 87 ALA B O 1
ATOM 2758 N N . VAL B 1 88 ? 5.688 11.094 -4.539 1 97.88 88 VAL B N 1
ATOM 2759 C CA . VAL B 1 88 ? 7.004 11.18 -3.912 1 97.88 88 VAL B CA 1
ATOM 2760 C C . VAL B 1 88 ? 8.078 10.75 -4.902 1 97.88 88 VAL B C 1
ATOM 2762 O O . VAL B 1 88 ? 9.07 11.453 -5.098 1 97.88 88 VAL B O 1
ATOM 2765 N N . HIS B 1 89 ? 7.863 9.68 -5.48 1 98.06 89 HIS B N 1
ATOM 2766 C CA . HIS B 1 89 ? 8.852 9.133 -6.402 1 98.06 89 HIS B CA 1
ATOM 2767 C C . HIS B 1 89 ? 9.031 10.031 -7.621 1 98.06 89 HIS B C 1
ATOM 2769 O O . HIS B 1 89 ? 10.148 10.211 -8.109 1 98.06 89 HIS B O 1
ATOM 2775 N N . ALA B 1 90 ? 7.914 10.531 -8.133 1 97.56 90 ALA B N 1
ATOM 2776 C CA . ALA B 1 90 ? 7.973 11.461 -9.258 1 97.56 90 ALA B CA 1
ATOM 2777 C C . ALA B 1 90 ? 8.797 12.695 -8.898 1 97.56 90 ALA B C 1
ATOM 2779 O O . ALA B 1 90 ? 9.57 13.195 -9.719 1 97.56 90 ALA B O 1
ATOM 2780 N N . SER B 1 91 ? 8.648 13.18 -7.703 1 97.69 91 SER B N 1
ATOM 2781 C CA . SER B 1 91 ? 9.383 14.352 -7.246 1 97.69 91 SER B CA 1
ATOM 2782 C C . SER B 1 91 ? 10.883 14.078 -7.16 1 97.69 91 SER B C 1
ATOM 2784 O O . SER B 1 91 ? 11.703 14.906 -7.562 1 97.69 91 SER B O 1
ATOM 2786 N N . LYS B 1 92 ? 11.164 12.922 -6.652 1 97 92 LYS B N 1
ATOM 2787 C CA . LYS B 1 92 ? 12.57 12.531 -6.551 1 97 92 LYS B CA 1
ATOM 2788 C C . LYS B 1 92 ? 13.195 12.375 -7.934 1 97 92 LYS B C 1
ATOM 2790 O O . LYS B 1 92 ? 14.32 12.836 -8.164 1 97 92 LYS B O 1
ATOM 2795 N N . GLY B 1 93 ? 12.5 11.797 -8.789 1 95.38 93 GLY B N 1
ATOM 2796 C CA . GLY B 1 93 ? 12.977 11.625 -10.148 1 95.38 93 GLY B CA 1
ATOM 2797 C C . GLY B 1 93 ? 13.156 12.938 -10.891 1 95.38 93 GLY B C 1
ATOM 2798 O O . GLY B 1 93 ? 13.969 13.031 -11.812 1 95.38 93 GLY B O 1
ATOM 2799 N N . ALA B 1 94 ? 12.438 13.93 -10.453 1 96.5 94 ALA B N 1
ATOM 2800 C CA . ALA B 1 94 ? 12.508 15.242 -11.078 1 96.5 94 ALA B CA 1
ATOM 2801 C C . ALA B 1 94 ? 13.562 16.125 -10.406 1 96.5 94 ALA B C 1
ATOM 2803 O O . ALA B 1 94 ? 13.562 17.344 -10.57 1 96.5 94 ALA B O 1
ATOM 2804 N N . SER B 1 95 ? 14.375 15.523 -9.547 1 96.75 95 SER B N 1
ATOM 2805 C CA . SER B 1 95 ? 15.57 16.125 -8.969 1 96.75 95 SER B CA 1
ATOM 2806 C C . SER B 1 95 ? 15.211 17.156 -7.898 1 96.75 95 SER B C 1
ATOM 2808 O O . SER B 1 95 ? 15.844 18.203 -7.801 1 96.75 95 SER B O 1
ATOM 2810 N N . SER B 1 96 ? 14.148 16.891 -7.215 1 97.44 96 SER B N 1
ATOM 2811 C CA . SER B 1 96 ? 13.898 17.688 -6.023 1 97.44 96 SER B CA 1
ATOM 2812 C C . SER B 1 96 ? 15.008 17.5 -4.988 1 97.44 96 SER B C 1
ATOM 2814 O O . SER B 1 96 ? 15.695 16.469 -4.992 1 97.44 96 SER B O 1
ATOM 2816 N N . GLN B 1 97 ? 15.188 18.484 -4.156 1 97.19 97 GLN B N 1
ATOM 2817 C CA . GLN B 1 97 ? 16.219 18.391 -3.133 1 97.19 97 GLN B CA 1
ATOM 2818 C C . GLN B 1 97 ? 15.758 17.547 -1.947 1 97.19 97 GLN B C 1
ATOM 2820 O O . GLN B 1 97 ? 16.5 16.703 -1.45 1 97.19 97 GLN B O 1
ATOM 2825 N N . ARG B 1 98 ? 14.562 17.891 -1.461 1 97.69 98 ARG B N 1
ATOM 2826 C CA . ARG B 1 98 ? 13.969 17.172 -0.338 1 97.69 98 ARG B CA 1
ATOM 2827 C C . ARG B 1 98 ? 12.477 16.953 -0.551 1 97.69 98 ARG B C 1
ATOM 2829 O O . ARG B 1 98 ? 11.773 17.859 -1.004 1 97.69 98 ARG B O 1
ATOM 2836 N N . VAL B 1 99 ? 12.047 15.734 -0.278 1 98.31 99 VAL B N 1
ATOM 2837 C CA . VAL B 1 99 ? 10.625 15.422 -0.369 1 98.31 99 VAL B CA 1
ATOM 2838 C C . VAL B 1 99 ? 10.094 15.055 1.011 1 98.31 99 VAL B C 1
ATOM 2840 O O . VAL B 1 99 ? 10.602 14.133 1.654 1 98.31 99 VAL B O 1
ATOM 2843 N N . THR B 1 100 ? 9.07 15.781 1.475 1 97.81 100 THR B N 1
ATOM 2844 C CA . THR B 1 100 ? 8.422 15.539 2.762 1 97.81 100 THR B CA 1
ATOM 2845 C C . THR B 1 100 ? 6.969 15.117 2.568 1 97.81 100 THR B C 1
ATOM 2847 O O . THR B 1 100 ? 6.207 15.805 1.886 1 97.81 100 THR B O 1
ATOM 2850 N N . ALA B 1 101 ? 6.633 13.969 3.133 1 96.88 101 ALA B N 1
ATOM 2851 C CA . ALA B 1 101 ? 5.234 13.547 3.148 1 96.88 101 ALA B CA 1
ATOM 2852 C C . ALA B 1 101 ? 4.527 14.031 4.414 1 96.88 101 ALA B C 1
ATOM 2854 O O . ALA B 1 101 ? 5.031 13.828 5.523 1 96.88 101 ALA B O 1
ATOM 2855 N N . VAL B 1 102 ? 3.396 14.719 4.215 1 92.25 102 VAL B N 1
ATOM 2856 C CA . VAL B 1 102 ? 2.586 15.203 5.324 1 92.25 102 VAL B CA 1
ATOM 2857 C C . VAL B 1 102 ? 1.291 14.398 5.41 1 92.25 102 VAL B C 1
ATOM 2859 O O . VAL B 1 102 ? 0.394 14.57 4.582 1 92.25 102 VAL B O 1
ATOM 2862 N N . LEU B 1 103 ? 1.227 13.602 6.457 1 89.69 103 LEU B N 1
ATOM 2863 C CA . LEU B 1 103 ? 0.109 12.68 6.645 1 89.69 103 LEU B CA 1
ATOM 2864 C C . LEU B 1 103 ? -0.504 12.852 8.031 1 89.69 103 LEU B C 1
ATOM 2866 O O . LEU B 1 103 ? -0.096 12.18 8.984 1 89.69 103 LEU B O 1
ATOM 2870 N N . PRO B 1 104 ? -1.501 13.617 8.156 1 79.56 104 PRO B N 1
ATOM 2871 C CA . PRO B 1 104 ? -2.111 13.773 9.477 1 79.56 104 PRO B CA 1
ATOM 2872 C C . PRO B 1 104 ? -2.514 12.445 10.109 1 79.56 104 PRO B C 1
ATOM 2874 O O . PRO B 1 104 ? -2.402 12.273 11.32 1 79.56 104 PRO B O 1
ATOM 2877 N N . LEU B 1 105 ? -2.965 11.508 9.312 1 79.5 105 LEU B N 1
ATOM 2878 C CA . LEU B 1 105 ? -3.199 10.125 9.719 1 79.5 105 LEU B CA 1
ATOM 2879 C C . LEU B 1 105 ? -2.299 9.172 8.945 1 79.5 105 LEU B C 1
ATOM 2881 O O . LEU B 1 105 ? -2.436 9.031 7.727 1 79.5 105 LEU B O 1
ATOM 2885 N N . PHE B 1 106 ? -1.496 8.539 9.711 1 88.25 106 PHE B N 1
ATOM 2886 C CA . PHE B 1 106 ? -0.57 7.645 9.031 1 88.25 106 PHE B CA 1
ATOM 2887 C C . PHE B 1 106 ? -1.249 6.324 8.68 1 88.25 106 PHE B C 1
ATOM 2889 O O . PHE B 1 106 ? -1.812 5.66 9.555 1 88.25 106 PHE B O 1
ATOM 2896 N N . PRO B 1 107 ? -1.084 5.918 7.418 1 90.31 107 PRO B N 1
ATOM 2897 C CA . PRO B 1 107 ? -1.735 4.676 6.996 1 90.31 107 PRO B CA 1
ATOM 2898 C C . PRO B 1 107 ? -1.199 3.449 7.727 1 90.31 107 PRO B C 1
ATOM 2900 O O . PRO B 1 107 ? 0.008 3.344 7.961 1 90.31 107 PRO B O 1
ATOM 2903 N N . TYR B 1 108 ? -2.158 2.566 8.117 1 91.06 108 TYR B N 1
ATOM 2904 C CA . TYR B 1 108 ? -1.85 1.261 8.688 1 91.06 108 TYR B CA 1
ATOM 2905 C C . TYR B 1 108 ? -1.22 1.407 10.07 1 91.06 108 TYR B C 1
ATOM 2907 O O . TYR B 1 108 ? -0.586 0.475 10.57 1 91.06 108 TYR B O 1
ATOM 2915 N N . SER B 1 109 ? -1.248 2.598 10.688 1 86.44 109 SER B N 1
ATOM 2916 C CA . SER B 1 109 ? -0.624 2.824 11.984 1 86.44 109 SER B CA 1
ATOM 2917 C C . SER B 1 109 ? -1.346 2.059 13.086 1 86.44 109 SER B C 1
ATOM 2919 O O . SER B 1 109 ? -0.757 1.756 14.125 1 86.44 109 SER B O 1
ATOM 2921 N N . ARG B 1 110 ? -2.654 1.727 12.867 1 81.31 110 ARG B N 1
ATOM 2922 C CA . ARG B 1 110 ? -3.426 0.988 13.859 1 81.31 110 ARG B CA 1
ATOM 2923 C C . ARG B 1 110 ? -3.605 -0.468 13.445 1 81.31 110 ARG B C 1
ATOM 2925 O O . ARG B 1 110 ? -4.391 -1.2 14.047 1 81.31 110 ARG B O 1
ATOM 2932 N N . HIS B 1 111 ? -2.939 -0.806 12.398 1 86.12 111 HIS B N 1
ATOM 2933 C CA . HIS B 1 111 ? -3.018 -2.15 11.836 1 86.12 111 HIS B CA 1
ATOM 2934 C C . HIS B 1 111 ? -2.318 -3.162 12.734 1 86.12 111 HIS B C 1
ATOM 2936 O O . HIS B 1 111 ? -1.29 -2.854 13.344 1 86.12 111 HIS B O 1
ATOM 2942 N N . ALA B 1 112 ? -2.826 -4.34 12.859 1 80.31 112 ALA B N 1
ATOM 2943 C CA . ALA B 1 112 ? -2.26 -5.355 13.742 1 80.31 112 ALA B CA 1
ATOM 2944 C C . ALA B 1 112 ? -1.402 -6.344 12.953 1 80.31 112 ALA B C 1
ATOM 2946 O O . ALA B 1 112 ? -0.689 -7.16 13.547 1 80.31 112 ALA B O 1
ATOM 2947 N N . GLY B 1 113 ? -1.199 -6.238 11.734 1 86.75 113 GLY B N 1
ATOM 2948 C CA . GLY B 1 113 ? -0.486 -7.223 10.938 1 86.75 113 GLY B CA 1
ATOM 2949 C C . GLY B 1 113 ? 0.839 -6.711 10.398 1 86.75 113 GLY B C 1
ATOM 2950 O O . GLY B 1 113 ? 1.363 -5.707 10.883 1 86.75 113 GLY B O 1
ATOM 2951 N N . ALA B 1 114 ? 1.418 -7.484 9.508 1 85.69 114 ALA B N 1
ATOM 2952 C CA . ALA B 1 114 ? 2.754 -7.25 8.961 1 85.69 114 ALA B CA 1
ATOM 2953 C C . ALA B 1 114 ? 2.826 -5.906 8.25 1 85.69 114 ALA B C 1
ATOM 2955 O O . ALA B 1 114 ? 3.889 -5.285 8.188 1 85.69 114 ALA B O 1
ATOM 2956 N N . ALA B 1 115 ? 1.688 -5.477 7.793 1 89.44 115 ALA B N 1
ATOM 2957 C CA . ALA B 1 115 ? 1.672 -4.238 7.016 1 89.44 115 ALA B CA 1
ATOM 2958 C C . ALA B 1 115 ? 2.082 -3.045 7.875 1 89.44 115 ALA B C 1
ATOM 2960 O O . ALA B 1 115 ? 2.58 -2.043 7.359 1 89.44 115 ALA B O 1
ATOM 2961 N N . ARG B 1 116 ? 1.929 -3.184 9.172 1 90.81 116 ARG B N 1
ATOM 2962 C CA . ARG B 1 116 ? 2.275 -2.111 10.094 1 90.81 116 ARG B CA 1
ATOM 2963 C C . ARG B 1 116 ? 3.748 -1.733 9.969 1 90.81 116 ARG B C 1
ATOM 2965 O O . ARG B 1 116 ? 4.09 -0.549 9.961 1 90.81 116 ARG B O 1
ATOM 2972 N N . ALA B 1 117 ? 4.57 -2.676 9.883 1 94.56 117 ALA B N 1
ATOM 2973 C CA . ALA B 1 117 ? 6.008 -2.439 9.781 1 94.56 117 ALA B CA 1
ATOM 2974 C C . ALA B 1 117 ? 6.43 -2.217 8.328 1 94.56 117 ALA B C 1
ATOM 2976 O O . ALA B 1 117 ? 7.492 -1.645 8.07 1 94.56 117 ALA B O 1
ATOM 2977 N N . LEU B 1 118 ? 5.656 -2.592 7.41 1 97.38 118 LEU B N 1
ATOM 2978 C CA . LEU B 1 118 ? 5.973 -2.547 5.984 1 97.38 118 LEU B CA 1
ATOM 2979 C C . LEU B 1 118 ? 5.844 -1.127 5.445 1 97.38 118 LEU B C 1
ATOM 2981 O O . LEU B 1 118 ? 6.715 -0.659 4.707 1 97.38 118 LEU B O 1
ATOM 2985 N N . ILE B 1 119 ? 4.797 -0.439 5.809 1 96.81 119 ILE B N 1
ATOM 2986 C CA . ILE B 1 119 ? 4.41 0.812 5.164 1 96.81 119 ILE B CA 1
ATOM 2987 C C . ILE B 1 119 ? 5.516 1.851 5.348 1 96.81 119 ILE B C 1
ATOM 2989 O O . ILE B 1 119 ? 5.938 2.492 4.383 1 96.81 119 ILE B O 1
ATOM 2993 N N . PRO B 1 120 ? 6.086 2.043 6.578 1 96.75 120 PRO B N 1
ATOM 2994 C CA . PRO B 1 120 ? 7.191 2.986 6.738 1 96.75 120 PRO B CA 1
ATOM 2995 C C . PRO B 1 120 ? 8.359 2.686 5.805 1 96.75 120 PRO B C 1
ATOM 2997 O O . PRO B 1 120 ? 8.969 3.607 5.246 1 96.75 120 PRO B O 1
ATOM 3000 N N . ARG B 1 121 ? 8.648 1.447 5.578 1 96.62 121 ARG B N 1
ATOM 3001 C CA . ARG B 1 121 ? 9.742 1.033 4.711 1 96.62 121 ARG B CA 1
ATOM 3002 C C . ARG B 1 121 ? 9.469 1.415 3.262 1 96.62 121 ARG B C 1
ATOM 3004 O O . ARG B 1 121 ? 10.391 1.787 2.527 1 96.62 121 ARG B O 1
ATOM 3011 N N . LEU B 1 122 ? 8.258 1.29 2.9 1 97.81 122 LEU B N 1
ATOM 3012 C CA . LEU B 1 122 ? 7.895 1.606 1.522 1 97.81 122 LEU B CA 1
ATOM 3013 C C . LEU B 1 122 ? 8.047 3.1 1.251 1 97.81 122 LEU B C 1
ATOM 3015 O O . LEU B 1 122 ? 8.398 3.5 0.139 1 97.81 122 LEU B O 1
ATOM 3019 N N . PHE B 1 123 ? 7.812 3.893 2.258 1 97.31 123 PHE B N 1
ATOM 3020 C CA . PHE B 1 123 ? 8.008 5.328 2.104 1 97.31 123 PHE B CA 1
ATOM 3021 C C . PHE B 1 123 ? 9.461 5.652 1.796 1 97.31 123 PHE B C 1
ATOM 3023 O O . PHE B 1 123 ? 9.75 6.445 0.898 1 97.31 123 PHE B O 1
ATOM 3030 N N . ALA B 1 124 ? 10.266 5.07 2.529 1 97.25 124 ALA B N 1
ATOM 3031 C CA . ALA B 1 124 ? 11.688 5.293 2.316 1 97.25 124 ALA B CA 1
ATOM 3032 C C . ALA B 1 124 ? 12.109 4.852 0.917 1 97.25 124 ALA B C 1
ATOM 3034 O O . ALA B 1 124 ? 12.859 5.555 0.235 1 97.25 124 ALA B O 1
ATOM 3035 N N . SER B 1 125 ? 11.633 3.756 0.496 1 96.88 125 SER B N 1
ATOM 3036 C CA . SER B 1 125 ? 11.984 3.203 -0.808 1 96.88 125 SER B CA 1
ATOM 3037 C C . SER B 1 125 ? 11.43 4.062 -1.94 1 96.88 125 SER B C 1
ATOM 3039 O O . SER B 1 125 ? 12.023 4.129 -3.02 1 96.88 125 SER B O 1
ATOM 3041 N N . ALA B 1 126 ? 10.312 4.695 -1.671 1 97.62 126 ALA B N 1
ATOM 3042 C CA . ALA B 1 126 ? 9.719 5.578 -2.672 1 97.62 126 ALA B CA 1
ATOM 3043 C C . ALA B 1 126 ? 10.539 6.852 -2.84 1 97.62 126 ALA B C 1
ATOM 3045 O O . ALA B 1 126 ? 10.375 7.578 -3.82 1 97.62 126 ALA B O 1
ATOM 3046 N N . GLY B 1 127 ? 11.359 7.137 -1.862 1 97.5 127 GLY B N 1
ATOM 3047 C CA . GLY B 1 127 ? 12.242 8.289 -1.961 1 97.5 127 GLY B CA 1
ATOM 3048 C C . GLY B 1 127 ? 11.898 9.391 -0.976 1 97.5 127 GLY B C 1
ATOM 3049 O O . GLY B 1 127 ? 12.398 10.516 -1.091 1 97.5 127 GLY B O 1
ATOM 3050 N N . CYS B 1 128 ? 11.062 9.039 -0.028 1 98.19 128 CYS B N 1
ATOM 3051 C CA . CYS B 1 128 ? 10.68 10.031 0.971 1 98.19 128 CYS B CA 1
ATOM 3052 C C . CYS B 1 128 ? 11.852 10.352 1.895 1 98.19 128 CYS B C 1
ATOM 3054 O O . CYS B 1 128 ? 12.539 9.445 2.373 1 98.19 128 CYS B O 1
ATOM 3056 N N . ASP B 1 129 ? 12.016 11.711 2.168 1 98.31 129 ASP B N 1
ATOM 3057 C CA . ASP B 1 129 ? 13.125 12.133 3.018 1 98.31 129 ASP B CA 1
ATOM 3058 C C . ASP B 1 129 ? 12.656 12.375 4.449 1 98.31 129 ASP B C 1
ATOM 3060 O O . ASP B 1 129 ? 13.438 12.266 5.395 1 98.31 129 ASP B O 1
ATOM 3064 N N . HIS B 1 130 ? 11.484 12.742 4.551 1 98.12 130 HIS B N 1
ATOM 3065 C CA . HIS B 1 130 ? 10.938 13.164 5.836 1 98.12 130 HIS B CA 1
ATOM 3066 C C . HIS B 1 130 ? 9.43 12.938 5.902 1 98.12 130 HIS B C 1
ATOM 3068 O O . HIS B 1 130 ? 8.734 13.07 4.891 1 98.12 130 HIS B O 1
ATOM 3074 N N . ILE B 1 131 ? 8.961 12.477 7.102 1 97.12 131 ILE B N 1
ATOM 3075 C CA . ILE B 1 131 ? 7.531 12.273 7.297 1 97.12 131 ILE B CA 1
ATOM 3076 C C . ILE B 1 131 ? 7.035 13.148 8.445 1 97.12 131 ILE B C 1
ATOM 3078 O O . ILE B 1 131 ? 7.691 13.25 9.484 1 97.12 131 ILE B O 1
ATOM 3082 N N . ILE B 1 132 ? 5.945 13.859 8.156 1 92.31 132 ILE B N 1
ATOM 3083 C CA . ILE B 1 132 ? 5.223 14.562 9.211 1 92.31 132 ILE B CA 1
ATOM 3084 C C . ILE B 1 132 ? 3.861 13.906 9.43 1 92.31 132 ILE B C 1
ATOM 3086 O O . ILE B 1 132 ? 3.072 13.773 8.492 1 92.31 132 ILE B O 1
ATOM 3090 N N . THR B 1 133 ? 3.641 13.383 10.602 1 90 133 THR B N 1
ATOM 3091 C CA . THR B 1 133 ? 2.371 12.75 10.945 1 90 133 THR B CA 1
ATOM 3092 C C . THR B 1 133 ? 1.891 13.219 12.32 1 90 133 THR B C 1
ATOM 3094 O O . THR B 1 133 ? 2.492 14.102 12.93 1 90 133 THR B O 1
ATOM 3097 N N . MET B 1 134 ? 0.651 12.742 12.656 1 80.5 134 MET B N 1
ATOM 3098 C CA . MET B 1 134 ? 0.08 13.227 13.914 1 80.5 134 MET B CA 1
ATOM 3099 C C . MET B 1 134 ? -0.477 12.07 14.734 1 80.5 134 MET B C 1
ATOM 3101 O O . MET B 1 134 ? -1.08 11.141 14.188 1 80.5 134 MET B O 1
ATOM 3105 N N . ASP B 1 135 ? -0.24 12.07 15.969 1 75.25 135 ASP B N 1
ATOM 3106 C CA . ASP B 1 135 ? -0.894 11.273 17 1 75.25 135 ASP B CA 1
ATOM 3107 C C . ASP B 1 135 ? -0.828 9.781 16.672 1 75.25 135 ASP B C 1
ATOM 3109 O O . ASP B 1 135 ? -1.854 9.102 16.656 1 75.25 135 ASP B O 1
ATOM 3113 N N . LEU B 1 136 ? 0.36 9.336 16.422 1 81.19 136 LEU B N 1
ATOM 3114 C CA . LEU B 1 136 ? 0.507 7.891 16.281 1 81.19 136 LEU B CA 1
ATOM 3115 C C . LEU B 1 136 ? 0.03 7.168 17.531 1 81.19 136 LEU B C 1
ATOM 3117 O O . LEU B 1 136 ? 0.374 7.559 18.656 1 81.19 136 LEU B O 1
ATOM 3121 N N . HIS B 1 137 ? -0.882 6.191 17.344 1 70.62 137 HIS B N 1
ATOM 3122 C CA . HIS B 1 137 ? -1.542 5.465 18.438 1 70.62 137 HIS B CA 1
ATOM 3123 C C . HIS B 1 137 ? -0.528 4.719 19.297 1 70.62 137 HIS B C 1
ATOM 3125 O O . HIS B 1 137 ? -0.739 4.547 20.5 1 70.62 137 HIS B O 1
ATOM 3131 N N . ASP B 1 138 ? 0.5 4.25 18.844 1 80.12 138 ASP B N 1
ATOM 3132 C CA . ASP B 1 138 ? 1.547 3.457 19.469 1 80.12 138 ASP B CA 1
ATOM 3133 C C . ASP B 1 138 ? 2.918 4.098 19.266 1 80.12 138 ASP B C 1
ATOM 3135 O O . ASP B 1 138 ? 3.441 4.129 18.156 1 80.12 138 ASP B O 1
ATOM 3139 N N . PRO B 1 139 ? 3.506 4.566 20.391 1 76.88 139 PRO B N 1
ATOM 3140 C CA . PRO B 1 139 ? 4.828 5.188 20.281 1 76.88 139 PRO B CA 1
ATOM 3141 C C . PRO B 1 139 ? 5.871 4.25 19.672 1 76.88 139 PRO B C 1
ATOM 3143 O O . PRO B 1 139 ? 6.805 4.703 19 1 76.88 139 PRO B O 1
ATOM 3146 N N . GLN B 1 140 ? 5.746 2.969 19.891 1 87.25 140 GLN B N 1
ATOM 3147 C CA . GLN B 1 140 ? 6.699 1.994 19.375 1 87.25 140 GLN B CA 1
ATOM 3148 C C . GLN B 1 140 ? 6.684 1.97 17.844 1 87.25 140 GLN B C 1
ATOM 3150 O O . GLN B 1 140 ? 7.605 1.449 17.219 1 87.25 140 GLN B O 1
ATOM 3155 N N . PHE B 1 141 ? 5.605 2.607 17.344 1 90.94 141 PHE B N 1
ATOM 3156 C CA . PHE B 1 141 ? 5.465 2.65 15.891 1 90.94 141 PHE B CA 1
ATOM 3157 C C . PHE B 1 141 ? 6.617 3.414 15.258 1 90.94 141 PHE B C 1
ATOM 3159 O O . PHE B 1 141 ? 7.012 3.125 14.125 1 90.94 141 PHE B O 1
ATOM 3166 N N . LEU B 1 142 ? 7.227 4.34 15.953 1 91.06 142 LEU B N 1
ATOM 3167 C CA . LEU B 1 142 ? 8.328 5.16 15.453 1 91.06 142 LEU B CA 1
ATOM 3168 C C . LEU B 1 142 ? 9.539 4.305 15.117 1 91.06 142 LEU B C 1
ATOM 3170 O O . LEU B 1 142 ? 10.359 4.68 14.281 1 91.06 142 LEU B O 1
ATOM 3174 N N . GLY B 1 143 ? 9.648 3.221 15.688 1 93.44 143 GLY B N 1
ATOM 3175 C CA . GLY B 1 143 ? 10.781 2.326 15.492 1 93.44 143 GLY B CA 1
ATOM 3176 C C . GLY B 1 143 ? 10.812 1.688 14.117 1 93.44 143 GLY B C 1
ATOM 3177 O O . GLY B 1 143 ? 11.844 1.17 13.695 1 93.44 143 GLY B O 1
ATOM 3178 N N . PHE B 1 144 ? 9.742 1.776 13.383 1 94.25 144 PHE B N 1
ATOM 3179 C CA . PHE B 1 144 ? 9.664 1.127 12.078 1 94.25 144 PHE B CA 1
ATOM 3180 C C . PHE B 1 144 ? 10.25 2.02 10.992 1 94.25 144 PHE B C 1
ATOM 3182 O O . PHE B 1 144 ? 10.5 1.562 9.875 1 94.25 144 PHE B O 1
ATOM 3189 N N . PHE B 1 145 ? 10.477 3.32 11.273 1 96 145 PHE B N 1
ATOM 3190 C CA . PHE B 1 145 ? 10.875 4.262 10.234 1 96 145 PHE B CA 1
ATOM 3191 C C . PHE B 1 145 ? 12.391 4.277 10.062 1 96 145 PHE B C 1
ATOM 3193 O O . PHE B 1 145 ? 13.133 4.266 11.047 1 96 145 PHE B O 1
ATOM 3200 N N . ASP B 1 146 ? 12.797 4.316 8.789 1 94.44 146 ASP B N 1
ATOM 3201 C CA . ASP B 1 146 ? 14.211 4.461 8.453 1 94.44 146 ASP B CA 1
ATOM 3202 C C . ASP B 1 146 ? 14.539 5.898 8.062 1 94.44 146 ASP B C 1
ATOM 3204 O O . ASP B 1 146 ? 15.648 6.188 7.602 1 94.44 146 ASP B O 1
ATOM 3208 N N . ILE B 1 147 ? 13.57 6.727 8.133 1 96.12 147 ILE B N 1
ATOM 3209 C CA . ILE B 1 147 ? 13.727 8.141 7.805 1 96.12 147 ILE B CA 1
ATOM 3210 C C . ILE B 1 147 ? 13.188 8.992 8.945 1 96.12 147 ILE B C 1
ATOM 3212 O O . ILE B 1 147 ? 12.398 8.516 9.766 1 96.12 147 ILE B O 1
ATOM 3216 N N . PRO B 1 148 ? 13.664 10.297 9.008 1 96.94 148 PRO B N 1
ATOM 3217 C CA . PRO B 1 148 ? 13.172 11.164 10.078 1 96.94 148 PRO B CA 1
ATOM 3218 C C . PRO B 1 148 ? 11.656 11.344 10.047 1 96.94 148 PRO B C 1
ATOM 3220 O O . PRO B 1 148 ? 11.07 11.469 8.969 1 96.94 148 PRO B O 1
ATOM 3223 N N . VAL B 1 149 ? 11.094 11.25 11.297 1 96 149 VAL B N 1
ATOM 3224 C CA . VAL B 1 149 ? 9.648 11.422 11.43 1 96 149 VAL B CA 1
ATOM 3225 C C . VAL B 1 149 ? 9.352 12.461 12.508 1 96 149 VAL B C 1
ATOM 3227 O O . VAL B 1 149 ? 9.945 12.422 13.594 1 96 149 VAL B O 1
ATOM 3230 N N . ASP B 1 150 ? 8.531 13.398 12.203 1 92.62 150 ASP B N 1
ATOM 3231 C CA . ASP B 1 150 ? 7.941 14.289 13.195 1 92.62 150 ASP B CA 1
ATOM 3232 C C . ASP B 1 150 ? 6.523 13.852 13.555 1 92.62 150 ASP B C 1
ATOM 3234 O O . ASP B 1 150 ? 5.598 14.023 12.758 1 92.62 150 ASP B O 1
ATOM 3238 N N . ASN B 1 151 ? 6.418 13.188 14.672 1 89.56 151 ASN B N 1
ATOM 3239 C CA . ASN B 1 151 ? 5.094 12.875 15.195 1 89.56 151 ASN B CA 1
ATOM 3240 C C . ASN B 1 151 ? 4.551 14.008 16.062 1 89.56 151 ASN B C 1
ATOM 3242 O O . ASN B 1 151 ? 4.887 14.117 17.234 1 89.56 151 ASN B O 1
ATOM 3246 N N . ILE B 1 152 ? 3.787 14.797 15.516 1 78.75 152 ILE B N 1
ATOM 3247 C CA . ILE B 1 152 ? 3.221 15.93 16.234 1 78.75 152 ILE B CA 1
ATOM 3248 C C . ILE B 1 152 ? 2.133 15.453 17.188 1 78.75 152 ILE B C 1
ATOM 3250 O O . ILE B 1 152 ? 1.154 14.828 16.766 1 78.75 152 ILE B O 1
ATOM 3254 N N . VAL B 1 153 ? 2.617 15.328 18.578 1 66 153 VAL B N 1
ATOM 3255 C CA . VAL B 1 153 ? 1.666 14.867 19.578 1 66 153 VAL B CA 1
ATOM 3256 C C . VAL B 1 153 ? 0.776 16.031 20.016 1 66 153 VAL B C 1
ATOM 3258 O O . VAL B 1 153 ? 1.266 17.125 20.281 1 66 153 VAL B O 1
ATOM 3261 N N . SER B 1 154 ? -0.282 15.719 19.797 1 49.66 154 SER B N 1
ATOM 3262 C CA . SER B 1 154 ? -1.211 16.75 20.25 1 49.66 154 SER B CA 1
ATOM 3263 C C . SER B 1 154 ? -1.217 16.859 21.766 1 49.66 154 SER B C 1
ATOM 3265 O O . SER B 1 154 ? -1.28 15.844 22.469 1 49.66 154 SER B O 1
ATOM 3267 N N . ARG B 1 155 ? 0.074 16.984 22.625 1 43.59 155 ARG B N 1
ATOM 3268 C CA . ARG B 1 155 ? 0.099 17.047 24.078 1 43.59 155 ARG B CA 1
ATOM 3269 C C . ARG B 1 155 ? -1.303 16.891 24.656 1 43.59 155 ARG B C 1
ATOM 3271 O O . ARG B 1 155 ? -2.252 16.594 23.922 1 43.59 155 ARG B O 1
ATOM 3278 N N . GLY B 1 156 ? -1.726 17.656 25.734 1 34.94 156 GLY B N 1
ATOM 3279 C CA . GLY B 1 156 ? -2.959 17.422 26.469 1 34.94 156 GLY B CA 1
ATOM 3280 C C . GLY B 1 156 ? -4.059 16.828 25.609 1 34.94 156 GLY B C 1
ATOM 3281 O O . GLY B 1 156 ? -4.082 17.031 24.391 1 34.94 156 GLY B O 1
ATOM 3282 N N . LEU B 1 157 ? -4.68 15.508 26.047 1 34.44 157 LEU B N 1
ATOM 3283 C CA . LEU B 1 157 ? -5.672 14.578 25.5 1 34.44 157 LEU B CA 1
ATOM 3284 C C . LEU B 1 157 ? -6.387 15.188 24.297 1 34.44 157 LEU B C 1
ATOM 3286 O O . LEU B 1 157 ? -6.652 14.484 23.328 1 34.44 157 LEU B O 1
ATOM 3290 N N . PHE B 1 158 ? -7.324 16.141 24.516 1 34.97 158 PHE B N 1
ATOM 3291 C CA . PHE B 1 158 ? -8.43 16.953 24.016 1 34.97 158 PHE B CA 1
ATOM 3292 C C . PHE B 1 158 ? -7.973 17.875 22.891 1 34.97 158 PHE B C 1
ATOM 3294 O O . PHE B 1 158 ? -8.789 18.531 22.25 1 34.97 158 PHE B O 1
ATOM 3301 N N . GLN B 1 159 ? -6.668 18.156 22.734 1 37.97 159 GLN B N 1
ATOM 3302 C CA . GLN B 1 159 ? -6.195 19.453 22.266 1 37.97 159 GLN B CA 1
ATOM 3303 C C . GLN B 1 159 ? -6.02 19.469 20.75 1 37.97 159 GLN B C 1
ATOM 3305 O O . GLN B 1 159 ? -6.234 20.5 20.109 1 37.97 159 GLN B O 1
ATOM 3310 N N . LYS B 1 160 ? -5.266 18.469 20.172 1 43.91 160 LYS B N 1
ATOM 3311 C CA . LYS B 1 160 ? -4.777 18.797 18.828 1 43.91 160 LYS B CA 1
ATOM 3312 C C . LYS B 1 160 ? -5.906 18.734 17.797 1 43.91 160 LYS B C 1
ATOM 3314 O O . LYS B 1 160 ? -6.125 19.688 17.062 1 43.91 160 LYS B O 1
ATOM 3319 N N . PRO B 1 161 ? -6.449 17.516 17.641 1 44.59 161 PRO B N 1
ATOM 3320 C CA . PRO B 1 161 ? -7.613 17.672 16.766 1 44.59 161 PRO B CA 1
ATOM 3321 C C . PRO B 1 161 ? -8.594 18.734 17.266 1 44.59 161 PRO B C 1
ATOM 3323 O O . PRO B 1 161 ? -9.164 19.484 16.469 1 44.59 161 PRO B O 1
ATOM 3326 N N . VAL B 1 162 ? -8.586 18.766 18.625 1 49.62 162 VAL B N 1
ATOM 3327 C CA . VAL B 1 162 ? -9.445 19.766 19.266 1 49.62 162 VAL B CA 1
ATOM 3328 C C . VAL B 1 162 ? -8.906 21.156 18.984 1 49.62 162 VAL B C 1
ATOM 3330 O O . VAL B 1 162 ? -9.664 22.094 18.719 1 49.62 162 VAL B O 1
ATOM 3333 N N . LEU B 1 163 ? -7.527 21.188 18.906 1 48.59 163 LEU B N 1
ATOM 3334 C CA . LEU B 1 163 ? -6.957 22.516 18.641 1 48.59 163 LEU B CA 1
ATOM 3335 C C . LEU B 1 163 ? -7.18 22.906 17.188 1 48.59 163 LEU B C 1
ATOM 3337 O O . LEU B 1 163 ? -7.488 24.078 16.906 1 48.59 163 LEU B O 1
ATOM 3341 N N . ILE B 1 164 ? -6.965 21.906 16.375 1 52.72 164 ILE B N 1
ATOM 3342 C CA . ILE B 1 164 ? -7.223 22.203 14.969 1 52.72 164 ILE B CA 1
ATOM 3343 C C . ILE B 1 164 ? -8.695 22.547 14.773 1 52.72 164 ILE B C 1
ATOM 3345 O O . ILE B 1 164 ? -9.031 23.484 14.062 1 52.72 164 ILE B O 1
ATOM 3349 N N . THR B 1 165 ? -9.453 21.688 15.391 1 58.72 165 THR B N 1
ATOM 3350 C CA . THR B 1 165 ? -10.875 21.984 15.344 1 58.72 165 THR B CA 1
ATOM 3351 C C . THR B 1 165 ? -11.164 23.328 15.984 1 58.72 165 THR B C 1
ATOM 3353 O O . THR B 1 165 ? -11.961 24.125 15.453 1 58.72 165 THR B O 1
ATOM 3356 N N . CYS B 1 166 ? -10.438 23.625 17.094 1 61.75 166 CYS B N 1
ATOM 3357 C CA . CYS B 1 166 ? -10.625 24.906 17.766 1 61.75 166 CYS B CA 1
ATOM 3358 C C . CYS B 1 166 ? -10.188 26.062 16.875 1 61.75 166 CYS B C 1
ATOM 3360 O O . CYS B 1 166 ? -10.898 27.062 16.75 1 61.75 166 CYS B O 1
ATOM 3362 N N . ARG B 1 167 ? -9.07 25.812 16.219 1 60.03 167 ARG B N 1
ATOM 3363 C CA . ARG B 1 167 ? -8.578 26.875 15.336 1 60.03 167 ARG B CA 1
ATOM 3364 C C . ARG B 1 167 ? -9.508 27.062 14.148 1 60.03 167 ARG B C 1
ATOM 3366 O O . ARG B 1 167 ? -9.75 28.188 13.727 1 60.03 167 ARG B O 1
ATOM 3373 N N . TYR B 1 168 ? -9.969 25.984 13.703 1 59.19 168 TYR B N 1
ATOM 3374 C CA . TYR B 1 168 ? -10.922 26.078 12.609 1 59.19 168 TYR B CA 1
ATOM 3375 C C . TYR B 1 168 ? -12.164 26.844 13.031 1 59.19 168 TYR B C 1
ATOM 3377 O O . TYR B 1 168 ? -12.633 27.734 12.305 1 59.19 168 TYR B O 1
ATOM 3385 N N . ILE B 1 169 ? -12.617 26.5 14.117 1 66.81 169 ILE B N 1
ATOM 3386 C CA . ILE B 1 169 ? -13.82 27.156 14.633 1 66.81 169 ILE B CA 1
ATOM 3387 C C . ILE B 1 169 ? -13.562 28.656 14.805 1 66.81 169 ILE B C 1
ATOM 3389 O O . ILE B 1 169 ? -14.367 29.484 14.383 1 66.81 169 ILE B O 1
ATOM 3393 N N . GLN B 1 170 ? -12.422 28.922 15.328 1 70.44 170 GLN B N 1
ATOM 3394 C CA . GLN B 1 170 ? -12.07 30.328 15.562 1 70.44 170 GLN B CA 1
ATOM 3395 C C . GLN B 1 170 ? -11.953 31.094 14.25 1 70.44 170 GLN B C 1
ATOM 3397 O O . GLN B 1 170 ? -12.352 32.25 14.172 1 70.44 170 GLN B O 1
ATOM 3402 N N . ARG B 1 171 ? -11.539 30.359 13.289 1 65.06 171 ARG B N 1
ATOM 3403 C CA . ARG B 1 171 ? -11.227 31.047 12.039 1 65.06 171 ARG B CA 1
ATOM 3404 C C . ARG B 1 171 ? -12.445 31.078 11.117 1 65.06 171 ARG B C 1
ATOM 3406 O O . ARG B 1 171 ? -12.633 32.031 10.367 1 65.06 171 ARG B O 1
ATOM 3413 N N . HIS B 1 172 ? -13.258 30.031 11.18 1 63.19 172 HIS B N 1
ATOM 3414 C CA . HIS B 1 172 ? -14.242 29.875 10.117 1 63.19 172 HIS B CA 1
ATOM 3415 C C . HIS B 1 172 ? -15.656 30.109 10.641 1 63.19 172 HIS B C 1
ATOM 3417 O O . HIS B 1 172 ? -16.594 30.234 9.852 1 63.19 172 HIS B O 1
ATOM 3423 N N . ILE B 1 173 ? -15.781 30.078 11.852 1 65.75 173 ILE B N 1
ATOM 3424 C CA . ILE B 1 173 ? -17.109 30.328 12.422 1 65.75 173 ILE B CA 1
ATOM 3425 C C . ILE B 1 173 ? -17.141 31.719 13.055 1 65.75 173 ILE B C 1
ATOM 3427 O O . ILE B 1 173 ? -16.641 31.906 14.164 1 65.75 173 ILE B O 1
ATOM 3431 N N . PRO B 1 174 ? -17.672 32.594 12.148 1 73.62 174 PRO B N 1
ATOM 3432 C CA . PRO B 1 174 ? -17.812 33.938 12.758 1 73.62 174 PRO B CA 1
ATOM 3433 C C . PRO B 1 174 ? -18.562 33.875 14.086 1 73.62 174 PRO B C 1
ATOM 3435 O O . PRO B 1 174 ? -19.516 33.125 14.242 1 73.62 174 PRO B O 1
ATOM 3438 N N . ASP B 1 175 ? -18.188 34.688 15.164 1 78.19 175 ASP B N 1
ATOM 3439 C CA . ASP B 1 175 ? -18.812 34.781 16.484 1 78.19 175 ASP B CA 1
ATOM 3440 C C . ASP B 1 175 ? -18.938 33.406 17.125 1 78.19 175 ASP B C 1
ATOM 3442 O O . ASP B 1 175 ? -19.984 33.062 17.672 1 78.19 175 ASP B O 1
ATOM 3446 N N . TYR B 1 176 ? -17.875 32.594 16.984 1 79.19 176 TYR B N 1
ATOM 3447 C CA . TYR B 1 176 ? -17.906 31.203 17.453 1 79.19 176 TYR B CA 1
ATOM 3448 C C . TYR B 1 176 ? -18.203 31.156 18.953 1 79.19 176 TYR B C 1
ATOM 3450 O O . TYR B 1 176 ? -18.734 30.172 19.453 1 79.19 176 TYR B O 1
ATOM 3458 N N . ARG B 1 177 ? -17.922 32.156 19.609 1 80.12 177 ARG B N 1
ATOM 3459 C CA . ARG B 1 177 ? -18.141 32.188 21.062 1 80.12 177 ARG B CA 1
ATOM 3460 C C . ARG B 1 177 ? -19.625 32.094 21.391 1 80.12 177 ARG B C 1
ATOM 3462 O O . ARG B 1 177 ? -20 31.656 22.484 1 80.12 177 ARG B O 1
ATOM 3469 N N . ASN B 1 178 ? -20.484 32.5 20.438 1 79.19 178 ASN B N 1
ATOM 3470 C CA . ASN B 1 178 ? -21.922 32.406 20.625 1 79.19 178 ASN B CA 1
ATOM 3471 C C . ASN B 1 178 ? -22.5 31.125 20 1 79.19 178 ASN B C 1
ATOM 3473 O O . ASN B 1 178 ? -23.703 30.922 19.984 1 79.19 178 ASN B O 1
ATOM 3477 N N . ALA B 1 179 ? -21.656 30.312 19.516 1 79.44 179 ALA B N 1
ATOM 3478 C CA . ALA B 1 179 ? -22.078 29.031 18.938 1 79.44 179 ALA B CA 1
ATOM 3479 C C . ALA B 1 179 ? -22.031 27.922 20 1 79.44 179 ALA B C 1
ATOM 3481 O O . ALA B 1 179 ? -21.547 28.141 21.109 1 79.44 179 ALA B O 1
ATOM 3482 N N . VAL B 1 180 ? -22.625 26.797 19.641 1 80.62 180 VAL B N 1
ATOM 3483 C CA . VAL B 1 180 ? -22.656 25.641 20.547 1 80.62 180 VAL B CA 1
ATOM 3484 C C . VAL B 1 180 ? -22.031 24.438 19.859 1 80.62 180 VAL B C 1
ATOM 3486 O O . VAL B 1 180 ? -22.25 24.203 18.672 1 80.62 180 VAL B O 1
ATOM 3489 N N . ILE B 1 181 ? -21.141 23.875 20.609 1 80.69 181 ILE B N 1
ATOM 3490 C CA . ILE B 1 181 ? -20.547 22.625 20.125 1 80.69 181 ILE B CA 1
ATOM 3491 C C . ILE B 1 181 ? -21.5 21.469 20.406 1 80.69 181 ILE B C 1
ATOM 3493 O O . ILE B 1 181 ? -21.969 21.297 21.531 1 80.69 181 ILE B O 1
ATOM 3497 N N . VAL B 1 182 ? -21.797 20.672 19.328 1 75.75 182 VAL B N 1
ATOM 3498 C CA . VAL B 1 182 ? -22.75 19.578 19.469 1 75.75 182 VAL B CA 1
ATOM 3499 C C . VAL B 1 182 ? -22.062 18.234 19.188 1 75.75 182 VAL B C 1
ATOM 3501 O O . VAL B 1 182 ? -21.328 18.109 18.203 1 75.75 182 VAL B O 1
ATOM 3504 N N . SER B 1 183 ? -22.234 17.375 20.094 1 74.25 183 SER B N 1
ATOM 3505 C CA . SER B 1 183 ? -21.844 15.984 19.844 1 74.25 183 SER B CA 1
ATOM 3506 C C . SER B 1 183 ? -23.031 15.148 19.375 1 74.25 183 SER B C 1
ATOM 3508 O O . SER B 1 183 ? -24.125 15.234 19.938 1 74.25 183 SER B O 1
ATOM 3510 N N . PRO B 1 184 ? -22.797 14.352 18.281 1 70.44 184 PRO B N 1
ATOM 3511 C CA . PRO B 1 184 ? -23.922 13.562 17.766 1 70.44 184 PRO B CA 1
ATOM 3512 C C . PRO B 1 184 ? -24.297 12.414 18.703 1 70.44 184 PRO B C 1
ATOM 3514 O O . PRO B 1 184 ? -25.422 11.906 18.625 1 70.44 184 PRO B O 1
ATOM 3517 N N . ASP B 1 185 ? -23.359 11.969 19.531 1 63.81 185 ASP B N 1
ATOM 3518 C CA . ASP B 1 185 ? -23.641 10.891 20.469 1 63.81 185 ASP B CA 1
ATOM 3519 C C . ASP B 1 185 ? -22.781 11.008 21.719 1 63.81 185 ASP B C 1
ATOM 3521 O O . ASP B 1 185 ? -21.953 11.914 21.828 1 63.81 185 ASP B O 1
ATOM 3525 N N . ALA B 1 186 ? -23.141 10.133 22.688 1 65.88 186 ALA B N 1
ATOM 3526 C CA . ALA B 1 186 ? -22.453 10.141 23.969 1 65.88 186 ALA B CA 1
ATOM 3527 C C . ALA B 1 186 ? -20.984 9.812 23.828 1 65.88 186 ALA B C 1
ATOM 3529 O O . ALA B 1 186 ? -20.141 10.266 24.609 1 65.88 186 ALA B O 1
ATOM 3530 N N . GLY B 1 187 ? -20.703 9.102 22.828 1 62.69 187 GLY B N 1
ATOM 3531 C CA . GLY B 1 187 ? -19.328 8.688 22.625 1 62.69 187 GLY B CA 1
ATOM 3532 C C . GLY B 1 187 ? -18.406 9.836 22.25 1 62.69 187 GLY B C 1
ATOM 3533 O O . GLY B 1 187 ? -17.25 9.867 22.656 1 62.69 187 GLY B O 1
ATOM 3534 N N . GLY B 1 188 ? -18.969 10.719 21.453 1 65.19 188 GLY B N 1
ATOM 3535 C CA . GLY B 1 188 ? -18.188 11.875 21.062 1 65.19 188 GLY B CA 1
ATOM 3536 C C . GLY B 1 188 ? -18.234 13 22.078 1 65.19 188 GLY B C 1
ATOM 3537 O O . GLY B 1 188 ? -17.578 14.039 21.891 1 65.19 188 GLY B O 1
ATOM 3538 N N . ALA B 1 189 ? -19 12.828 23.172 1 70.31 189 ALA B N 1
ATOM 3539 C CA . ALA B 1 189 ? -19.234 13.891 24.141 1 70.31 189 ALA B CA 1
ATOM 3540 C C . ALA B 1 189 ? -17.922 14.383 24.75 1 70.31 189 ALA B C 1
ATOM 3542 O O . ALA B 1 189 ? -17.75 15.586 24.953 1 70.31 189 ALA B O 1
ATOM 3543 N N . LYS B 1 190 ? -17.062 13.539 24.984 1 65.12 190 LYS B N 1
ATOM 3544 C CA . LYS B 1 190 ? -15.797 13.938 25.578 1 65.12 190 LYS B CA 1
ATOM 3545 C C . LYS B 1 190 ? -15.016 14.867 24.656 1 65.12 190 LYS B C 1
ATOM 3547 O O . LYS B 1 190 ? -14.547 15.922 25.078 1 65.12 190 LYS B O 1
ATOM 3552 N N . ARG B 1 191 ? -14.953 14.516 23.406 1 67.44 191 ARG B N 1
ATOM 3553 C CA . ARG B 1 191 ? -14.258 15.344 22.422 1 67.44 191 ARG B CA 1
ATOM 3554 C C . ARG B 1 191 ? -14.93 16.703 22.281 1 67.44 191 ARG B C 1
ATOM 3556 O O . ARG B 1 191 ? -14.25 17.734 22.281 1 67.44 191 ARG B O 1
ATOM 3563 N N . ALA B 1 192 ? -16.188 16.625 22.188 1 72.69 192 ALA B N 1
ATOM 3564 C CA . ALA B 1 192 ? -16.953 17.859 22.047 1 72.69 192 ALA B CA 1
ATOM 3565 C C . ALA B 1 192 ? -16.781 18.75 23.266 1 72.69 192 ALA B C 1
ATOM 3567 O O . ALA B 1 192 ? -16.641 19.969 23.141 1 72.69 192 ALA B O 1
ATOM 3568 N N . THR B 1 193 ? -16.703 18.188 24.5 1 72.94 193 THR B N 1
ATOM 3569 C CA . THR B 1 193 ? -16.547 18.922 25.734 1 72.94 193 THR B CA 1
ATOM 3570 C C . THR B 1 193 ? -15.172 19.578 25.812 1 72.94 193 THR B C 1
ATOM 3572 O O . THR B 1 193 ? -15.039 20.719 26.266 1 72.94 193 THR B O 1
ATOM 3575 N N . VAL B 1 194 ? -14.258 18.906 25.297 1 67.94 194 VAL B N 1
ATOM 3576 C CA . VAL B 1 194 ? -12.906 19.469 25.312 1 67.94 194 VAL B CA 1
ATOM 3577 C C . VAL B 1 194 ? -12.828 20.672 24.391 1 67.94 194 VAL B C 1
ATOM 3579 O O . VAL B 1 194 ? -12.25 21.703 24.75 1 67.94 194 VAL B O 1
ATOM 3582 N N . ILE B 1 195 ? -13.453 20.531 23.234 1 72.44 195 ILE B N 1
ATOM 3583 C CA . ILE B 1 195 ? -13.469 21.641 22.297 1 72.44 195 ILE B CA 1
ATOM 3584 C C . ILE B 1 195 ? -14.242 22.828 22.875 1 72.44 195 ILE B C 1
ATOM 3586 O O . ILE B 1 195 ? -13.773 23.969 22.844 1 72.44 195 ILE B O 1
ATOM 3590 N N . ALA B 1 196 ? -15.336 22.578 23.453 1 77.75 196 ALA B N 1
ATOM 3591 C CA . ALA B 1 196 ? -16.188 23.609 24.047 1 77.75 196 ALA B CA 1
ATOM 3592 C C . ALA B 1 196 ? -15.461 24.312 25.188 1 77.75 196 ALA B C 1
ATOM 3594 O O . ALA B 1 196 ? -15.469 25.547 25.25 1 77.75 196 ALA B O 1
ATOM 3595 N N . ASN B 1 197 ? -14.758 23.531 26 1 75.62 197 ASN B N 1
ATOM 3596 C CA . ASN B 1 197 ? -14.047 24.109 27.141 1 75.62 197 ASN B CA 1
ATOM 3597 C C . ASN B 1 197 ? -12.836 24.922 26.688 1 75.62 197 ASN B C 1
ATOM 3599 O O . ASN B 1 197 ? -12.547 25.969 27.25 1 75.62 197 ASN B O 1
ATOM 3603 N N . THR B 1 198 ? -12.32 24.422 25.703 1 71.31 198 THR B N 1
ATOM 3604 C CA . THR B 1 198 ? -11.125 25.109 25.203 1 71.31 198 THR B CA 1
ATOM 3605 C C . THR B 1 198 ? -11.484 26.469 24.609 1 71.31 198 THR B C 1
ATOM 3607 O O . THR B 1 198 ? -10.75 27.438 24.781 1 71.31 198 THR B O 1
ATOM 3610 N N . LEU B 1 199 ? -12.562 26.484 23.891 1 77.81 199 LEU B N 1
ATOM 3611 C CA . LEU B 1 199 ? -12.938 27.703 23.172 1 77.81 199 LEU B CA 1
ATOM 3612 C C . LEU B 1 199 ? -13.922 28.531 23.984 1 77.81 199 LEU B C 1
ATOM 3614 O O . LEU B 1 199 ? -14.305 29.625 23.578 1 77.81 199 LEU B O 1
ATOM 3618 N N . GLY B 1 200 ? -14.219 28.047 25.125 1 79.81 200 GLY B N 1
ATOM 3619 C CA . GLY B 1 200 ? -15.203 28.734 25.938 1 79.81 200 GLY B CA 1
ATOM 3620 C C . GLY B 1 200 ? -16.594 28.734 25.328 1 79.81 200 GLY B C 1
ATOM 3621 O O . GLY B 1 200 ? -17.297 29.75 25.359 1 79.81 200 GLY B O 1
ATOM 3622 N N . MET B 1 201 ? -16.906 27.641 24.609 1 80.94 201 MET B N 1
ATOM 3623 C CA . MET B 1 201 ? -18.203 27.516 23.953 1 80.94 201 MET B CA 1
ATOM 3624 C C . MET B 1 201 ? -19.141 26.609 24.75 1 80.94 201 MET B C 1
ATOM 3626 O O . MET B 1 201 ? -18.688 25.797 25.562 1 80.94 201 MET B O 1
ATOM 3630 N N . ASP B 1 202 ? -20.469 26.844 24.562 1 80.88 202 ASP B N 1
ATOM 3631 C CA . ASP B 1 202 ? -21.453 25.938 25.141 1 80.88 202 ASP B CA 1
ATOM 3632 C C . ASP B 1 202 ? -21.422 24.578 24.469 1 80.88 202 ASP B C 1
ATOM 3634 O O . ASP B 1 202 ? -20.969 24.453 23.328 1 80.88 202 ASP B O 1
ATOM 3638 N N . PHE B 1 203 ? -21.828 23.641 25.266 1 82.56 203 PHE B N 1
ATOM 3639 C CA . PHE B 1 203 ? -21.828 22.25 24.812 1 82.56 203 PHE B CA 1
ATOM 3640 C C . PHE B 1 203 ? -23.234 21.688 24.828 1 82.56 203 PHE B C 1
ATOM 3642 O O . PHE B 1 203 ? -24.031 21.969 25.734 1 82.56 203 PHE B O 1
ATOM 3649 N N . ALA B 1 204 ? -23.594 20.938 23.578 1 78.94 204 ALA B N 1
ATOM 3650 C CA . ALA B 1 204 ? -24.875 20.219 23.5 1 78.94 204 ALA B CA 1
ATOM 3651 C C . ALA B 1 204 ? -24.672 18.812 22.938 1 78.94 204 ALA B C 1
ATOM 3653 O O . ALA B 1 204 ? -23.672 18.531 22.281 1 78.94 204 ALA B O 1
ATOM 3654 N N . LEU B 1 205 ? -25.516 17.922 23.312 1 75.19 205 LEU B N 1
ATOM 3655 C CA . LEU B 1 205 ? -25.5 16.531 22.891 1 75.19 205 LEU B CA 1
ATOM 3656 C C . LEU B 1 205 ? -26.812 16.141 22.219 1 75.19 205 LEU B C 1
ATOM 3658 O O . LEU B 1 205 ? -27.875 16.531 22.672 1 75.19 205 LEU B O 1
ATOM 3662 N N . VAL B 1 206 ? -26.672 15.438 20.984 1 68 206 VAL B N 1
ATOM 3663 C CA . VAL B 1 206 ? -27.875 14.906 20.344 1 68 206 VAL B CA 1
ATOM 3664 C C . VAL B 1 206 ? -28.281 13.609 21.031 1 68 206 VAL B C 1
ATOM 3666 O O . VAL B 1 206 ? -27.469 12.695 21.203 1 68 206 VAL B O 1
ATOM 3669 N N . HIS B 1 207 ? -29.406 13.703 21.656 1 62.38 207 HIS B N 1
ATOM 3670 C CA . HIS B 1 207 ? -29.984 12.523 22.281 1 62.38 207 HIS B CA 1
ATOM 3671 C C . HIS B 1 207 ? -31.125 11.961 21.453 1 62.38 207 HIS B C 1
ATOM 3673 O O . HIS B 1 207 ? -32.094 12.68 21.141 1 62.38 207 HIS B O 1
ATOM 3679 N N . LYS B 1 208 ? -30.859 10.82 20.75 1 50.88 208 LYS B N 1
ATOM 3680 C CA . LYS B 1 208 ? -31.922 10.141 20.016 1 50.88 208 LYS B CA 1
ATOM 3681 C C . LYS B 1 208 ? -32.906 9.492 20.984 1 50.88 208 LYS B C 1
ATOM 3683 O O . LYS B 1 208 ? -32.531 8.656 21.797 1 50.88 208 LYS B O 1
ATOM 3688 N N . GLU B 1 209 ? -34.031 10.18 21.203 1 45.69 209 GLU B N 1
ATOM 3689 C CA . GLU B 1 209 ? -35.062 9.531 22.031 1 45.69 209 GLU B CA 1
ATOM 3690 C C . GLU B 1 209 ? -35.719 8.375 21.281 1 45.69 209 GLU B C 1
ATOM 3692 O O . GLU B 1 209 ? -36.219 8.555 20.172 1 45.69 209 GLU B O 1
ATOM 3697 N N . ARG B 1 210 ? -35.094 7.309 21.375 1 42.94 210 ARG B N 1
ATOM 3698 C CA . ARG B 1 210 ? -35.875 6.156 20.938 1 42.94 210 ARG B CA 1
ATOM 3699 C C . ARG B 1 210 ? -37.281 6.203 21.516 1 42.94 210 ARG B C 1
ATOM 3701 O O . ARG B 1 210 ? -37.469 6.547 22.688 1 42.94 210 ARG B O 1
ATOM 3708 N N . ASP B 1 211 ? -38.219 6.523 20.531 1 39.69 211 ASP B N 1
ATOM 3709 C CA . ASP B 1 211 ? -39.594 6.402 21 1 39.69 211 ASP B CA 1
ATOM 3710 C C . ASP B 1 211 ? -39.781 5.152 21.859 1 39.69 211 ASP B C 1
ATOM 3712 O O . ASP B 1 211 ? -39.562 4.031 21.375 1 39.69 211 ASP B O 1
ATOM 3716 N N . LEU B 1 212 ? -39.562 5.199 23.047 1 31.98 212 LEU B N 1
ATOM 3717 C CA . LEU B 1 212 ? -40.25 4.246 23.922 1 31.98 212 LEU B CA 1
ATOM 3718 C C . LEU B 1 212 ? -41.75 4.168 23.578 1 31.98 212 LEU B C 1
ATOM 3720 O O . LEU B 1 212 ? -42.375 5.191 23.359 1 31.98 212 LEU B O 1
ATOM 3724 N N . GLY B 1 213 ? -42.469 2.945 23.094 1 35.12 213 GLY B N 1
ATOM 3725 C CA . GLY B 1 213 ? -43.781 2.32 22.906 1 35.12 213 GLY B CA 1
ATOM 3726 C C . GLY B 1 213 ? -44.688 3.098 21.969 1 35.12 213 GLY B C 1
ATOM 3727 O O . GLY B 1 213 ? -45.781 2.631 21.609 1 35.12 213 GLY B O 1
ATOM 3728 N N . ILE B 1 214 ? -45.125 4.449 22.094 1 31.94 214 ILE B N 1
ATOM 3729 C CA . ILE B 1 214 ? -46.312 4.914 21.391 1 31.94 214 ILE B CA 1
ATOM 3730 C C . ILE B 1 214 ? -46.031 4.988 19.891 1 31.94 214 ILE B C 1
ATOM 3732 O O . ILE B 1 214 ? -44.969 5.512 19.469 1 31.94 214 ILE B O 1
ATOM 3736 N N . ARG B 1 215 ? -46.688 4.078 18.969 1 32.5 215 ARG B N 1
ATOM 3737 C CA . ARG B 1 215 ? -46.875 3.936 17.531 1 32.5 215 ARG B CA 1
ATOM 3738 C C . ARG B 1 215 ? -46.875 5.297 16.844 1 32.5 215 ARG B C 1
ATOM 3740 O O . ARG B 1 215 ? -47.969 5.855 16.594 1 32.5 215 ARG B O 1
ATOM 3747 N N . PHE B 1 216 ? -46.219 6.371 17.266 1 29.69 216 PHE B N 1
ATOM 3748 C CA . PHE B 1 216 ? -46.5 7.566 16.469 1 29.69 216 PHE B CA 1
ATOM 3749 C C . PHE B 1 216 ? -46 7.41 15.047 1 29.69 216 PHE B C 1
ATOM 3751 O O . PHE B 1 216 ? -44.844 6.965 14.844 1 29.69 216 PHE B O 1
ATOM 3758 N N . HIS B 1 217 ? -46.844 6.988 14.016 1 34 217 HIS B N 1
ATOM 3759 C CA . HIS B 1 217 ? -46.688 6.906 12.57 1 34 217 HIS B CA 1
ATOM 3760 C C . HIS B 1 217 ? -45.688 7.93 12.047 1 34 217 HIS B C 1
ATOM 3762 O O . HIS B 1 217 ? -45.469 8.039 10.844 1 34 217 HIS B O 1
ATOM 3768 N N . GLY B 1 218 ? -45.688 9.062 12.68 1 34.06 218 GLY B N 1
ATOM 3769 C CA . GLY B 1 218 ? -45.094 10.133 11.906 1 34.06 218 GLY B CA 1
ATOM 3770 C C . GLY B 1 218 ? -43.594 9.961 11.734 1 34.06 218 GLY B C 1
ATOM 3771 O O . GLY B 1 218 ? -43 9.031 12.273 1 34.06 218 GLY B O 1
ATOM 3772 N N . PRO B 1 219 ? -43.031 11.023 11.172 1 36.41 219 PRO B N 1
ATOM 3773 C CA . PRO B 1 219 ? -41.688 11.156 10.586 1 36.41 219 PRO B CA 1
ATOM 3774 C C . PRO B 1 219 ? -40.594 10.688 11.523 1 36.41 219 PRO B C 1
ATOM 3776 O O . PRO B 1 219 ? -40.844 10.453 12.711 1 36.41 219 PRO B O 1
ATOM 3779 N N . ASP B 1 220 ? -39.344 10.734 11.18 1 40.31 220 ASP B N 1
ATOM 3780 C CA . ASP B 1 220 ? -38 10.383 11.586 1 40.31 220 ASP B CA 1
ATOM 3781 C C . ASP B 1 220 ? -37.75 10.711 13.062 1 40.31 220 ASP B C 1
ATOM 3783 O O . ASP B 1 220 ? -38.312 11.695 13.57 1 40.31 220 ASP B O 1
ATOM 3787 N N . PRO B 1 221 ? -37.531 9.711 13.977 1 45.03 221 PRO B N 1
ATOM 3788 C CA . PRO B 1 221 ? -37.25 9.977 15.383 1 45.03 221 PRO B CA 1
ATOM 3789 C C . PRO B 1 221 ? -36.625 11.352 15.602 1 45.03 221 PRO B C 1
ATOM 3791 O O . PRO B 1 221 ? -35.844 11.828 14.758 1 45.03 221 PRO B O 1
ATOM 3794 N N . GLU B 1 222 ? -37.406 12.109 16.422 1 45.62 222 GLU B N 1
ATOM 3795 C CA . GLU B 1 222 ? -37.062 13.5 16.672 1 45.62 222 GLU B CA 1
ATOM 3796 C C . GLU B 1 222 ? -35.688 13.609 17.328 1 45.62 222 GLU B C 1
ATOM 3798 O O . GLU B 1 222 ? -35.406 12.898 18.297 1 45.62 222 GLU B O 1
ATOM 3803 N N . MET B 1 223 ? -34.594 13.859 16.703 1 49.72 223 MET B N 1
ATOM 3804 C CA . MET B 1 223 ? -33.281 14.258 17.203 1 49.72 223 MET B CA 1
ATOM 3805 C C . MET B 1 223 ? -33.406 15.477 18.125 1 49.72 223 MET B C 1
ATOM 3807 O O . MET B 1 223 ? -34.031 16.469 17.75 1 49.72 223 MET B O 1
ATOM 3811 N N . VAL B 1 224 ? -33.281 15.172 19.672 1 55.25 224 VAL B N 1
ATOM 3812 C CA . VAL B 1 224 ? -33.344 16.297 20.609 1 55.25 224 VAL B CA 1
ATOM 3813 C C . VAL B 1 224 ? -31.938 16.766 20.953 1 55.25 224 VAL B C 1
ATOM 3815 O O . VAL B 1 224 ? -31.047 15.945 21.172 1 55.25 224 VAL B O 1
ATOM 3818 N N . LEU B 1 225 ? -31.594 17.953 20.797 1 59.44 225 LEU B N 1
ATOM 3819 C CA . LEU B 1 225 ? -30.359 18.578 21.266 1 59.44 225 LEU B CA 1
ATOM 3820 C C . LEU B 1 225 ? -30.453 18.891 22.75 1 59.44 225 LEU B C 1
ATOM 3822 O O . LEU B 1 225 ? -31.391 19.531 23.203 1 59.44 225 LEU B O 1
ATOM 3826 N N . VAL B 1 226 ? -29.656 18.219 23.531 1 62.59 226 VAL B N 1
ATOM 3827 C CA . VAL B 1 226 ? -29.531 18.484 24.953 1 62.59 226 VAL B CA 1
ATOM 3828 C C . VAL B 1 226 ? -28.5 19.578 25.188 1 62.59 226 VAL B C 1
ATOM 3830 O O . VAL B 1 226 ? -27.297 19.344 25 1 62.59 226 VAL B O 1
ATOM 3833 N N . GLY B 1 227 ? -28.859 20.719 25.375 1 64.94 227 GLY B N 1
ATOM 3834 C CA . GLY B 1 227 ? -28.078 21.938 25.562 1 64.94 227 GLY B CA 1
ATOM 3835 C C . GLY B 1 227 ? -28.766 23.172 25.031 1 64.94 227 GLY B C 1
ATOM 3836 O O . GLY B 1 227 ? -29.797 23.094 24.375 1 64.94 227 GLY B O 1
ATOM 3837 N N . ASP B 1 228 ? -28.453 24.344 25.562 1 63.94 228 ASP B N 1
ATOM 3838 C CA . ASP B 1 228 ? -28.984 25.609 25.062 1 63.94 228 ASP B CA 1
ATOM 3839 C C . ASP B 1 228 ? -28.469 25.922 23.656 1 63.94 228 ASP B C 1
ATOM 3841 O O . ASP B 1 228 ? -27.344 26.375 23.5 1 63.94 228 ASP B O 1
ATOM 3845 N N . VAL B 1 229 ? -29.266 25.578 22.625 1 63.75 229 VAL B N 1
ATOM 3846 C CA . VAL B 1 229 ? -28.828 25.766 21.25 1 63.75 229 VAL B CA 1
ATOM 3847 C C . VAL B 1 229 ? -29.672 26.859 20.594 1 63.75 229 VAL B C 1
ATOM 3849 O O . VAL B 1 229 ? -29.438 27.203 19.438 1 63.75 229 VAL B O 1
ATOM 3852 N N . GLY B 1 230 ? -30.594 27.391 21.281 1 64.94 230 GLY B N 1
ATOM 3853 C CA . GLY B 1 230 ? -31.5 28.359 20.719 1 64.94 230 GLY B CA 1
ATOM 3854 C C . GLY B 1 230 ? -30.797 29.578 20.125 1 64.94 230 GLY B C 1
ATOM 3855 O O . GLY B 1 230 ? -30.047 30.25 20.828 1 64.94 230 GLY B O 1
ATOM 3856 N N . GLY B 1 231 ? -31.047 29.844 18.781 1 68.62 231 GLY B N 1
ATOM 3857 C CA . GLY B 1 231 ? -30.516 31.031 18.125 1 68.62 231 GLY B CA 1
ATOM 3858 C C . GLY B 1 231 ? -29.016 30.969 17.906 1 68.62 231 GLY B C 1
ATOM 3859 O O . GLY B 1 231 ? -28.406 31.953 17.484 1 68.62 231 GLY B O 1
ATOM 3860 N N . LYS B 1 232 ? -28.406 29.891 18.266 1 72.38 232 LYS B N 1
ATOM 3861 C CA . LYS B 1 232 ? -26.953 29.781 18.125 1 72.38 232 LYS B CA 1
ATOM 3862 C C . LYS B 1 232 ? -26.594 28.969 16.891 1 72.38 232 LYS B C 1
ATOM 3864 O O . LYS B 1 232 ? -27.422 28.25 16.328 1 72.38 232 LYS B O 1
ATOM 3869 N N . VAL B 1 233 ? -25.438 29.188 16.453 1 75.38 233 VAL B N 1
ATOM 3870 C CA . VAL B 1 233 ? -24.828 28.328 15.438 1 75.38 233 VAL B CA 1
ATOM 3871 C C . VAL B 1 233 ? -24.359 27.031 16.078 1 75.38 233 VAL B C 1
ATOM 3873 O O . VAL B 1 233 ? -23.641 27.047 17.078 1 75.38 233 VAL B O 1
ATOM 3876 N N . ALA B 1 234 ? -24.828 25.922 15.586 1 75 234 ALA B N 1
ATOM 3877 C CA . ALA B 1 234 ? -24.422 24.609 16.078 1 75 234 ALA B CA 1
ATOM 3878 C C . ALA B 1 234 ? -23.297 24.031 15.242 1 75 234 ALA B C 1
ATOM 3880 O O . ALA B 1 234 ? -23.391 23.969 14.008 1 75 234 ALA B O 1
ATOM 3881 N N . VAL B 1 235 ? -22.25 23.797 15.992 1 75.31 235 VAL B N 1
ATOM 3882 C CA . VAL B 1 235 ? -21.094 23.156 15.352 1 75.31 235 VAL B CA 1
ATOM 3883 C C . VAL B 1 235 ? -21.016 21.688 15.758 1 75.31 235 VAL B C 1
ATOM 3885 O O . VAL B 1 235 ? -20.656 21.375 16.906 1 75.31 235 VAL B O 1
ATOM 3888 N N . LEU B 1 236 ? -21.297 20.844 14.867 1 71.94 236 LEU B N 1
ATOM 3889 C CA . LEU B 1 236 ? -21.234 19.406 15.102 1 71.94 236 LEU B CA 1
ATOM 3890 C C . LEU B 1 236 ? -19.828 18.891 14.922 1 71.94 236 LEU B C 1
ATOM 3892 O O . LEU B 1 236 ? -19.188 19.156 13.906 1 71.94 236 LEU B O 1
ATOM 3896 N N . VAL B 1 237 ? -19.359 18.297 16.031 1 67 237 VAL B N 1
ATOM 3897 C CA . VAL B 1 237 ? -18.031 17.719 15.984 1 67 237 VAL B CA 1
ATOM 3898 C C . VAL B 1 237 ? -18.125 16.203 16.078 1 67 237 VAL B C 1
ATOM 3900 O O . VAL B 1 237 ? -18.719 15.664 17.016 1 67 237 VAL B O 1
ATOM 3903 N N . ASP B 1 238 ? -17.734 15.414 15.07 1 55.09 238 ASP B N 1
ATOM 3904 C CA . ASP B 1 238 ? -17.734 13.953 15.086 1 55.09 238 ASP B CA 1
ATOM 3905 C C . ASP B 1 238 ? -16.484 13.398 14.422 1 55.09 238 ASP B C 1
ATOM 3907 O O . ASP B 1 238 ? -15.781 14.117 13.703 1 55.09 238 ASP B O 1
ATOM 3911 N N . ASP B 1 239 ? -16.016 12.289 14.992 1 47.66 239 ASP B N 1
ATOM 3912 C CA . ASP B 1 239 ? -14.875 11.617 14.383 1 47.66 239 ASP B CA 1
ATOM 3913 C C . ASP B 1 239 ? -15.133 11.312 12.914 1 47.66 239 ASP B C 1
ATOM 3915 O O . ASP B 1 239 ? -14.219 11.391 12.086 1 47.66 239 ASP B O 1
ATOM 3919 N N . ILE B 1 240 ? -16.266 10.695 12.586 1 40.41 240 ILE B N 1
ATOM 3920 C CA . ILE B 1 240 ? -16.625 10.305 11.234 1 40.41 240 ILE B CA 1
ATOM 3921 C C . ILE B 1 240 ? -17.859 11.07 10.781 1 40.41 240 ILE B C 1
ATOM 3923 O O . ILE B 1 240 ? -18.828 11.188 11.539 1 40.41 240 ILE B O 1
ATOM 3927 N N . VAL B 1 241 ? -17.719 11.977 9.93 1 37.69 241 VAL B N 1
ATOM 3928 C CA . VAL B 1 241 ? -18.906 12.672 9.438 1 37.69 241 VAL B CA 1
ATOM 3929 C C . VAL B 1 241 ? -19.859 11.664 8.805 1 37.69 241 VAL B C 1
ATOM 3931 O O . VAL B 1 241 ? -19.547 11.055 7.781 1 37.69 241 VAL B O 1
ATOM 3934 N N . ASP B 1 242 ? -20.469 10.922 9.438 1 37.94 242 ASP B N 1
ATOM 3935 C CA . ASP B 1 242 ? -21.594 10.25 8.789 1 37.94 242 ASP B CA 1
ATOM 3936 C C . ASP B 1 242 ? -22.734 11.219 8.539 1 37.94 242 ASP B C 1
ATOM 3938 O O . ASP B 1 242 ? -22.969 12.133 9.336 1 37.94 242 ASP B O 1
ATOM 3942 N N . THR B 1 243 ? -23.016 11.195 7.246 1 40.03 243 THR B N 1
ATOM 3943 C CA . THR B 1 243 ? -24.141 11.992 6.781 1 40.03 243 THR B CA 1
ATOM 3944 C C . THR B 1 243 ? -25.281 11.969 7.797 1 40.03 243 THR B C 1
ATOM 3946 O O . THR B 1 243 ? -25.938 12.984 8.031 1 40.03 243 THR B O 1
ATOM 3949 N N . ASP B 1 244 ? -25.406 10.883 8.25 1 41.22 244 ASP B N 1
ATOM 3950 C CA . ASP B 1 244 ? -26.609 10.742 9.086 1 41.22 244 ASP B CA 1
ATOM 3951 C C . ASP B 1 244 ? -26.484 11.555 10.367 1 41.22 244 ASP B C 1
ATOM 3953 O O . ASP B 1 244 ? -27.453 12.156 10.828 1 41.22 244 ASP B O 1
ATOM 3957 N N . SER B 1 245 ? -25.359 11.57 10.828 1 42.69 245 SER B N 1
ATOM 3958 C CA . SER B 1 245 ? -25.172 12.289 12.086 1 42.69 245 SER B CA 1
ATOM 3959 C C . SER B 1 245 ? -25.312 13.797 11.883 1 42.69 245 SER B C 1
ATOM 3961 O O . SER B 1 245 ? -25.859 14.492 12.742 1 42.69 245 SER B O 1
ATOM 3963 N N . CYS B 1 246 ? -24.812 14.203 10.766 1 45 246 CYS B N 1
ATOM 3964 C CA . CYS B 1 246 ? -24.953 15.617 10.445 1 45 246 CYS B CA 1
ATOM 3965 C C . CYS B 1 246 ? -26.422 15.969 10.219 1 45 246 CYS B C 1
ATOM 3967 O O . CYS B 1 246 ? -26.859 17.062 10.578 1 45 246 CYS B O 1
ATOM 3969 N N . ALA B 1 247 ? -27.016 15.023 9.609 1 45.97 247 ALA B N 1
ATOM 3970 C CA . ALA B 1 247 ? -28.438 15.25 9.336 1 45.97 247 ALA B CA 1
ATOM 3971 C C . ALA B 1 247 ? -29.219 15.391 10.633 1 45.97 247 ALA B C 1
ATOM 3973 O O . ALA B 1 247 ? -30.141 16.203 10.719 1 45.97 247 ALA B O 1
ATOM 3974 N N . GLY B 1 248 ? -28.953 14.68 11.531 1 45.97 248 GLY B N 1
ATOM 3975 C CA . GLY B 1 248 ? -29.656 14.773 12.797 1 45.97 248 GLY B CA 1
ATOM 3976 C C . GLY B 1 248 ? -29.484 16.125 13.477 1 45.97 248 GLY B C 1
ATOM 3977 O O . GLY B 1 248 ? -30.422 16.641 14.07 1 45.97 248 GLY B O 1
ATOM 3978 N N . CYS B 1 249 ? -28.312 16.641 13.25 1 47.47 249 CYS B N 1
ATOM 3979 C CA . CYS B 1 249 ? -28.078 17.953 13.836 1 47.47 249 CYS B CA 1
ATOM 3980 C C . CYS B 1 249 ? -28.891 19.031 13.125 1 47.47 249 CYS B C 1
ATOM 3982 O O . CYS B 1 249 ? -29.359 19.984 13.75 1 47.47 249 CYS B O 1
ATOM 3984 N N . LYS B 1 250 ? -28.984 18.766 11.875 1 50.56 250 LYS B N 1
ATOM 3985 C CA . LYS B 1 250 ? -29.688 19.781 11.094 1 50.56 250 LYS B CA 1
ATOM 3986 C C . LYS B 1 250 ? -31.172 19.812 11.422 1 50.56 250 LYS B C 1
ATOM 3988 O O . LYS B 1 250 ? -31.859 20.812 11.188 1 50.56 250 LYS B O 1
ATOM 3993 N N . SER B 1 251 ? -31.562 18.625 11.898 1 47.94 251 SER B N 1
ATOM 3994 C CA . SER B 1 251 ? -33 18.562 12.156 1 47.94 251 SER B CA 1
ATOM 3995 C C . SER B 1 251 ? -33.312 19.047 13.562 1 47.94 251 SER B C 1
ATOM 3997 O O . SER B 1 251 ? -34.5 19.203 13.914 1 47.94 251 SER B O 1
ATOM 3999 N N . ALA B 1 252 ? -32.312 19.234 14.328 1 49.09 252 ALA B N 1
ATOM 4000 C CA . ALA B 1 252 ? -32.656 19.656 15.695 1 49.09 252 ALA B CA 1
ATOM 4001 C C . ALA B 1 252 ? -33.062 21.125 15.734 1 49.09 252 ALA B C 1
ATOM 4003 O O . ALA B 1 252 ? -32.406 21.969 15.125 1 49.09 252 ALA B O 1
ATOM 4004 N N . PRO B 1 253 ? -34.219 21.375 16.172 1 53.5 253 PRO B N 1
ATOM 4005 C CA . PRO B 1 253 ? -34.656 22.766 16.312 1 53.5 253 PRO B CA 1
ATOM 4006 C C . PRO B 1 253 ? -33.781 23.578 17.25 1 53.5 253 PRO B C 1
ATOM 4008 O O . PRO B 1 253 ? -33.125 23.016 18.141 1 53.5 253 PRO B O 1
ATOM 4011 N N . GLY B 1 254 ? -33.438 25 17.016 1 55.25 254 GLY B N 1
ATOM 4012 C CA . GLY B 1 254 ? -32.781 25.875 17.969 1 55.25 254 GLY B CA 1
ATOM 4013 C C . GLY B 1 254 ? -31.625 26.672 17.359 1 55.25 254 GLY B C 1
ATOM 4014 O O . GLY B 1 254 ? -31.625 27.891 17.391 1 55.25 254 GLY B O 1
ATOM 4015 N N . PRO B 1 255 ? -30.766 25.703 16.75 1 50.88 255 PRO B N 1
ATOM 4016 C CA . PRO B 1 255 ? -29.641 26.484 16.25 1 50.88 255 PRO B CA 1
ATOM 4017 C C . PRO B 1 255 ? -30 27.281 14.992 1 50.88 255 PRO B C 1
ATOM 4019 O O . PRO B 1 255 ? -30.859 26.875 14.211 1 50.88 255 PRO B O 1
ATOM 4022 N N . ARG B 1 256 ? -29.562 28.547 14.891 1 54.5 256 ARG B N 1
ATOM 4023 C CA . ARG B 1 256 ? -29.719 29.391 13.703 1 54.5 256 ARG B CA 1
ATOM 4024 C C . ARG B 1 256 ? -29.031 28.766 12.5 1 54.5 256 ARG B C 1
ATOM 4026 O O . ARG B 1 256 ? -29.469 28.938 11.359 1 54.5 256 ARG B O 1
ATOM 4033 N N . ARG B 1 257 ? -27.875 28.25 12.664 1 54.94 257 ARG B N 1
ATOM 4034 C CA . ARG B 1 257 ? -27.047 27.625 11.641 1 54.94 257 ARG B CA 1
ATOM 4035 C C . ARG B 1 257 ? -26.344 26.391 12.18 1 54.94 257 ARG B C 1
ATOM 4037 O O . ARG B 1 257 ? -26.078 26.297 13.383 1 54.94 257 ARG B O 1
ATOM 4044 N N . HIS B 1 258 ? -26.281 25.328 11.383 1 51.16 258 HIS B N 1
ATOM 4045 C CA . HIS B 1 258 ? -25.609 24.094 11.75 1 51.16 258 HIS B CA 1
ATOM 4046 C C . HIS B 1 258 ? -24.312 23.922 10.961 1 51.16 258 HIS B C 1
ATOM 4048 O O . HIS B 1 258 ? -24.297 24.062 9.734 1 51.16 258 HIS B O 1
ATOM 4054 N N . ASP B 1 259 ? -23.172 24.047 11.711 1 52.72 259 ASP B N 1
ATOM 4055 C CA . ASP B 1 259 ? -21.875 23.734 11.102 1 52.72 259 ASP B CA 1
ATOM 4056 C C . ASP B 1 259 ? -21.359 22.375 11.578 1 52.72 259 ASP B C 1
ATOM 4058 O O . ASP B 1 259 ? -21.609 21.984 12.719 1 52.72 259 ASP B O 1
ATOM 4062 N N . CYS B 1 260 ? -21.062 21.438 10.734 1 46.91 260 CYS B N 1
ATOM 4063 C CA . CYS B 1 260 ? -20.547 20.109 11.062 1 46.91 260 CYS B CA 1
ATOM 4064 C C . CYS B 1 260 ? -19.047 20.031 10.867 1 46.91 260 CYS B C 1
ATOM 4066 O O . CYS B 1 260 ? -18.531 20.469 9.836 1 46.91 260 CYS B O 1
ATOM 4068 N N . LEU B 1 261 ? -18.375 19.938 12.086 1 47.72 261 LEU B N 1
ATOM 4069 C CA . LEU B 1 261 ? -16.922 19.734 12.039 1 47.72 261 LEU B CA 1
ATOM 4070 C C . LEU B 1 261 ? -16.562 18.297 12.398 1 47.72 261 LEU B C 1
ATOM 4072 O O . LEU B 1 261 ? -17.141 17.734 13.336 1 47.72 261 LEU B O 1
ATOM 4076 N N . CYS B 1 262 ? -16.172 17.516 11.648 1 40.5 262 CYS B N 1
ATOM 4077 C CA . CYS B 1 262 ? -15.703 16.172 11.945 1 40.5 262 CYS B CA 1
ATOM 4078 C C . CYS B 1 262 ? -14.25 16.203 12.414 1 40.5 262 CYS B C 1
ATOM 4080 O O . CYS B 1 262 ? -13.414 16.891 11.828 1 40.5 262 CYS B O 1
ATOM 4082 N N . HIS B 1 263 ? -14.148 15.969 13.703 1 39.81 263 HIS B N 1
ATOM 4083 C CA . HIS B 1 263 ? -12.781 15.852 14.211 1 39.81 263 HIS B CA 1
ATOM 4084 C C . HIS B 1 263 ? -11.922 15.008 13.273 1 39.81 263 HIS B C 1
ATOM 4086 O O . HIS B 1 263 ? -10.727 15.273 13.125 1 39.81 263 HIS B O 1
ATOM 4092 N N . GLY B 1 264 ? -12.219 13.883 13.133 1 34.44 264 GLY B N 1
ATOM 4093 C CA . GLY B 1 264 ? -11.336 13.117 12.266 1 34.44 264 GLY B CA 1
ATOM 4094 C C . GLY B 1 264 ? -11.234 13.688 10.867 1 34.44 264 GLY B C 1
ATOM 4095 O O . GLY B 1 264 ? -10.148 13.734 10.289 1 34.44 264 GLY B O 1
ATOM 4096 N N . ASP B 1 265 ? -12.289 13.539 10.07 1 31.11 265 ASP B N 1
ATOM 4097 C CA . ASP B 1 265 ? -12.352 14.016 8.695 1 31.11 265 ASP B CA 1
ATOM 4098 C C . ASP B 1 265 ? -12.742 15.492 8.641 1 31.11 265 ASP B C 1
ATOM 4100 O O . ASP B 1 265 ? -13.82 15.875 9.109 1 31.11 265 ASP B O 1
ATOM 4104 N N . ALA B 1 266 ? -11.906 16.5 8.945 1 30.2 266 ALA B N 1
ATOM 4105 C CA . ALA B 1 266 ? -12.258 17.906 8.75 1 30.2 266 ALA B CA 1
ATOM 4106 C C . ALA B 1 266 ? -13.172 18.078 7.543 1 30.2 266 ALA B C 1
ATOM 4108 O O . ALA B 1 266 ? -12.703 18.297 6.426 1 30.2 266 ALA B O 1
ATOM 4109 N N . ARG B 1 267 ? -14.242 17.406 7.262 1 28.61 267 ARG B N 1
ATOM 4110 C CA . ARG B 1 267 ? -15.164 17.703 6.172 1 28.61 267 ARG B CA 1
ATOM 4111 C C . ARG B 1 267 ? -15.852 19.047 6.395 1 28.61 267 ARG B C 1
ATOM 4113 O O . ARG B 1 267 ? -16.328 19.328 7.496 1 28.61 267 ARG B O 1
ATOM 4120 N N . ASP B 1 268 ? -15.391 20.094 5.672 1 27 268 ASP B N 1
ATOM 4121 C CA . ASP B 1 268 ? -16.062 21.391 5.539 1 27 268 ASP B CA 1
ATOM 4122 C C . ASP B 1 268 ? -17.5 21.203 5.07 1 27 268 ASP B C 1
ATOM 4124 O O . ASP B 1 268 ? -17.75 20.719 3.963 1 27 268 ASP B O 1
ATOM 4128 N N . SER B 1 269 ? -18.406 20.453 5.656 1 26.31 269 SER B N 1
ATOM 4129 C CA . SER B 1 269 ? -19.75 20.781 5.188 1 26.31 269 SER B CA 1
ATOM 4130 C C . SER B 1 269 ? -20.062 22.25 5.414 1 26.31 269 SER B C 1
ATOM 4132 O O . SER B 1 269 ? -20.844 22.594 6.316 1 26.31 269 SER B O 1
ATOM 4134 N N . PHE B 1 270 ? -19.141 23.156 5.344 1 25.39 270 PHE B N 1
ATOM 4135 C CA . PHE B 1 270 ? -19.547 24.547 5.605 1 25.39 270 PHE B CA 1
ATOM 4136 C C . PHE B 1 270 ? -20.375 25.094 4.445 1 25.39 270 PHE B C 1
ATOM 4138 O O . PHE B 1 270 ? -20.75 26.266 4.449 1 25.39 270 PHE B O 1
ATOM 4145 N N . GLY B 1 271 ? -21.25 24.391 3.598 1 22.03 271 GLY B N 1
ATOM 4146 C CA . GLY B 1 271 ? -22.016 25.375 2.848 1 22.03 271 GLY B CA 1
ATOM 4147 C C . GLY B 1 271 ? -23.016 26.125 3.705 1 22.03 271 GLY B C 1
ATOM 4148 O O . GLY B 1 271 ? -23.469 25.625 4.73 1 22.03 271 GLY B O 1
#

Solvent-accessible surface area (backbone atoms only — not comparable to full-atom values): 28840 Å² total; per-residue (Å²): 127,75,52,76,43,38,35,60,48,84,50,33,65,64,58,45,50,52,52,22,58,76,68,73,47,69,70,45,57,65,48,78,46,71,45,96,57,46,42,76,45,57,46,74,65,60,89,44,59,64,12,38,37,35,40,38,41,42,43,47,64,30,69,34,43,75,87,87,86,58,78,49,54,60,47,45,20,39,54,43,47,49,45,50,42,27,48,39,30,38,41,50,74,49,44,30,67,42,39,32,41,37,18,62,43,57,69,50,64,86,47,90,47,48,45,40,54,45,50,44,42,44,43,46,68,34,48,42,53,33,38,39,32,34,58,69,87,46,76,74,57,63,72,45,47,88,49,57,67,46,66,49,61,51,60,73,95,57,36,37,63,29,40,52,49,43,48,44,38,68,72,70,33,80,70,42,62,63,20,22,29,24,8,64,36,79,84,36,37,61,60,28,47,37,34,12,62,72,64,62,26,47,59,28,34,37,45,73,51,72,77,73,85,72,82,66,84,62,80,74,75,63,43,41,64,50,47,89,36,68,72,13,38,30,34,29,34,30,60,67,73,42,69,62,52,54,48,40,55,64,63,23,84,44,39,71,39,71,36,48,36,13,58,61,43,72,48,78,54,67,125,126,75,50,77,42,40,35,60,46,84,49,34,62,65,58,46,51,52,53,21,58,77,69,72,47,68,72,44,56,65,48,79,45,69,44,95,57,45,41,75,44,58,45,76,65,61,89,44,60,63,13,40,36,36,41,38,41,41,44,46,63,32,69,35,42,74,88,86,88,59,78,49,55,60,47,45,21,39,52,44,47,49,47,49,44,28,48,41,29,39,41,48,74,48,44,31,68,43,38,32,41,38,19,64,44,56,69,51,64,86,47,89,46,46,46,40,55,43,49,46,44,45,42,48,68,34,49,42,54,32,39,39,32,33,58,67,86,45,74,74,59,62,73,46,46,88,48,58,68,48,66,50,61,48,60,70,98,49,36,36,61,27,40,52,48,42,49,44,38,64,71,69,32,81,70,40,62,63,19,21,29,25,7,64,35,78,81,35,35,62,58,27,47,35,32,11,62,72,62,62,26,46,60,27,36,37,43,74,53,68,77,74,86,72,84,67,85,64,79,75,75,62,41,40,64,50,46,91,36,67,74,13,38,28,33,30,35,30,60,65,70,42,68,64,52,52,48,41,55,64,63,22,83,40,41,70,40,67,37,43,38,13,56,62,44,72,48,78,53,67,119

InterPro domains:
  IPR000836 Phosphoribosyltransferase domain [cd06223] (166-243)
  IPR000842 Phosphoribosyl pyrophosphate synthetase, conserved site [PS00114] (135-150)
  IPR005946 Ribose-phosphate pyrophosphokinase [PTHR10210] (1-243)
  IPR005946 Ribose-phosphate pyrophosphokinase [TIGR01251] (5-243)
  IPR029057 Phosphoribosyltransferase-like [G3DSA:3.40.50.2020] (1-163)
  IPR029057 Phosphoribosyltransferase-like [G3DSA:3.40.50.2020] (164-247)
  IPR029057 Phosphoribosyltransferase-like [SSF53271] (3-160)
  IPR029057 Phosphoribosyltransferase-like [SSF53271] (118-243)
  IPR029099 Ribose-phosphate pyrophosphokinase, N-terminal domain [PF13793] (5-113)

Sequence (542 aa):
MRRLHIFGGSTHDVLITGICEHLGLRPGPISLSTLSNSETHVTLGSSVRNSDVYIVQTVGNRYVGRRRKRRLKRTRANDALMELFSAVHASKGASSQRVTAVLPLFPYSRHAGAARALIPRLFASAGCDHIITMDLHDPQFLGFFDIPVDNIVSRGLFQKPVLITCRYIQRHIPDYRNAVIVSPDAGGAKRATVIANTLGMDFALVHKERDLGIRFHGPDPEMVLVGDVGGKVAVLVDDIVDTDSCAGCKSAPGPRRHDCLCHGDARDSFGMRRLHIFGGSTHDVLITGICEHLGLRPGPISLSTLSNSETHVTLGSSVRNSDVYIVQTVGNRYVGRRRKRRLKRTRANDALMELFSAVHASKGASSQRVTAVLPLFPYSRHAGAARALIPRLFASAGCDHIITMDLHDPQFLGFFDIPVDNIVSRGLFQKPVLITCRYIQRHIPDYRNAVIVSPDAGGAKRATVIANTLGMDFALVHKERDLGIRFHGPDPEMVLVGDVGGKVAVLVDDIVDTDSCAGCKSAPGPRRHDCLCHGDARDSFG

pLDDT: mean 72.03, std 21.86, range [22.03, 98.31]

Radius of gyration: 27.89 Å; Cα contacts (8 Å, |Δi|>4): 1199; chains: 2; bounding box: 64×68×67 Å

Secondary structure (DSSP, 8-state):
---EEEEE-SS-HHHHHHHHHHHT--PPPEEEEE-TTS-EEEEESS--TT-EEEEE---S--EE--SSSS--EE--HHHHHHHHHHHHHHHHHTT-SEEEEEESS-TTTT--STHHHHHHHHHHHHT--EEEEE--S-GGGGGG-SS-EEEE--SSTTSHHHHHHHHHHHHHSTTGGGSEEEESSSTTHHHHHHHHHHHT-EEEEEEE----S----SSS--EEEES--TTSEEEEEESS--HHHHHHHHHSSS-SEEEEEESSS---B--/---EEEEE-SS-HHHHHHHHHHHT--PPPEEEEE-TTS-EEEEESS--TT-EEEEE---S--EE--SSSS--EE--HHHHHHHHHHHHHHHHHTT-SEEEEEESS-TTTT--STHHHHHHHHHHHHT--EEEEE--S-GGGGGG-SS-EEEE--SSTTSHHHHHHHHHHHHHSTTGGGSEEEESSSTTHHHHHHHHHHHT-EEEEEEE----S----SSS--EEEES--TTSEEEEEESS--HHHHHHHHHSSS-SEEEEEESSS---B--

Nearest PDB structures (foldseek):
  8dbo-assembly1_A  TM=5.834E-01  e=5.255E-24  Homo sapiens
  2h08-assembly1_A  TM=5.771E-01  e=1.203E-23  Homo sapiens
  7yk1-assembly1_D  TM=5.794E-01  e=8.788E-23  Homo sapiens
  4m0p-assembly1_B-2  TM=5.717E-01  e=2.012E-22  Homo sapiens
  3dah-assembly1_A  TM=6.135E-01  e=1.516E-16  Burkholderia pseudomallei 1710b